Protein 2ARZ (pdb70)

Structure (mmCIF, N/CA/C/O backbone):
data_2ARZ
#
_entry.id   2ARZ
#
_cell.length_a   71.272
_cell.length_b   79.775
_cell.length_c   99.612
_cell.angle_alpha   90.00
_cell.angle_beta   90.00
_cell.angle_gamma   90.00
#
_symmetry.space_group_name_H-M   'P 21 21 21'
#
loop_
_entity.id
_entity.type
_entity.pdbx_description
1 polymer 'hypothetical protein PA4388'
2 non-polymer 'CHLORIDE ION'
3 non-polymer GLYCEROL
4 water water
#
loop_
_atom_site.group_PDB
_atom_site.id
_atom_site.type_symbol
_atom_site.label_atom_id
_atom_site.label_alt_id
_atom_site.label_comp_id
_atom_site.label_asym_id
_atom_site.label_entity_id
_atom_site.label_seq_id
_atom_site.pdbx_PDB_ins_code
_atom_site.Cartn_x
_atom_site.Cartn_y
_atom_site.Cartn_z
_atom_site.occupancy
_atom_site.B_iso_or_equiv
_atom_site.auth_seq_id
_atom_site.auth_comp_id
_atom_site.auth_asym_id
_atom_site.auth_atom_id
_atom_site.pdbx_PDB_model_num
ATOM 1 N N . SER A 1 5 ? 14.754 62.531 34.738 1.00 54.40 2 SER A N 1
ATOM 2 C CA . SER A 1 5 ? 15.607 62.376 33.514 1.00 54.22 2 SER A CA 1
ATOM 3 C C . SER A 1 5 ? 17.076 62.768 33.736 1.00 53.57 2 SER A C 1
ATOM 4 O O . SER A 1 5 ? 17.976 61.951 33.512 1.00 53.62 2 SER A O 1
ATOM 7 N N . VAL A 1 6 ? 17.316 64.023 34.133 1.00 52.09 3 VAL A N 1
ATOM 8 C CA . VAL A 1 6 ? 18.651 64.447 34.585 1.00 50.65 3 VAL A CA 1
ATOM 9 C C . VAL A 1 6 ? 18.956 63.710 35.891 1.00 49.39 3 VAL A C 1
ATOM 10 O O . VAL A 1 6 ? 20.081 63.237 36.112 1.00 49.48 3 VAL A O 1
ATOM 14 N N . GLU A 1 7 ? 17.931 63.625 36.738 1.00 47.43 4 GLU A N 1
ATOM 15 C CA . GLU A 1 7 ? 17.951 62.859 37.967 1.00 46.92 4 GLU A CA 1
ATOM 16 C C . GLU A 1 7 ? 18.241 61.385 37.660 1.00 45.40 4 GLU A C 1
ATOM 17 O O . GLU A 1 7 ? 19.123 60.777 38.292 1.00 44.55 4 GLU A O 1
ATOM 23 N N . ALA A 1 8 ? 17.488 60.851 36.686 1.00 43.28 5 ALA A N 1
ATOM 24 C CA . ALA A 1 8 ? 17.602 59.479 36.196 1.00 41.92 5 ALA A CA 1
ATOM 25 C C . ALA A 1 8 ? 18.996 59.122 35.668 1.00 40.55 5 ALA A C 1
ATOM 26 O O . ALA A 1 8 ? 19.548 58.102 36.075 1.00 40.28 5 ALA A O 1
ATOM 28 N N . ALA A 1 9 ? 19.563 59.955 34.787 1.00 39.04 6 ALA A N 1
ATOM 29 C CA . ALA A 1 9 ? 20.933 59.732 34.278 1.00 37.94 6 ALA A CA 1
ATOM 30 C C . ALA A 1 9 ? 22.026 59.711 35.354 1.00 37.65 6 ALA A C 1
ATOM 31 O O . ALA A 1 9 ? 22.956 58.892 35.290 1.00 37.52 6 ALA A O 1
ATOM 33 N N . LYS A 1 10 ? 21.910 60.601 36.334 1.00 37.72 7 LYS A N 1
ATOM 34 C CA . LYS A 1 10 ? 22.841 60.670 37.462 1.00 38.33 7 LYS A CA 1
ATOM 35 C C . LYS A 1 10 ? 22.724 59.430 38.332 1.00 36.79 7 LYS A C 1
ATOM 36 O O . LYS A 1 10 ? 23.726 58.854 38.739 1.00 36.28 7 LYS A O 1
ATOM 42 N N . ASN A 1 11 ? 21.488 59.034 38.627 1.00 36.26 8 ASN A N 1
ATOM 43 C CA . ASN A 1 11 ? 21.226 57.872 39.447 1.00 35.03 8 ASN A CA 1
ATOM 44 C C . ASN A 1 11 ? 21.676 56.597 38.731 1.00 33.90 8 ASN A C 1
ATOM 45 O O . ASN A 1 11 ? 22.200 55.671 39.374 1.00 32.83 8 ASN A O 1
ATOM 50 N N . ALA A 1 12 ? 21.491 56.576 37.408 1.00 31.40 9 ALA A N 1
ATOM 51 C CA . ALA A 1 12 ? 22.021 55.485 36.565 1.00 30.71 9 ALA A CA 1
ATOM 52 C C . ALA A 1 12 ? 23.548 55.338 36.695 1.00 29.93 9 ALA A C 1
ATOM 53 O O . ALA A 1 12 ? 24.045 54.258 36.991 1.00 28.88 9 ALA A O 1
ATOM 55 N N . ARG A 1 13 ? 24.286 56.429 36.486 1.00 30.05 10 ARG A N 1
ATOM 56 C CA . ARG A 1 13 ? 25.740 56.408 36.638 1.00 30.18 10 ARG A CA 1
ATOM 57 C C . ARG A 1 13 ? 26.200 56.034 38.061 1.00 30.27 10 ARG A C 1
ATOM 58 O O . ARG A 1 13 ? 27.176 55.299 38.231 1.00 30.16 10 ARG A O 1
ATOM 66 N N . GLU A 1 14 ? 25.493 56.533 39.067 1.00 31.04 11 GLU A N 1
ATOM 67 C CA . GLU A 1 14 ? 25.752 56.183 40.451 1.00 32.79 11 GLU A CA 1
ATOM 68 C C . GLU A 1 14 ? 25.719 54.692 40.685 1.00 31.86 11 GLU A C 1
ATOM 69 O O . GLU A 1 14 ? 26.560 54.177 41.401 1.00 31.86 11 GLU A O 1
ATOM 75 N N . LEU A 1 15 ? 24.740 54.009 40.090 1.00 30.53 12 LEU A N 1
ATOM 76 C CA . LEU A 1 15 ? 24.619 52.561 40.245 1.00 30.44 12 LEU A CA 1
ATOM 77 C C . LEU A 1 15 ? 25.774 51.829 39.527 1.00 29.83 12 LEU A C 1
ATOM 78 O O . LEU A 1 15 ? 26.321 50.835 40.014 1.00 30.04 12 LEU A O 1
ATOM 83 N N . LEU A 1 16 ? 26.120 52.330 38.354 1.00 30.17 13 LEU A N 1
ATOM 84 C CA . LEU A 1 16 ? 27.212 51.812 37.564 1.00 29.96 13 LEU A CA 1
ATOM 85 C C . LEU A 1 16 ? 28.516 51.913 38.333 1.00 30.14 13 LEU A C 1
ATOM 86 O O . LEU A 1 16 ? 29.332 50.977 38.311 1.00 30.16 13 LEU A O 1
ATOM 91 N N . LEU A 1 17 ? 28.725 53.054 38.995 1.00 30.70 14 LEU A N 1
ATOM 92 C CA . LEU A 1 17 ? 29.917 53.282 39.826 1.00 31.46 14 LEU A CA 1
ATOM 93 C C . LEU A 1 17 ? 29.912 52.416 41.078 1.00 31.92 14 LEU A C 1
ATOM 94 O O . LEU A 1 17 ? 30.960 51.887 41.488 1.00 32.50 14 LEU A O 1
ATOM 99 N N . LYS A 1 18 ? 28.739 52.267 41.696 1.00 32.87 15 LYS A N 1
ATOM 100 C CA . LYS A 1 18 ? 28.652 51.504 42.964 1.00 33.61 15 LYS A CA 1
ATOM 101 C C . LYS A 1 18 ? 28.844 49.986 42.848 1.00 33.80 15 LYS A C 1
ATOM 102 O O . LYS A 1 18 ? 29.236 49.317 43.820 1.00 32.64 15 LYS A O 1
ATOM 108 N N . GLU A 1 19 ? 28.552 49.443 41.667 1.00 33.16 16 GLU A N 1
ATOM 109 C CA . GLU A 1 19 ? 28.628 48.010 41.434 1.00 32.73 16 GLU A CA 1
ATOM 110 C C . GLU A 1 19 ? 29.964 47.606 40.796 1.00 31.95 16 GLU A C 1
ATOM 111 O O . GLU A 1 19 ? 30.647 48.438 40.215 1.00 31.27 16 GLU A O 1
ATOM 117 N N . TYR A 1 20 ? 30.340 46.336 40.915 1.00 31.41 17 TYR A N 1
ATOM 118 C CA . TYR A 1 20 ? 31.574 45.862 40.285 1.00 31.97 17 TYR A CA 1
ATOM 119 C C . TYR A 1 20 ? 31.388 44.515 39.601 1.00 32.20 17 TYR A C 1
ATOM 120 O O . TYR A 1 20 ? 32.332 43.969 39.036 1.00 31.94 17 TYR A O 1
ATOM 129 N N . ARG A 1 21 ? 30.170 43.983 39.655 1.00 33.17 18 ARG A N 1
ATOM 130 C CA . ARG A 1 21 ? 29.812 42.768 38.928 1.00 34.90 18 ARG A CA 1
ATOM 131 C C . ARG A 1 21 ? 28.467 42.991 38.273 1.00 33.48 18 ARG A C 1
ATOM 132 O O . ARG A 1 21 ? 27.552 43.602 38.859 1.00 32.86 18 ARG A O 1
ATOM 140 N N . ALA A 1 22 ? 28.368 42.501 37.044 1.00 32.21 19 ALA A N 1
ATOM 141 C CA . ALA A 1 22 ? 27.223 42.754 36.207 1.00 30.92 19 ALA A CA 1
ATOM 142 C C . ALA A 1 22 ? 26.856 41.450 35.539 1.00 29.90 19 ALA A C 1
ATOM 143 O O . ALA A 1 22 ? 27.698 40.535 35.452 1.00 28.97 19 ALA A O 1
ATOM 145 N N . VAL A 1 23 ? 25.618 41.352 35.077 1.00 28.82 20 VAL A N 1
ATOM 146 C CA . VAL A 1 23 ? 25.235 40.178 34.286 1.00 28.10 20 VAL A CA 1
ATOM 147 C C . VAL A 1 23 ? 25.255 40.580 32.819 1.00 28.10 20 VAL A C 1
ATOM 148 O O . VAL A 1 23 ? 24.480 41.442 32.383 1.00 27.08 20 VAL A O 1
ATOM 152 N N . LEU A 1 24 ? 26.173 39.949 32.089 1.00 28.03 21 LEU A N 1
ATOM 153 C CA . LEU A 1 24 ? 26.304 40.126 30.634 1.00 29.13 21 LEU A CA 1
ATOM 154 C C . LEU A 1 24 ? 25.409 39.110 29.925 1.00 29.38 21 LEU A C 1
ATOM 155 O O . LEU A 1 24 ? 25.556 37.880 30.149 1.00 30.45 21 LEU A O 1
ATOM 160 N N . SER A 1 25 ? 24.496 39.585 29.065 1.00 28.61 22 SER A N 1
ATOM 161 C CA . SER A 1 25 ? 23.709 38.692 28.226 1.00 28.30 22 SER A CA 1
ATOM 162 C C . SER A 1 25 ? 24.187 38.802 26.764 1.00 28.06 22 SER A C 1
ATOM 163 O O . SER A 1 25 ? 24.280 39.901 26.215 1.00 26.91 22 SER A O 1
ATOM 166 N N . THR A 1 26 ? 24.482 37.670 26.146 1.00 28.07 23 THR A N 1
ATOM 167 C CA . THR A 1 26 ? 25.002 37.645 24.775 1.00 27.77 23 THR A CA 1
ATOM 168 C C . THR A 1 26 ? 24.130 36.725 23.913 1.00 29.52 23 THR A C 1
ATOM 169 O O . THR A 1 26 ? 23.399 35.863 24.439 1.00 30.89 23 THR A O 1
ATOM 173 N N . HIS A 1 27 ? 24.160 36.909 22.595 1.00 29.79 24 HIS A N 1
ATOM 174 C CA . HIS A 1 27 ? 23.582 35.901 21.700 1.00 30.04 24 HIS A CA 1
ATOM 175 C C . HIS A 1 27 ? 24.333 34.578 21.844 1.00 30.55 24 HIS A C 1
ATOM 176 O O . HIS A 1 27 ? 25.552 34.524 21.662 1.00 29.03 24 HIS A O 1
ATOM 183 N N . SER A 1 28 ? 23.607 33.517 22.180 1.00 31.87 25 SER A N 1
ATOM 184 C CA . SER A 1 28 ? 24.215 32.187 22.298 1.00 34.02 25 SER A CA 1
ATOM 185 C C . SER A 1 28 ? 24.539 31.589 20.923 1.00 34.22 25 SER A C 1
ATOM 186 O O . SER A 1 28 ? 23.679 31.490 20.045 1.00 34.21 25 SER A O 1
ATOM 189 N N . LYS A 1 29 ? 25.789 31.176 20.769 1.00 35.42 26 LYS A N 1
ATOM 190 C CA . LYS A 1 29 ? 26.218 30.434 19.583 1.00 36.49 26 LYS A CA 1
ATOM 191 C C . LYS A 1 29 ? 25.816 28.988 19.675 1.00 36.90 26 LYS A C 1
ATOM 192 O O . LYS A 1 29 ? 25.308 28.434 18.698 1.00 37.13 26 LYS A O 1
ATOM 198 N N . LYS A 1 30 ? 26.029 28.383 20.845 1.00 37.57 27 LYS A N 1
ATOM 199 C CA . LYS A 1 30 ? 25.663 26.970 21.098 1.00 38.58 27 LYS A CA 1
ATOM 200 C C . LYS A 1 30 ? 24.178 26.691 20.954 1.00 38.40 27 LYS A C 1
ATOM 201 O O . LYS A 1 30 ? 23.798 25.668 20.382 1.00 38.67 27 LYS A O 1
ATOM 207 N N . TRP A 1 31 ? 23.343 27.592 21.485 1.00 38.14 28 TRP A N 1
ATOM 208 C CA . TRP A 1 31 ? 21.891 27.476 21.411 1.00 37.06 28 TRP A CA 1
ATOM 209 C C . TRP A 1 31 ? 21.296 28.733 20.759 1.00 37.51 28 TRP A C 1
ATOM 210 O O . TRP A 1 31 ? 20.705 29.558 21.443 1.00 37.68 28 TRP A O 1
ATOM 221 N N . PRO A 1 32 ? 21.461 28.889 19.425 1.00 37.48 29 PRO A N 1
ATOM 222 C CA . PRO A 1 32 ? 20.978 30.090 18.740 1.00 37.26 29 PRO A CA 1
ATOM 223 C C . PRO A 1 32 ? 19.520 30.392 19.040 1.00 36.95 29 PRO A C 1
ATOM 224 O O . PRO A 1 32 ? 18.677 29.475 19.134 1.00 36.55 29 PRO A O 1
ATOM 228 N N . GLY A 1 33 ? 19.227 31.663 19.236 1.00 37.06 30 GLY A N 1
ATOM 229 C CA . GLY A 1 33 ? 17.882 32.072 19.656 1.00 37.26 30 GLY A CA 1
ATOM 230 C C . GLY A 1 33 ? 17.671 32.140 21.159 1.00 36.93 30 GLY A C 1
ATOM 231 O O . GLY A 1 33 ? 16.623 32.583 21.612 1.00 37.77 30 GLY A O 1
ATOM 232 N N . PHE A 1 34 ? 18.650 31.697 21.946 1.00 36.61 31 PHE A N 1
ATOM 233 C CA . PHE A 1 34 ? 18.581 31.881 23.412 1.00 36.27 31 PHE A CA 1
ATOM 234 C C . PHE A 1 34 ? 19.710 32.785 23.898 1.00 36.24 31 PHE A C 1
ATOM 235 O O . PHE A 1 34 ? 20.913 32.468 23.700 1.00 37.30 31 PHE A O 1
ATOM 243 N N . PRO A 1 35 ? 19.341 33.942 24.497 1.00 34.69 32 PRO A N 1
ATOM 244 C CA . PRO A 1 35 ? 20.386 34.801 25.053 1.00 33.62 32 PRO A CA 1
ATOM 245 C C . PRO A 1 35 ? 20.923 34.136 26.318 1.00 33.18 32 PRO A C 1
ATOM 246 O O . PRO A 1 35 ? 20.143 33.546 27.070 1.00 31.68 32 PRO A O 1
ATOM 250 N N . PHE A 1 36 ? 22.234 34.211 26.545 1.00 32.86 33 PHE A N 1
ATOM 251 C CA . PHE A 1 36 ? 22.849 33.597 27.735 1.00 33.16 33 PHE A CA 1
ATOM 252 C C . PHE A 1 36 ? 23.412 34.668 28.652 1.00 31.44 33 PHE A C 1
ATOM 253 O O . PHE A 1 36 ? 24.050 35.610 28.184 1.00 29.21 33 PHE A O 1
ATOM 261 N N . GLY A 1 37 ? 23.164 34.527 29.952 1.00 29.31 34 GLY A N 1
ATOM 262 C CA . GLY A 1 37 ? 23.741 35.422 30.915 1.00 28.43 34 GLY A CA 1
ATOM 263 C C . GLY A 1 37 ? 24.966 34.810 31.560 1.00 28.12 34 GLY A C 1
ATOM 264 O O . GLY A 1 37 ? 25.047 33.583 31.772 1.00 28.00 34 GLY A O 1
ATOM 265 N N . SER A 1 38 ? 25.938 35.656 31.847 1.00 28.69 35 SER A N 1
ATOM 266 C CA . SER A 1 38 ? 27.135 35.262 32.602 1.00 28.93 35 SER A CA 1
ATOM 267 C C . SER A 1 38 ? 27.522 36.421 33.501 1.00 29.26 35 SER A C 1
ATOM 268 O O . SER A 1 38 ? 27.245 37.579 33.176 1.00 29.41 35 SER A O 1
ATOM 271 N N . VAL A 1 39 ? 28.154 36.129 34.635 1.00 28.76 36 VAL A N 1
ATOM 272 C CA . VAL A 1 39 ? 28.558 37.185 35.561 1.00 30.31 36 VAL A CA 1
ATOM 273 C C . VAL A 1 39 ? 29.960 37.633 35.183 1.00 30.73 36 VAL A C 1
ATOM 274 O O . VAL A 1 39 ? 30.872 36.788 35.061 1.00 31.58 36 VAL A O 1
ATOM 278 N N . VAL A 1 40 ? 30.132 38.935 34.995 1.00 30.20 37 VAL A N 1
ATOM 279 C CA . VAL A 1 40 ? 31.460 39.507 34.755 1.00 31.46 37 VAL A CA 1
ATOM 280 C C . VAL A 1 40 ? 31.766 40.643 35.729 1.00 31.52 37 VAL A C 1
ATOM 281 O O . VAL A 1 40 ? 30.906 41.506 35.950 1.00 31.69 37 VAL A O 1
ATOM 285 N N . PRO A 1 41 ? 32.999 40.657 36.288 1.00 31.47 38 PRO A N 1
ATOM 286 C CA . PRO A 1 41 ? 33.499 41.855 36.964 1.00 31.58 38 PRO A CA 1
ATOM 287 C C . PRO A 1 41 ? 33.772 42.973 35.964 1.00 31.52 38 PRO A C 1
ATOM 288 O O . PRO A 1 41 ? 34.104 42.726 34.784 1.00 31.30 38 PRO A O 1
ATOM 292 N N . TYR A 1 42 ? 33.663 44.210 36.435 1.00 31.33 39 TYR A N 1
ATOM 293 C CA . TYR A 1 42 ? 33.948 45.326 35.576 1.00 31.11 39 TYR A CA 1
ATOM 294 C C . TYR A 1 42 ? 34.413 46.574 36.375 1.00 31.01 39 TYR A C 1
ATOM 295 O O . TYR A 1 42 ? 34.095 46.723 37.556 1.00 30.47 39 TYR A O 1
ATOM 304 N N . CYS A 1 43 ? 35.183 47.441 35.728 1.00 31.26 40 CYS A N 1
ATOM 305 C CA . CYS A 1 43 ? 35.348 48.804 36.224 1.00 31.91 40 CYS A CA 1
ATOM 306 C C . CYS A 1 43 ? 35.066 49.752 35.046 1.00 31.80 40 CYS A C 1
ATOM 307 O O . CYS A 1 43 ? 34.708 49.304 33.954 1.00 31.33 40 CYS A O 1
ATOM 310 N N . LEU A 1 44 ? 35.228 51.054 35.242 1.00 31.33 41 LEU A N 1
ATOM 311 C CA . LEU A 1 44 ? 34.952 51.991 34.148 1.00 31.17 41 LEU A CA 1
ATOM 312 C C . LEU A 1 44 ? 36.249 52.543 33.545 1.00 31.75 41 LEU A C 1
ATOM 313 O O . LEU A 1 44 ? 37.252 52.682 34.253 1.00 31.69 41 LEU A O 1
ATOM 318 N N . ASP A 1 45 ? 36.240 52.821 32.241 1.00 31.31 42 ASP A N 1
ATOM 319 C CA . ASP A 1 45 ? 37.428 53.411 31.583 1.00 31.68 42 ASP A CA 1
ATOM 320 C C . ASP A 1 45 ? 37.478 54.940 31.676 1.00 31.98 42 ASP A C 1
ATOM 321 O O . ASP A 1 45 ? 36.669 55.539 32.381 1.00 31.79 42 ASP A O 1
ATOM 326 N N . ALA A 1 46 ? 38.431 55.557 30.976 1.00 32.68 43 ALA A N 1
ATOM 327 C CA . ALA A 1 46 ? 38.618 57.023 31.027 1.00 33.72 43 ALA A CA 1
ATOM 328 C C . ALA A 1 46 ? 37.367 57.784 30.529 1.00 34.09 43 ALA A C 1
ATOM 329 O O . ALA A 1 46 ? 37.086 58.911 30.951 1.00 33.65 43 ALA A O 1
ATOM 331 N N . GLU A 1 47 ? 36.623 57.147 29.633 1.00 33.83 44 GLU A N 1
ATOM 332 C CA . GLU A 1 47 ? 35.386 57.719 29.108 1.00 34.14 44 GLU A CA 1
ATOM 333 C C . GLU A 1 47 ? 34.150 57.313 29.937 1.00 33.00 44 GLU A C 1
ATOM 334 O O . GLU A 1 47 ? 33.039 57.720 29.641 1.00 32.23 44 GLU A O 1
ATOM 340 N N . GLY A 1 48 ? 34.338 56.533 31.003 1.00 32.33 45 GLY A N 1
ATOM 341 C CA . GLY A 1 48 ? 33.215 56.195 31.877 1.00 30.74 45 GLY A CA 1
ATOM 342 C C . GLY A 1 48 ? 32.408 55.009 31.365 1.00 30.80 45 GLY A C 1
ATOM 343 O O . GLY A 1 48 ? 31.266 54.807 31.791 1.00 30.74 45 GLY A O 1
ATOM 344 N N . ARG A 1 49 ? 32.999 54.228 30.464 1.00 30.43 46 ARG A N 1
ATOM 345 C CA . ARG A 1 49 ? 32.363 52.985 29.948 1.00 31.39 46 ARG A CA 1
ATOM 346 C C . ARG A 1 49 ? 32.821 51.722 30.665 1.00 31.23 46 ARG A C 1
ATOM 347 O O . ARG A 1 49 ? 33.962 51.673 31.136 1.00 31.70 46 ARG A O 1
ATOM 355 N N . PRO A 1 50 ? 31.960 50.675 30.705 1.00 30.58 47 PRO A N 1
ATOM 356 C CA . PRO A 1 50 ? 32.417 49.406 31.264 1.00 30.61 47 PRO A CA 1
ATOM 357 C C . PRO A 1 50 ? 33.560 48.708 30.502 1.00 31.58 47 PRO A C 1
ATOM 358 O O . PRO A 1 50 ? 33.498 48.525 29.275 1.00 31.66 47 PRO A O 1
ATOM 362 N N . LEU A 1 51 ? 34.582 48.321 31.274 1.00 31.06 48 LEU A N 1
ATOM 363 C CA . LEU A 1 51 ? 35.760 47.610 30.801 1.00 30.81 48 LEU A CA 1
ATOM 364 C C . LEU A 1 51 ? 35.799 46.244 31.478 1.00 30.55 48 LEU A C 1
ATOM 365 O O . LEU A 1 51 ? 35.731 46.139 32.711 1.00 29.54 48 LEU A O 1
ATOM 370 N N . ILE A 1 52 ? 35.905 45.206 30.669 1.00 29.52 49 ILE A N 1
ATOM 371 C CA . ILE A 1 52 ? 35.880 43.832 31.170 1.00 29.94 49 ILE A CA 1
ATOM 372 C C . ILE A 1 52 ? 37.116 43.082 30.640 1.00 30.13 49 ILE A C 1
ATOM 373 O O . ILE A 1 52 ? 37.763 43.506 29.698 1.00 29.61 49 ILE A O 1
ATOM 378 N N . LEU A 1 53 ? 37.443 41.972 31.265 1.00 30.92 50 LEU A N 1
ATOM 379 C CA . LEU A 1 53 ? 38.623 41.213 30.878 1.00 30.17 50 LEU A CA 1
ATOM 380 C C . LEU A 1 53 ? 38.181 39.768 30.792 1.00 30.30 50 LEU A C 1
ATOM 381 O O . LEU A 1 53 ? 37.801 39.147 31.805 1.00 29.98 50 LEU A O 1
ATOM 386 N N . ILE A 1 54 ? 38.159 39.246 29.571 1.00 29.94 51 ILE A N 1
ATOM 387 C CA . ILE A 1 54 ? 37.505 37.962 29.330 1.00 30.36 51 ILE A CA 1
ATOM 388 C C . ILE A 1 54 ? 38.414 36.968 28.561 1.00 31.02 51 ILE A C 1
ATOM 389 O O . ILE A 1 54 ? 39.189 37.346 27.687 1.00 30.55 51 ILE A O 1
ATOM 394 N N . SER A 1 55 ? 38.287 35.700 28.907 1.00 32.42 52 SER A N 1
ATOM 395 C CA . SER A 1 55 ? 39.138 34.635 28.387 1.00 33.12 52 SER A CA 1
ATOM 396 C C . SER A 1 55 ? 38.796 34.320 26.936 1.00 33.90 52 SER A C 1
ATOM 397 O O . SER A 1 55 ? 37.623 34.232 26.579 1.00 33.83 52 SER A O 1
ATOM 400 N N . ARG A 1 56 ? 39.815 34.133 26.107 1.00 34.89 53 ARG A N 1
ATOM 401 C CA . ARG A 1 56 ? 39.636 33.710 24.720 1.00 36.54 53 ARG A CA 1
ATOM 402 C C . ARG A 1 56 ? 38.811 32.431 24.534 1.00 36.25 53 ARG A C 1
ATOM 403 O O . ARG A 1 56 ? 38.171 32.257 23.498 1.00 37.71 53 ARG A O 1
ATOM 411 N N . ILE A 1 57 ? 38.797 31.554 25.535 1.00 36.14 54 ILE A N 1
ATOM 412 C CA . ILE A 1 57 ? 38.025 30.287 25.495 1.00 35.71 54 ILE A CA 1
ATOM 413 C C . ILE A 1 57 ? 36.661 30.315 26.185 1.00 35.13 54 ILE A C 1
ATOM 414 O O . ILE A 1 57 ? 35.916 29.330 26.105 1.00 34.80 54 ILE A O 1
ATOM 419 N N . ALA A 1 58 ? 36.355 31.395 26.901 1.00 34.39 55 ALA A N 1
ATOM 420 C CA . ALA A 1 58 ? 35.047 31.525 27.537 1.00 34.12 55 ALA A CA 1
ATOM 421 C C . ALA A 1 58 ? 33.967 31.622 26.466 1.00 34.03 55 ALA A C 1
ATOM 422 O O . ALA A 1 58 ? 34.172 32.254 25.408 1.00 33.88 55 ALA A O 1
ATOM 424 N N . GLN A 1 59 ? 32.823 31.013 26.738 1.00 33.22 56 GLN A N 1
ATOM 425 C CA . GLN A 1 59 ? 31.691 31.076 25.823 1.00 33.89 56 GLN A CA 1
ATOM 426 C C . GLN A 1 59 ? 31.191 32.495 25.496 1.00 33.33 56 GLN A C 1
ATOM 427 O O . GLN A 1 59 ? 30.849 32.786 24.324 1.00 32.26 56 GLN A O 1
ATOM 433 N N . HIS A 1 60 ? 31.114 33.368 26.510 1.00 32.17 57 HIS A N 1
ATOM 434 C CA . HIS A 1 60 ? 30.627 34.718 26.236 1.00 31.60 57 HIS A CA 1
ATOM 435 C C . HIS A 1 60 ? 31.570 35.462 25.284 1.00 30.90 57 HIS A C 1
ATOM 436 O O . HIS A 1 60 ? 31.120 36.318 24.536 1.00 30.43 57 HIS A O 1
ATOM 443 N N . THR A 1 61 ? 32.855 35.094 25.297 1.00 30.06 58 THR A N 1
ATOM 444 C CA . THR A 1 61 ? 33.838 35.667 24.365 1.00 30.05 58 THR A CA 1
ATOM 445 C C . THR A 1 61 ? 33.584 35.233 22.920 1.00 30.37 58 THR A C 1
ATOM 446 O O . THR A 1 61 ? 33.584 36.069 21.999 1.00 31.29 58 THR A O 1
ATOM 450 N N . HIS A 1 62 ? 33.385 33.935 22.717 1.00 30.65 59 HIS A N 1
ATOM 451 C CA . HIS A 1 62 ? 32.985 33.407 21.389 1.00 31.04 59 HIS A CA 1
ATOM 452 C C . HIS A 1 62 ? 31.656 34.015 20.939 1.00 30.47 59 HIS A C 1
ATOM 453 O O . HIS A 1 62 ? 31.466 34.299 19.751 1.00 30.18 59 HIS A O 1
ATOM 460 N N . ASN A 1 63 ? 30.733 34.196 21.884 1.00 29.08 60 ASN A N 1
ATOM 461 C CA . ASN A 1 63 ? 29.450 34.864 21.568 1.00 28.93 60 ASN A CA 1
ATOM 462 C C . ASN A 1 63 ? 29.601 36.308 21.083 1.00 28.74 60 ASN A C 1
ATOM 463 O O . ASN A 1 63 ? 29.038 36.700 20.046 1.00 29.82 60 ASN A O 1
ATOM 468 N N . LEU A 1 64 ? 30.393 37.092 21.804 1.00 27.48 61 LEU A N 1
ATOM 469 C CA . LEU A 1 64 ? 30.677 38.480 21.398 1.00 26.95 61 LEU A CA 1
ATOM 470 C C . LEU A 1 64 ? 31.476 38.592 20.105 1.00 27.17 61 LEU A C 1
ATOM 471 O O . LEU A 1 64 ? 31.293 39.559 19.341 1.00 25.54 61 LEU A O 1
ATOM 476 N N . GLN A 1 65 ? 32.383 37.630 19.880 1.00 27.55 62 GLN A N 1
ATOM 477 C CA . GLN A 1 65 ? 33.105 37.529 18.591 1.00 28.86 62 GLN A CA 1
ATOM 478 C C . GLN A 1 65 ? 32.154 37.316 17.400 1.00 28.41 62 GLN A C 1
ATOM 479 O O . GLN A 1 65 ? 32.306 37.935 16.348 1.00 29.23 62 GLN A O 1
ATOM 485 N N . ALA A 1 66 ? 31.152 36.469 17.574 1.00 27.87 63 ALA A N 1
ATOM 486 C CA . ALA A 1 66 ? 30.191 36.213 16.509 1.00 27.86 63 ALA A CA 1
ATOM 487 C C . ALA A 1 66 ? 29.139 37.336 16.401 1.00 27.42 63 ALA A C 1
ATOM 488 O O . ALA A 1 66 ? 28.651 37.621 15.304 1.00 26.51 63 ALA A O 1
ATOM 490 N N . ASP A 1 67 ? 28.795 37.967 17.526 1.00 26.58 64 ASP A N 1
ATOM 491 C CA . ASP A 1 67 ? 27.877 39.133 17.512 1.00 27.60 64 ASP A CA 1
ATOM 492 C C . ASP A 1 67 ? 28.156 40.027 18.735 1.00 27.62 64 ASP A C 1
ATOM 493 O O . ASP A 1 67 ? 27.858 39.596 19.867 1.00 28.36 64 ASP A O 1
ATOM 498 N N . PRO A 1 68 ? 28.717 41.257 18.529 1.00 27.83 65 PRO A N 1
ATOM 499 C CA . PRO A 1 68 ? 29.125 42.072 19.687 1.00 27.32 65 PRO A CA 1
ATOM 500 C C . PRO A 1 68 ? 27.973 42.779 20.409 1.00 26.73 65 PRO A C 1
ATOM 501 O O . PRO A 1 68 ? 28.209 43.441 21.411 1.00 25.72 65 PRO A O 1
ATOM 505 N N . ARG A 1 69 ? 26.739 42.614 19.924 1.00 26.13 66 ARG A N 1
ATOM 506 C CA . ARG A 1 69 ? 25.604 43.309 20.533 1.00 25.76 66 ARG A CA 1
ATOM 507 C C . ARG A 1 69 ? 25.173 42.539 21.789 1.00 25.01 66 ARG A C 1
ATOM 508 O O . ARG A 1 69 ? 24.939 41.326 21.732 1.00 25.66 66 ARG A O 1
ATOM 516 N N . CYS A 1 70 ? 25.065 43.244 22.909 1.00 24.62 67 CYS A N 1
ATOM 517 C CA . CYS A 1 70 ? 24.913 42.591 24.190 1.00 23.78 67 CYS A CA 1
ATOM 518 C C . CYS A 1 70 ? 24.194 43.478 25.169 1.00 24.32 67 CYS A C 1
ATOM 519 O O . CYS A 1 70 ? 23.907 44.659 24.897 1.00 23.88 67 CYS A O 1
ATOM 522 N N . SER A 1 71 ? 23.879 42.889 26.316 1.00 24.34 68 SER A N 1
ATOM 523 C CA . SER A 1 71 ? 23.211 43.597 27.402 1.00 25.94 68 SER A CA 1
ATOM 524 C C . SER A 1 71 ? 24.086 43.472 28.617 1.00 26.05 68 SER A C 1
ATOM 525 O O . SER A 1 71 ? 24.688 42.418 28.810 1.00 26.79 68 SER A O 1
ATOM 528 N N . MET A 1 72 ? 24.156 44.517 29.444 1.00 25.50 69 MET A N 1
ATOM 529 C CA . MET A 1 72 ? 24.809 44.408 30.739 1.00 27.45 69 MET A CA 1
ATOM 530 C C . MET A 1 72 ? 23.831 44.891 31.817 1.00 27.56 69 MET A C 1
ATOM 531 O O . MET A 1 72 ? 23.323 46.014 31.751 1.00 27.77 69 MET A O 1
ATOM 536 N N . LEU A 1 73 ? 23.564 44.040 32.797 1.00 28.81 70 LEU A N 1
ATOM 537 C CA . LEU A 1 73 ? 22.603 44.383 33.867 1.00 29.43 70 LEU A CA 1
ATOM 538 C C . LEU A 1 73 ? 23.319 44.597 35.184 1.00 29.46 70 LEU A C 1
ATOM 539 O O . LEU A 1 73 ? 24.090 43.724 35.622 1.00 27.90 70 LEU A O 1
ATOM 544 N N . VAL A 1 74 ? 23.082 45.765 35.786 1.00 30.63 71 VAL A N 1
ATOM 545 C CA . VAL A 1 74 ? 23.611 46.072 37.106 1.00 33.05 71 VAL A CA 1
ATOM 546 C C . VAL A 1 74 ? 22.474 46.448 38.066 1.00 34.11 71 VAL A C 1
ATOM 547 O O . VAL A 1 74 ? 21.478 47.082 37.679 1.00 32.53 71 VAL A O 1
ATOM 551 N N . GLY A 1 75 ? 22.606 46.019 39.312 1.00 36.30 72 GLY A N 1
ATOM 552 C CA . GLY A 1 75 ? 21.579 46.278 40.294 1.00 40.04 72 GLY A CA 1
ATOM 553 C C . GLY A 1 75 ? 22.131 46.197 41.687 1.00 43.69 72 GLY A C 1
ATOM 554 O O . GLY A 1 75 ? 23.069 45.444 41.956 1.00 44.21 72 GLY A O 1
ATOM 555 N N . GLU A 1 76 ? 21.519 46.969 42.571 1.00 46.63 73 GLU A N 1
ATOM 556 C CA . GLU A 1 76 ? 21.956 47.095 43.958 1.00 49.93 73 GLU A CA 1
ATOM 557 C C . GLU A 1 76 ? 22.225 45.730 44.599 1.00 50.95 73 GLU A C 1
ATOM 558 O O . GLU A 1 76 ? 21.411 44.789 44.484 1.00 51.02 73 GLU A O 1
ATOM 564 N N A ARG A 1 77 ? 23.368 45.638 45.278 0.50 51.62 74 ARG A N 1
ATOM 565 N N B ARG A 1 77 ? 23.392 45.621 45.229 0.50 51.75 74 ARG A N 1
ATOM 566 C CA A ARG A 1 77 ? 23.890 44.366 45.798 0.50 52.50 74 ARG A CA 1
ATOM 567 C CA B ARG A 1 77 ? 23.884 44.352 45.786 0.50 52.76 74 ARG A CA 1
ATOM 568 C C A ARG A 1 77 ? 23.133 43.820 47.012 0.50 52.72 74 ARG A C 1
ATOM 569 C C B ARG A 1 77 ? 23.065 43.831 46.970 0.50 52.87 74 ARG A C 1
ATOM 570 O O A ARG A 1 77 ? 22.825 44.569 47.946 0.50 53.59 74 ARG A O 1
ATOM 571 O O B ARG A 1 77 ? 22.635 44.608 47.828 0.50 53.70 74 ARG A O 1
ATOM 586 N N . GLY A 1 78 ? 22.853 42.516 46.991 1.00 52.97 75 GLY A N 1
ATOM 587 C CA . GLY A 1 78 ? 22.182 41.810 48.108 1.00 52.61 75 GLY A CA 1
ATOM 588 C C . GLY A 1 78 ? 20.758 42.243 48.427 1.00 52.17 75 GLY A C 1
ATOM 589 O O . GLY A 1 78 ? 20.286 42.080 49.565 1.00 52.14 75 GLY A O 1
ATOM 590 N N . ALA A 1 79 ? 20.080 42.815 47.435 1.00 51.05 76 ALA A N 1
ATOM 591 C CA . ALA A 1 79 ? 18.736 43.321 47.637 1.00 50.23 76 ALA A CA 1
ATOM 592 C C . ALA A 1 79 ? 17.812 42.135 47.804 1.00 49.79 76 ALA A C 1
ATOM 593 O O . ALA A 1 79 ? 17.801 41.224 46.968 1.00 50.24 76 ALA A O 1
ATOM 595 N N . GLU A 1 80 ? 17.054 42.132 48.894 1.00 48.69 77 GLU A N 1
ATOM 596 C CA . GLU A 1 80 ? 16.069 41.071 49.122 1.00 47.99 77 GLU A CA 1
ATOM 597 C C . GLU A 1 80 ? 14.740 41.293 48.400 1.00 46.98 77 GLU A C 1
ATOM 598 O O . GLU A 1 80 ? 14.102 40.338 47.968 1.00 46.01 77 GLU A O 1
ATOM 604 N N . ASP A 1 81 ? 14.332 42.557 48.285 1.00 45.66 78 ASP A N 1
ATOM 605 C CA . ASP A 1 81 ? 13.260 42.941 47.391 1.00 44.29 78 ASP A CA 1
ATOM 606 C C . ASP A 1 81 ? 13.909 43.614 46.178 1.00 44.22 78 ASP A C 1
ATOM 607 O O . ASP A 1 81 ? 14.227 44.817 46.189 1.00 43.51 78 ASP A O 1
ATOM 612 N N . ILE A 1 82 ? 14.111 42.798 45.145 1.00 43.93 79 ILE A N 1
ATOM 613 C CA . ILE A 1 82 ? 14.936 43.145 43.988 1.00 44.20 79 ILE A CA 1
ATOM 614 C C . ILE A 1 82 ? 14.291 44.186 43.110 1.00 44.25 79 ILE A C 1
ATOM 615 O O . ILE A 1 82 ? 14.973 44.833 42.298 1.00 44.33 79 ILE A O 1
ATOM 620 N N . GLN A 1 83 ? 12.979 44.343 43.275 1.00 44.42 80 GLN A N 1
ATOM 621 C CA . GLN A 1 83 ? 12.234 45.347 42.519 1.00 44.59 80 GLN A CA 1
ATOM 622 C C . GLN A 1 83 ? 11.980 46.613 43.329 1.00 43.89 80 GLN A C 1
ATOM 623 O O . GLN A 1 83 ? 11.220 47.479 42.892 1.00 44.54 80 GLN A O 1
ATOM 629 N N . ALA A 1 84 ? 12.653 46.724 44.477 1.00 42.72 81 ALA A N 1
ATOM 630 C CA . ALA A 1 84 ? 12.580 47.897 45.360 1.00 41.94 81 ALA A CA 1
ATOM 631 C C . ALA A 1 84 ? 13.868 48.711 45.330 1.00 41.29 81 ALA A C 1
ATOM 632 O O . ALA A 1 84 ? 14.067 49.608 46.173 1.00 41.01 81 ALA A O 1
ATOM 634 N N . VAL A 1 85 ? 14.757 48.370 44.385 1.00 39.58 82 VAL A N 1
ATOM 635 C CA . VAL A 1 85 ? 16.046 49.061 44.230 1.00 38.50 82 VAL A CA 1
ATOM 636 C C . VAL A 1 85 ? 16.149 49.517 42.774 1.00 36.97 82 VAL A C 1
ATOM 637 O O . VAL A 1 85 ? 15.373 49.073 41.931 1.00 37.26 82 VAL A O 1
ATOM 641 N N . GLY A 1 86 ? 17.072 50.425 42.471 1.00 35.97 83 GLY A N 1
ATOM 642 C CA . GLY A 1 86 ? 17.295 50.773 41.068 1.00 34.14 83 GLY A CA 1
ATOM 643 C C . GLY A 1 86 ? 17.977 49.611 40.346 1.00 32.24 83 GLY A C 1
ATOM 644 O O . GLY A 1 86 ? 18.727 48.835 40.957 1.00 30.80 83 GLY A O 1
ATOM 645 N N . ARG A 1 87 ? 17.689 49.473 39.056 1.00 31.09 84 ARG A N 1
ATOM 646 C CA . ARG A 1 87 ? 18.437 48.553 38.179 1.00 30.11 84 ARG A CA 1
ATOM 647 C C . ARG A 1 87 ? 18.719 49.303 36.902 1.00 29.78 84 ARG A C 1
ATOM 648 O O . ARG A 1 87 ? 17.899 50.167 36.468 1.00 29.54 84 ARG A O 1
ATOM 656 N N . LEU A 1 88 ? 19.830 48.930 36.268 1.00 27.82 85 LEU A N 1
ATOM 657 C CA . LEU A 1 88 ? 20.245 49.533 35.016 1.00 27.16 85 LEU A CA 1
ATOM 658 C C . LEU A 1 88 ? 20.592 48.424 34.028 1.00 26.76 85 LEU A C 1
ATOM 659 O O . LEU A 1 88 ? 21.413 47.541 34.343 1.00 26.50 85 LEU A O 1
ATOM 664 N N . THR A 1 89 ? 19.938 48.470 32.869 1.00 26.64 86 THR A N 1
ATOM 665 C CA . THR A 1 89 ? 20.305 47.650 31.729 1.00 26.76 86 THR A CA 1
ATOM 666 C C . THR A 1 89 ? 20.957 48.521 30.678 1.00 26.94 86 THR A C 1
ATOM 667 O O . THR A 1 89 ? 20.354 49.483 30.180 1.00 26.59 86 THR A O 1
ATOM 671 N N . LEU A 1 90 ? 22.199 48.168 30.367 1.00 26.82 87 LEU A N 1
ATOM 672 C CA . LEU A 1 90 ? 22.952 48.789 29.281 1.00 26.31 87 LEU A CA 1
ATOM 673 C C . LEU A 1 90 ? 22.863 47.906 28.052 1.00 26.41 87 LEU A C 1
ATOM 674 O O . LEU A 1 90 ? 23.225 46.732 28.126 1.00 24.91 87 LEU A O 1
ATOM 679 N N . LEU A 1 91 ? 22.424 48.484 26.931 1.00 25.20 88 LEU A N 1
ATOM 680 C CA . LEU A 1 91 ? 22.544 47.834 25.602 1.00 26.08 88 LEU A CA 1
ATOM 681 C C . LEU A 1 91 ? 23.809 48.378 24.996 1.00 26.06 88 LEU A C 1
ATOM 682 O O . LEU A 1 91 ? 24.001 49.607 24.987 1.00 24.86 88 LEU A O 1
ATOM 687 N N . ALA A 1 92 ? 24.686 47.488 24.516 1.00 25.62 89 ALA A N 1
ATOM 688 C CA . ALA A 1 92 ? 26.043 47.906 24.126 1.00 25.97 89 ALA A CA 1
ATOM 689 C C . ALA A 1 92 ? 26.567 47.045 22.989 1.00 27.02 89 ALA A C 1
ATOM 690 O O . ALA A 1 92 ? 25.984 45.991 22.678 1.00 25.51 89 ALA A O 1
ATOM 692 N N . GLU A 1 93 ? 27.643 47.527 22.349 1.00 28.62 90 GLU A N 1
ATOM 693 C CA . GLU A 1 93 ? 28.427 46.740 21.390 1.00 30.28 90 GLU A CA 1
ATOM 694 C C . GLU A 1 93 ? 29.795 46.469 21.999 1.00 29.20 90 GLU A C 1
ATOM 695 O O . GLU A 1 93 ? 30.532 47.397 22.233 1.00 28.77 90 GLU A O 1
ATOM 701 N N . ALA A 1 94 ? 30.158 45.216 22.233 1.00 29.62 91 ALA A N 1
ATOM 702 C CA . ALA A 1 94 ? 31.447 44.958 22.845 1.00 30.12 91 ALA A CA 1
ATOM 703 C C . ALA A 1 94 ? 32.557 45.071 21.791 1.00 30.19 91 ALA A C 1
ATOM 704 O O . ALA A 1 94 ? 32.369 44.673 20.650 1.00 30.71 91 ALA A O 1
ATOM 706 N N . ARG A 1 95 ? 33.677 45.691 22.155 1.00 30.40 92 ARG A N 1
ATOM 707 C CA . ARG A 1 95 ? 34.803 45.845 21.226 1.00 30.11 92 ARG A CA 1
ATOM 708 C C . ARG A 1 95 ? 36.065 45.454 21.964 1.00 29.81 92 ARG A C 1
ATOM 709 O O . ARG A 1 95 ? 36.337 46.002 23.034 1.00 28.74 92 ARG A O 1
ATOM 717 N N . GLN A 1 96 ? 36.836 44.519 21.396 1.00 30.05 93 GLN A N 1
ATOM 718 C CA . GLN A 1 96 ? 38.134 44.165 21.952 1.00 31.17 93 GLN A CA 1
ATOM 719 C C . GLN A 1 96 ? 39.097 45.324 21.690 1.00 31.24 93 GLN A C 1
ATOM 720 O O . GLN A 1 96 ? 39.142 45.852 20.566 1.00 30.21 93 GLN A O 1
ATOM 726 N N . LEU A 1 97 ? 39.817 45.735 22.734 1.00 31.18 94 LEU A N 1
ATOM 727 C CA . LEU A 1 97 ? 40.725 46.887 22.675 1.00 32.41 94 LEU A CA 1
ATOM 728 C C . LEU A 1 97 ? 41.897 46.566 21.770 1.00 32.78 94 LEU A C 1
ATOM 729 O O . LEU A 1 97 ? 42.394 45.428 21.770 1.00 32.41 94 LEU A O 1
ATOM 734 N N . ALA A 1 98 ? 42.337 47.566 21.006 1.00 33.13 95 ALA A N 1
ATOM 735 C CA . ALA A 1 98 ? 43.538 47.444 20.188 1.00 33.53 95 ALA A CA 1
ATOM 736 C C . ALA A 1 98 ? 44.778 47.375 21.086 1.00 33.99 95 ALA A C 1
ATOM 737 O O . ALA A 1 98 ? 44.740 47.822 22.226 1.00 33.35 95 ALA A O 1
ATOM 739 N N . GLU A 1 99 ? 45.881 46.858 20.552 1.00 35.09 96 GLU A N 1
ATOM 740 C CA . GLU A 1 99 ? 47.151 46.799 21.282 1.00 36.40 96 GLU A CA 1
ATOM 741 C C . GLU A 1 99 ? 47.569 48.135 21.933 1.00 35.71 96 GLU A C 1
ATOM 742 O O . GLU A 1 99 ? 48.111 48.146 23.035 1.00 35.24 96 GLU A O 1
ATOM 748 N N . GLU A 1 100 ? 47.298 49.250 21.248 1.00 35.46 97 GLU A N 1
ATOM 749 C CA . GLU A 1 100 ? 47.644 50.577 21.749 1.00 35.34 97 GLU A CA 1
ATOM 750 C C . GLU A 1 100 ? 46.839 50.980 22.966 1.00 35.29 97 GLU A C 1
ATOM 751 O O . GLU A 1 100 ? 47.303 51.804 23.753 1.00 35.08 97 GLU A O 1
ATOM 757 N N . GLU A 1 101 ? 45.649 50.391 23.139 1.00 35.02 98 GLU A N 1
ATOM 758 C CA . GLU A 1 101 ? 44.778 50.718 24.280 1.00 35.01 98 GLU A CA 1
ATOM 759 C C . GLU A 1 101 ? 44.994 49.836 25.539 1.00 35.02 98 GLU A C 1
ATOM 760 O O . GLU A 1 101 ? 44.540 50.189 26.643 1.00 34.16 98 GLU A O 1
ATOM 766 N N . VAL A 1 102 ? 45.695 48.714 25.363 1.00 34.91 99 VAL A N 1
ATOM 767 C CA . VAL A 1 102 ? 45.781 47.668 26.393 1.00 35.42 99 VAL A CA 1
ATOM 768 C C . VAL A 1 102 ? 46.485 48.101 27.677 1.00 35.21 99 VAL A C 1
ATOM 769 O O . VAL A 1 102 ? 46.024 47.759 28.790 1.00 34.58 99 VAL A O 1
ATOM 773 N N . ALA A 1 103 ? 47.580 48.856 27.529 1.00 34.23 100 ALA A N 1
ATOM 774 C CA . ALA A 1 103 ? 48.388 49.258 28.688 1.00 34.21 100 ALA A CA 1
ATOM 775 C C . ALA A 1 103 ? 47.611 50.121 29.687 1.00 34.04 100 ALA A C 1
ATOM 776 O O . ALA A 1 103 ? 47.621 49.834 30.882 1.00 33.85 100 ALA A O 1
ATOM 778 N N . ALA A 1 104 ? 46.916 51.151 29.194 1.00 33.80 101 ALA A N 1
ATOM 779 C CA . ALA A 1 104 ? 46.072 51.983 30.061 1.00 33.77 101 ALA A CA 1
ATOM 780 C C . ALA A 1 104 ? 44.899 51.195 30.670 1.00 33.77 101 ALA A C 1
ATOM 781 O O . ALA A 1 104 ? 44.502 51.458 31.806 1.00 34.25 101 ALA A O 1
ATOM 783 N N . ALA A 1 105 ? 44.361 50.225 29.926 1.00 33.20 102 ALA A N 1
ATOM 784 C CA . ALA A 1 105 ? 43.245 49.393 30.415 1.00 33.24 102 ALA A CA 1
ATOM 785 C C . ALA A 1 105 ? 43.714 48.518 31.575 1.00 33.66 102 ALA A C 1
ATOM 786 O O . ALA A 1 105 ? 43.095 48.528 32.647 1.00 33.75 102 ALA A O 1
ATOM 788 N N . ALA A 1 106 ? 44.811 47.784 31.348 1.00 33.57 103 ALA A N 1
ATOM 789 C CA . ALA A 1 106 ? 45.444 46.935 32.363 1.00 33.59 103 ALA A CA 1
ATOM 790 C C . ALA A 1 106 ? 45.796 47.713 33.626 1.00 33.80 103 ALA A C 1
ATOM 791 O O . ALA A 1 106 ? 45.465 47.298 34.728 1.00 34.04 103 ALA A O 1
ATOM 793 N N . GLU A 1 107 ? 46.464 48.850 33.467 1.00 34.87 104 GLU A N 1
ATOM 794 C CA . GLU A 1 107 ? 46.852 49.647 34.624 1.00 35.45 104 GLU A CA 1
ATOM 795 C C . GLU A 1 107 ? 45.662 50.024 35.542 1.00 34.79 104 GLU A C 1
ATOM 796 O O . GLU A 1 107 ? 45.790 49.976 36.766 1.00 34.35 104 GLU A O 1
ATOM 802 N N . ARG A 1 108 ? 44.526 50.411 34.965 1.00 34.81 105 ARG A N 1
ATOM 803 C CA . ARG A 1 108 ? 43.337 50.772 35.773 1.00 35.01 105 ARG A CA 1
ATOM 804 C C . ARG A 1 108 ? 42.588 49.555 36.296 1.00 35.66 105 ARG A C 1
ATOM 805 O O . ARG A 1 108 ? 42.289 49.476 37.503 1.00 35.81 105 ARG A O 1
ATOM 813 N N . TYR A 1 109 ? 42.289 48.610 35.393 1.00 35.70 106 TYR A N 1
ATOM 814 C CA . TYR A 1 109 ? 41.593 47.380 35.757 1.00 35.31 106 TYR A CA 1
ATOM 815 C C . TYR A 1 109 ? 42.347 46.580 36.827 1.00 35.50 106 TYR A C 1
ATOM 816 O O . TYR A 1 109 ? 41.740 46.109 37.788 1.00 35.09 106 TYR A O 1
ATOM 825 N N . TYR A 1 110 ? 43.663 46.417 36.664 1.00 35.79 107 TYR A N 1
ATOM 826 C CA . TYR A 1 110 ? 44.447 45.721 37.696 1.00 35.89 107 TYR A CA 1
ATOM 827 C C . TYR A 1 110 ? 44.503 46.402 39.067 1.00 36.21 107 TYR A C 1
ATOM 828 O O . TYR A 1 110 ? 44.709 45.731 40.074 1.00 35.67 107 TYR A O 1
ATOM 837 N N . ARG A 1 111 ? 44.269 47.717 39.111 1.00 36.03 108 ARG A N 1
ATOM 838 C CA . ARG A 1 111 ? 44.099 48.400 40.390 1.00 37.12 108 ARG A CA 1
ATOM 839 C C . ARG A 1 111 ? 42.809 47.969 41.059 1.00 36.63 108 ARG A C 1
ATOM 840 O O . ARG A 1 111 ? 42.783 47.712 42.253 1.00 36.70 108 ARG A O 1
ATOM 848 N N . TYR A 1 112 ? 41.745 47.847 40.262 1.00 36.01 109 TYR A N 1
ATOM 849 C CA . TYR A 1 112 ? 40.452 47.360 40.734 1.00 35.15 109 TYR A CA 1
ATOM 850 C C . TYR A 1 112 ? 40.446 45.869 41.099 1.00 35.48 109 TYR A C 1
ATOM 851 O O . TYR A 1 112 ? 39.803 45.481 42.072 1.00 34.95 109 TYR A O 1
ATOM 860 N N . PHE A 1 113 ? 41.134 45.048 40.306 1.00 35.55 110 PHE A N 1
ATOM 861 C CA . PHE A 1 113 ? 41.140 43.598 40.497 1.00 37.82 110 PHE A CA 1
ATOM 862 C C . PHE A 1 113 ? 42.584 43.059 40.547 1.00 40.29 110 PHE A C 1
ATOM 863 O O . PHE A 1 113 ? 43.036 42.411 39.612 1.00 39.32 110 PHE A O 1
ATOM 871 N N . PRO A 1 114 ? 43.276 43.290 41.650 1.00 43.46 111 PRO A N 1
ATOM 872 C CA . PRO A 1 114 ? 44.681 42.908 41.764 1.00 46.02 111 PRO A CA 1
ATOM 873 C C . PRO A 1 114 ? 44.939 41.436 41.473 1.00 49.05 111 PRO A C 1
ATOM 874 O O . PRO A 1 114 ? 45.980 41.109 40.931 1.00 49.41 111 PRO A O 1
ATOM 878 N N . GLU A 1 115 ? 44.006 40.564 41.825 1.00 52.86 112 GLU A N 1
ATOM 879 C CA . GLU A 1 115 ? 44.244 39.128 41.763 1.00 56.97 112 GLU A CA 1
ATOM 880 C C . GLU A 1 115 ? 44.326 38.618 40.322 1.00 58.75 112 GLU A C 1
ATOM 881 O O . GLU A 1 115 ? 44.523 37.439 40.079 1.00 60.00 112 GLU A O 1
ATOM 887 N N . SER A 1 116 ? 44.178 39.529 39.373 1.00 60.66 113 SER A N 1
ATOM 888 C CA . SER A 1 116 ? 43.997 39.173 37.981 1.00 62.41 113 SER A CA 1
ATOM 889 C C . SER A 1 116 ? 45.293 39.475 37.276 1.00 63.65 113 SER A C 1
ATOM 890 O O . SER A 1 116 ? 45.477 39.134 36.116 1.00 63.99 113 SER A O 1
ATOM 893 N N . ALA A 1 117 ? 46.191 40.145 37.977 1.00 64.59 114 ALA A N 1
ATOM 894 C CA . ALA A 1 117 ? 47.282 40.815 37.305 1.00 65.87 114 ALA A CA 1
ATOM 895 C C . ALA A 1 117 ? 47.788 39.962 36.146 1.00 66.59 114 ALA A C 1
ATOM 896 O O . ALA A 1 117 ? 47.784 38.742 36.217 1.00 66.84 114 ALA A O 1
ATOM 898 N N . ASP A 1 118 ? 48.201 40.622 35.074 1.00 67.36 115 ASP A N 1
ATOM 899 C CA . ASP A 1 118 ? 48.737 39.958 33.890 1.00 68.29 115 ASP A CA 1
ATOM 900 C C . ASP A 1 118 ? 48.099 38.639 33.488 1.00 68.43 115 ASP A C 1
ATOM 901 O O . ASP A 1 118 ? 48.763 37.762 32.946 1.00 68.55 115 ASP A O 1
ATOM 906 N N . TYR A 1 119 ? 46.805 38.510 33.727 1.00 68.71 116 TYR A N 1
ATOM 907 C CA . TYR A 1 119 ? 46.041 37.444 33.079 1.00 69.00 116 TYR A CA 1
ATOM 908 C C . TYR A 1 119 ? 45.955 37.580 31.556 1.00 68.86 116 TYR A C 1
ATOM 909 O O . TYR A 1 119 ? 45.802 36.585 30.862 1.00 68.91 116 TYR A O 1
ATOM 918 N N . HIS A 1 120 ? 46.056 38.807 31.040 1.00 68.97 117 HIS A N 1
ATOM 919 C CA . HIS A 1 120 ? 46.242 39.030 29.598 1.00 68.65 117 HIS A CA 1
ATOM 920 C C . HIS A 1 120 ? 47.668 38.624 29.140 1.00 68.56 117 HIS A C 1
ATOM 921 O O . HIS A 1 120 ? 48.658 39.324 29.391 1.00 68.44 117 HIS A O 1
ATOM 928 N N . ARG A 1 121 ? 47.736 37.450 28.512 1.00 68.38 118 ARG A N 1
ATOM 929 C CA . ARG A 1 121 ? 48.962 36.838 27.938 1.00 68.03 118 ARG A CA 1
ATOM 930 C C . ARG A 1 121 ? 50.024 36.233 28.878 1.00 67.00 118 ARG A C 1
ATOM 931 O O . ARG A 1 121 ? 51.184 36.045 28.480 1.00 67.09 118 ARG A O 1
ATOM 939 N N . VAL A 1 122 ? 49.620 35.938 30.113 1.00 65.46 119 VAL A N 1
ATOM 940 C CA . VAL A 1 122 ? 50.140 34.756 30.814 1.00 63.86 119 VAL A CA 1
ATOM 941 C C . VAL A 1 122 ? 49.004 33.736 30.700 1.00 62.36 119 VAL A C 1
ATOM 942 O O . VAL A 1 122 ? 49.231 32.540 30.480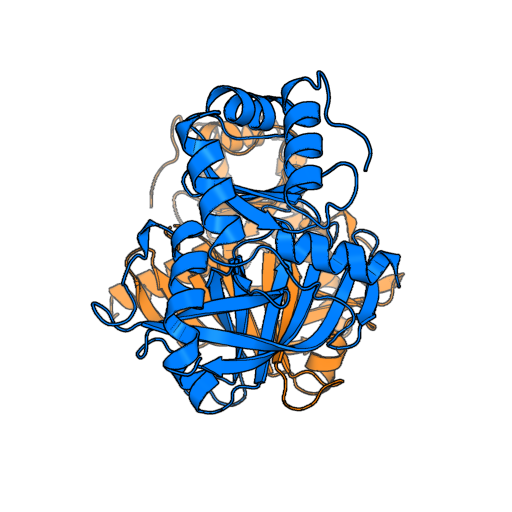 1.00 62.51 119 VAL A O 1
ATOM 946 N N . HIS A 1 123 ? 47.779 34.242 30.823 1.00 60.00 120 HIS A N 1
ATOM 947 C CA . HIS A 1 123 ? 46.593 33.458 30.577 1.00 57.75 120 HIS A CA 1
ATOM 948 C C . HIS A 1 123 ? 45.837 33.961 29.347 1.00 55.47 120 HIS A C 1
ATOM 949 O O . HIS A 1 123 ? 46.258 34.892 28.656 1.00 55.03 120 HIS A O 1
ATOM 956 N N . ASP A 1 124 ? 44.704 33.322 29.123 1.00 52.36 121 ASP A N 1
ATOM 957 C CA . ASP A 1 124 ? 43.830 33.500 27.984 1.00 50.06 121 ASP A CA 1
ATOM 958 C C . ASP A 1 124 ? 43.161 34.882 27.731 1.00 46.96 121 ASP A C 1
ATOM 959 O O . ASP A 1 124 ? 42.322 34.972 26.843 1.00 46.91 121 ASP A O 1
ATOM 964 N N . PHE A 1 125 ? 43.489 35.941 28.476 1.00 42.99 122 PHE A N 1
ATOM 965 C CA . PHE A 1 125 ? 42.518 37.055 28.613 1.00 39.64 122 PHE A CA 1
ATOM 966 C C . PHE A 1 125 ? 42.788 38.303 27.769 1.00 38.28 122 PHE A C 1
ATOM 967 O O . PHE A 1 125 ? 43.941 38.675 27.561 1.00 37.46 122 PHE A O 1
ATOM 975 N N . ASP A 1 126 ? 41.707 38.949 27.308 1.00 35.93 123 ASP A N 1
ATOM 976 C CA . ASP A 1 126 ? 41.782 40.221 26.598 1.00 34.06 123 ASP A CA 1
ATOM 977 C C . ASP A 1 126 ? 40.745 41.211 27.129 1.00 33.04 123 ASP A C 1
ATOM 978 O O . ASP A 1 126 ? 39.625 40.844 27.531 1.00 31.57 123 ASP A O 1
ATOM 983 N N . PHE A 1 127 ? 41.129 42.478 27.093 1.00 31.55 124 PHE A N 1
ATOM 984 C CA . PHE A 1 127 ? 40.266 43.561 27.512 1.00 30.95 124 PHE A CA 1
ATOM 985 C C . PHE A 1 127 ? 39.277 43.930 26.429 1.00 30.55 124 PHE A C 1
ATOM 986 O O . PHE A 1 127 ? 39.642 44.067 25.253 1.00 29.81 124 PHE A O 1
ATOM 994 N N . TRP A 1 128 ? 38.018 44.079 26.837 1.00 30.32 125 TRP A N 1
ATOM 995 C CA . TRP A 1 128 ? 36.955 44.564 25.961 1.00 29.40 125 TRP A CA 1
ATOM 996 C C . TRP A 1 128 ? 36.235 45.734 26.619 1.00 29.51 125 TRP A C 1
ATOM 997 O O . TRP A 1 128 ? 36.034 45.752 27.848 1.00 30.01 125 TRP A O 1
ATOM 1008 N N . VAL A 1 129 ? 35.801 46.689 25.798 1.00 28.71 126 VAL A N 1
ATOM 1009 C CA . VAL A 1 129 ? 35.010 47.838 26.283 1.00 28.50 126 VAL A CA 1
ATOM 1010 C C . VAL A 1 129 ? 33.580 47.652 25.762 1.00 28.30 126 VAL A C 1
ATOM 1011 O O . VAL A 1 129 ? 33.393 47.183 24.639 1.00 27.14 126 VAL A O 1
ATOM 1015 N N . LEU A 1 130 ? 32.593 47.965 26.602 1.00 27.76 127 LEU A N 1
ATOM 1016 C CA . LEU A 1 130 ? 31.190 47.985 26.184 1.00 28.45 127 LEU A CA 1
ATOM 1017 C C . LEU A 1 130 ? 30.810 49.406 25.719 1.00 27.82 127 LEU A C 1
ATOM 1018 O O . LEU A 1 130 ? 30.650 50.333 26.535 1.00 28.12 127 LEU A O 1
ATOM 1023 N N . GLN A 1 131 ? 30.679 49.564 24.405 1.00 27.35 128 GLN A N 1
ATOM 1024 C CA . GLN A 1 131 ? 30.312 50.839 23.794 1.00 27.74 128 GLN A CA 1
ATOM 1025 C C . GLN A 1 131 ? 28.805 51.007 23.901 1.00 27.27 128 GLN A C 1
ATOM 1026 O O . GLN A 1 131 ? 28.068 50.238 23.307 1.00 27.24 128 GLN A O 1
ATOM 1032 N N . PRO A 1 132 ? 28.343 51.962 24.726 1.00 27.97 129 PRO A N 1
ATOM 1033 C CA . PRO A 1 132 ? 26.906 52.169 24.945 1.00 27.72 129 PRO A CA 1
ATOM 1034 C C . PRO A 1 132 ? 26.099 52.529 23.690 1.00 27.94 129 PRO A C 1
ATOM 1035 O O . PRO A 1 132 ? 26.527 53.339 22.860 1.00 26.38 129 PRO A O 1
ATOM 1039 N N . VAL A 1 133 ? 24.959 51.856 23.556 1.00 26.59 130 VAL A N 1
ATOM 1040 C CA . VAL A 1 133 ? 23.963 52.129 22.512 1.00 26.40 130 VAL A CA 1
ATOM 1041 C C . VAL A 1 133 ? 22.718 52.772 23.164 1.00 26.99 130 VAL A C 1
ATOM 1042 O O . VAL A 1 133 ? 22.101 53.698 22.624 1.00 26.94 130 VAL A O 1
ATOM 1046 N N . GLN A 1 134 ? 22.319 52.253 24.319 1.00 27.03 131 GLN A N 1
ATOM 1047 C CA . GLN A 1 134 ? 21.088 52.720 24.975 1.00 27.77 131 GLN A CA 1
ATOM 1048 C C . GLN A 1 134 ? 21.102 52.265 26.428 1.00 28.11 131 GLN A C 1
ATOM 1049 O O . GLN A 1 134 ? 21.684 51.231 26.720 1.00 28.84 131 GLN A O 1
ATOM 1055 N N . TRP A 1 135 ? 20.465 53.021 27.333 1.00 27.86 132 TRP A N 1
ATOM 1056 C CA . TRP A 1 135 ? 20.306 52.588 28.724 1.00 27.52 132 TRP A CA 1
ATOM 1057 C C . TRP A 1 135 ? 18.842 52.511 29.147 1.00 27.85 132 TRP A C 1
ATOM 1058 O O . TRP A 1 135 ? 18.065 53.380 28.806 1.00 26.46 132 TRP A O 1
ATOM 1069 N N . ARG A 1 136 ? 18.468 51.473 29.900 1.00 28.01 133 ARG A N 1
ATOM 1070 C CA . ARG A 1 136 ? 17.111 51.445 30.504 1.00 27.45 133 ARG A CA 1
ATOM 1071 C C . ARG A 1 136 ? 17.269 51.472 32.023 1.00 27.97 133 ARG A C 1
ATOM 1072 O O . ARG A 1 136 ? 17.748 50.495 32.617 1.00 25.78 133 ARG A O 1
ATOM 1080 N N . PHE A 1 137 ? 16.894 52.584 32.657 1.00 28.40 134 PHE A N 1
ATOM 1081 C CA . PHE A 1 137 ? 17.079 52.668 34.108 1.00 29.77 134 PHE A CA 1
ATOM 1082 C C . PHE A 1 137 ? 15.706 52.527 34.765 1.00 30.76 134 PHE A C 1
ATOM 1083 O O . PHE A 1 137 ? 14.730 53.158 34.321 1.00 31.86 134 PHE A O 1
ATOM 1091 N N . ILE A 1 138 ? 15.611 51.689 35.789 1.00 30.88 135 ILE A N 1
ATOM 1092 C CA . ILE A 1 138 ? 14.392 51.630 36.592 1.00 32.14 135 ILE A CA 1
ATOM 1093 C C . ILE A 1 138 ? 14.723 52.016 38.039 1.00 33.10 135 ILE A C 1
ATOM 1094 O O . ILE A 1 138 ? 15.650 51.463 38.660 1.00 32.76 135 ILE A O 1
ATOM 1099 N N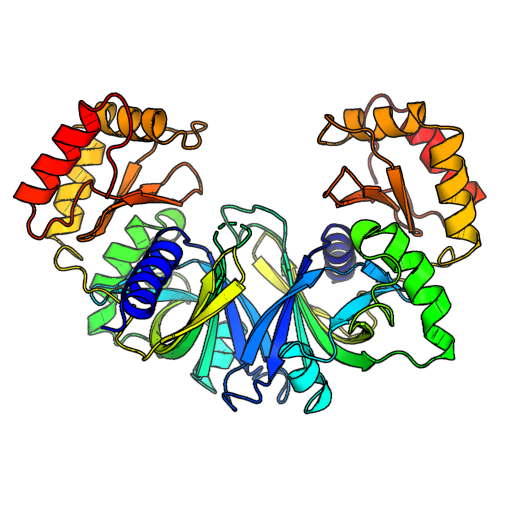 . GLY A 1 139 ? 14.022 53.033 38.543 1.00 34.06 136 GLY A N 1
ATOM 1100 C CA . GLY A 1 139 ? 14.285 53.543 39.891 1.00 34.79 136 GLY A CA 1
ATOM 1101 C C . GLY A 1 139 ? 13.590 52.684 40.933 1.00 35.48 136 GLY A C 1
ATOM 1102 O O . GLY A 1 139 ? 12.728 51.863 40.593 1.00 35.25 136 GLY A O 1
ATOM 1103 N N . GLY A 1 140 ? 13.962 52.884 42.200 1.00 36.92 137 GLY A N 1
ATOM 1104 C CA . GLY A 1 140 ? 13.416 52.122 43.343 1.00 38.24 137 GLY A CA 1
ATOM 1105 C C . GLY A 1 140 ? 11.899 52.128 43.467 1.00 38.67 137 GLY A C 1
ATOM 1106 O O . GLY A 1 140 ? 11.301 51.149 43.938 1.00 39.41 137 GLY A O 1
ATOM 1107 N N . PHE A 1 141 ? 11.281 53.226 43.031 1.00 38.51 138 PHE A N 1
ATOM 1108 C CA . PHE A 1 141 ? 9.820 53.387 43.034 1.00 37.96 138 PHE A CA 1
ATOM 1109 C C . PHE A 1 141 ? 9.194 52.855 41.767 1.00 37.82 138 PHE A C 1
ATOM 1110 O O . PHE A 1 141 ? 7.963 52.799 41.635 1.00 38.23 138 PHE A O 1
ATOM 1118 N N . GLY A 1 142 ? 10.032 52.451 40.815 1.00 36.42 139 GLY A N 1
ATOM 1119 C CA . GLY A 1 142 ? 9.523 51.752 39.661 1.00 34.80 139 GLY A CA 1
ATOM 1120 C C . GLY A 1 142 ? 9.331 52.611 38.431 1.00 34.31 139 GLY A C 1
ATOM 1121 O O . GLY A 1 142 ? 8.771 52.129 37.435 1.00 34.29 139 GLY A O 1
ATOM 1122 N N . ALA A 1 143 ? 9.795 53.864 38.468 1.00 32.80 140 ALA A N 1
ATOM 1123 C CA . ALA A 1 143 ? 9.769 54.696 37.247 1.00 32.62 140 ALA A CA 1
ATOM 1124 C C . ALA A 1 143 ? 10.817 54.231 36.208 1.00 31.99 140 ALA A C 1
ATOM 1125 O O . ALA A 1 143 ? 11.976 54.016 36.548 1.00 30.79 140 ALA A O 1
ATOM 1127 N N . ILE A 1 144 ? 10.387 54.084 34.959 1.00 32.27 141 ILE A N 1
ATOM 1128 C CA . ILE A 1 144 ? 11.255 53.638 33.863 1.00 33.17 141 ILE A CA 1
ATOM 1129 C C . ILE A 1 144 ? 11.756 54.819 33.016 1.00 33.76 141 ILE A C 1
ATOM 1130 O O . ILE A 1 144 ? 10.945 55.623 32.545 1.00 34.07 141 ILE A O 1
ATOM 1135 N N . HIS A 1 145 ? 13.075 54.924 32.853 1.00 33.16 142 HIS A N 1
ATOM 1136 C CA . HIS A 1 145 ? 13.699 55.935 31.988 1.00 33.69 142 HIS A CA 1
ATOM 1137 C C . HIS A 1 145 ? 14.602 55.297 30.942 1.00 32.42 142 HIS A C 1
ATOM 1138 O O . HIS A 1 145 ? 15.573 54.606 31.273 1.00 32.58 142 HIS A O 1
ATOM 1145 N N . TRP A 1 146 ? 14.276 55.524 29.683 1.00 31.23 143 TRP A N 1
ATOM 1146 C CA . TRP A 1 146 ? 15.169 55.170 28.585 1.00 30.65 143 TRP A CA 1
ATOM 1147 C C . TRP A 1 146 ? 16.118 56.333 28.333 1.00 30.49 143 TRP A C 1
ATOM 1148 O O . TRP A 1 146 ? 15.685 57.487 28.230 1.00 29.99 143 TRP A O 1
ATOM 1159 N N . LEU A 1 147 ? 17.415 56.053 28.255 1.00 29.77 144 LEU A N 1
ATOM 1160 C CA . LEU A 1 147 ? 18.395 57.141 28.127 1.00 29.82 144 LEU A CA 1
ATOM 1161 C C . LEU A 1 147 ? 19.330 56.907 26.940 1.00 30.17 144 LEU A C 1
ATOM 1162 O O . LEU A 1 147 ? 19.748 55.768 26.666 1.00 28.52 144 LEU A O 1
ATOM 1167 N N . ALA A 1 148 ? 19.664 57.986 26.237 1.00 30.90 145 ALA A N 1
ATOM 1168 C CA . ALA A 1 148 ? 20.610 57.913 25.106 1.00 31.09 145 ALA A CA 1
ATOM 1169 C C . ALA A 1 148 ? 21.953 57.346 25.532 1.00 31.08 145 ALA A C 1
ATOM 1170 O O . ALA A 1 148 ? 22.338 57.429 26.700 1.00 31.54 145 ALA A O 1
ATOM 1172 N N . ALA A 1 149 ? 22.664 56.778 24.573 1.00 31.19 146 ALA A N 1
ATOM 1173 C CA . ALA A 1 149 ? 23.985 56.196 24.785 1.00 32.43 146 ALA A CA 1
ATOM 1174 C C . ALA A 1 149 ? 24.913 57.086 25.616 1.00 33.18 146 ALA A C 1
ATOM 1175 O O . ALA A 1 149 ? 25.560 56.602 26.566 1.00 32.74 146 ALA A O 1
ATOM 1177 N N . GLU A 1 150 ? 24.953 58.382 25.276 1.00 34.15 147 GLU A N 1
ATOM 1178 C CA . GLU A 1 150 ? 25.882 59.334 25.905 1.00 36.10 147 GLU A CA 1
ATOM 1179 C C . GLU A 1 150 ? 25.351 60.044 27.152 1.00 35.26 147 GLU A C 1
ATOM 1180 O O . GLU A 1 150 ? 26.079 60.770 27.814 1.00 34.25 147 GLU A O 1
ATOM 1186 N N . ARG A 1 151 ? 24.091 59.801 27.496 1.00 35.26 148 ARG A N 1
ATOM 1187 C CA . ARG A 1 151 ? 23.477 60.443 28.652 1.00 35.00 148 ARG A CA 1
ATOM 1188 C C . ARG A 1 151 ? 24.072 59.988 30.012 1.00 34.30 148 ARG A C 1
ATOM 1189 O O . ARG A 1 151 ? 24.167 60.777 30.959 1.00 33.32 148 ARG A O 1
ATOM 1197 N N . VAL A 1 152 ? 24.490 58.723 30.093 1.00 33.42 149 VAL A N 1
ATOM 1198 C CA . VAL A 1 152 ? 24.916 58.119 31.370 1.00 32.18 149 VAL A CA 1
ATOM 1199 C C . VAL A 1 152 ? 26.429 58.227 31.674 1.00 32.87 149 VAL A C 1
ATOM 1200 O O . VAL A 1 152 ? 26.786 58.690 32.750 1.00 33.49 149 VAL A O 1
ATOM 1204 N N . PRO A 1 153 ? 27.323 57.843 30.737 1.00 33.48 150 PRO A N 1
ATOM 1205 C CA . PRO A 1 153 ? 28.744 57.885 31.146 1.00 33.57 150 PRO A CA 1
ATOM 1206 C C . PRO A 1 153 ? 29.276 59.319 31.353 1.00 33.99 150 PRO A C 1
ATOM 1207 O O . PRO A 1 153 ? 28.916 60.203 30.601 1.00 34.91 150 PRO A O 1
ATOM 1211 N N . LEU A 1 154 ? 30.121 59.512 32.364 1.00 33.27 151 LEU A N 1
ATOM 1212 C CA . LEU A 1 154 ? 30.919 60.729 32.543 1.00 33.56 151 LEU A CA 1
ATOM 1213 C C . LEU A 1 154 ? 32.417 60.374 32.483 1.00 33.15 151 LEU A C 1
ATOM 1214 O O . LEU A 1 154 ? 32.905 59.489 33.197 1.00 33.40 151 LEU A O 1
ATOM 1219 N N . ALA A 1 155 ? 33.128 61.052 31.598 1.00 33.73 152 ALA A N 1
ATOM 1220 C CA . ALA A 1 155 ? 34.573 60.881 31.441 1.00 33.83 152 ALA A CA 1
ATOM 1221 C C . ALA A 1 155 ? 35.316 61.118 32.760 1.00 34.64 152 ALA A C 1
ATOM 1222 O O . ALA A 1 155 ? 34.855 61.855 33.623 1.00 35.18 152 ALA A O 1
ATOM 1224 N N . ASN A 1 156 ? 36.470 60.483 32.915 1.00 35.58 153 ASN A N 1
ATOM 1225 C CA . ASN A 1 156 ? 37.278 60.632 34.114 1.00 36.32 153 ASN A CA 1
ATOM 1226 C C . ASN A 1 156 ? 38.614 61.226 33.697 1.00 37.08 153 ASN A C 1
ATOM 1227 O O . ASN A 1 156 ? 39.452 60.512 33.111 1.00 36.92 153 ASN A O 1
ATOM 1232 N N . PRO A 1 157 ? 38.817 62.538 33.972 1.00 37.79 154 PRO A N 1
ATOM 1233 C CA . PRO A 1 157 ? 40.073 63.212 33.559 1.00 38.85 154 PRO A CA 1
ATOM 1234 C C . PRO A 1 157 ? 41.309 62.740 34.325 1.00 39.70 154 PRO A C 1
ATOM 1235 O O . PRO A 1 157 ? 42.421 63.094 33.954 1.00 39.70 154 PRO A O 1
ATOM 1239 N N . PHE A 1 158 ? 41.112 61.934 35.373 1.00 40.22 155 PHE A N 1
ATOM 1240 C CA . PHE A 1 158 ? 42.214 61.446 36.184 1.00 41.30 155 PHE A CA 1
ATOM 1241 C C . PHE A 1 158 ? 42.752 60.116 35.687 1.00 42.44 155 PHE A C 1
ATOM 1242 O O . PHE A 1 158 ? 43.857 59.724 36.058 1.00 43.11 155 PHE A O 1
ATOM 1250 N N . ALA A 1 159 ? 42.000 59.440 34.821 1.00 43.37 156 ALA A N 1
ATOM 1251 C CA . ALA A 1 159 ? 42.279 58.027 34.541 1.00 44.80 156 ALA A CA 1
ATOM 1252 C C . ALA A 1 159 ? 43.693 57.805 33.998 1.00 45.49 156 ALA A C 1
ATOM 1253 O O . ALA A 1 159 ? 44.135 58.495 33.083 1.00 46.15 156 ALA A O 1
ATOM 1255 N N . GLY A 1 160 ? 44.410 56.861 34.599 1.00 46.40 157 GLY A N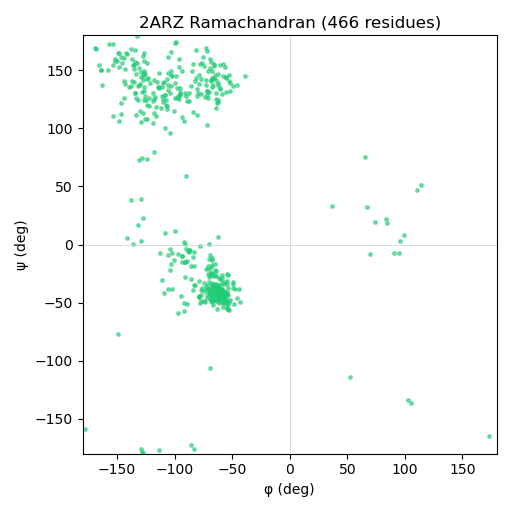 1
ATOM 1256 C CA . GLY A 1 160 ? 45.810 56.631 34.249 1.00 47.31 157 GLY A CA 1
ATOM 1257 C C . GLY A 1 160 ? 46.767 57.225 35.273 1.00 47.80 157 GLY A C 1
ATOM 1258 O O . GLY A 1 160 ? 46.563 57.078 36.473 1.00 48.15 157 GLY A O 1
ATOM 1259 N N . GLU A 1 161 ? 47.786 57.928 34.782 1.00 48.30 158 GLU A N 1
ATOM 1260 C CA . GLU A 1 161 ? 48.933 58.356 35.589 1.00 48.52 158 GLU A CA 1
ATOM 1261 C C . GLU A 1 161 ? 48.631 59.415 36.669 1.00 47.30 158 GLU A C 1
ATOM 1262 O O . GLU A 1 161 ? 49.237 59.383 37.747 1.00 47.66 158 GLU A O 1
ATOM 1268 N N . ALA A 1 162 ? 47.706 60.340 36.409 1.00 46.21 159 ALA A N 1
ATOM 1269 C CA . ALA A 1 162 ? 47.303 61.285 37.459 1.00 44.80 159 ALA A CA 1
ATOM 1270 C C . ALA A 1 162 ? 46.662 60.497 38.605 1.00 44.30 159 ALA A C 1
ATOM 1271 O O . ALA A 1 162 ? 47.100 60.564 39.757 1.00 43.25 159 ALA A O 1
ATOM 1273 N N . GLU A 1 163 ? 45.642 59.718 38.257 1.00 43.04 160 GLU A N 1
ATOM 1274 C CA . GLU A 1 163 ? 44.961 58.850 39.188 1.00 41.88 160 GLU A CA 1
ATOM 1275 C C . GLU A 1 163 ? 45.891 57.879 39.909 1.00 41.85 160 GLU A C 1
ATOM 1276 O O . GLU A 1 163 ? 45.792 57.708 41.125 1.00 41.80 160 GLU A O 1
ATOM 1282 N N . ARG A 1 164 ? 46.764 57.208 39.155 1.00 41.87 161 ARG A N 1
ATOM 1283 C CA . ARG A 1 164 ? 47.667 56.199 39.723 1.00 41.80 161 ARG A CA 1
ATOM 1284 C C . ARG A 1 164 ? 48.507 56.825 40.825 1.00 40.64 161 ARG A C 1
ATOM 1285 O O . ARG A 1 164 ? 48.690 56.232 41.885 1.00 40.27 161 ARG A O 1
ATOM 1293 N N . GLY A 1 165 ? 48.990 58.040 40.578 1.00 40.06 162 GLY A N 1
ATOM 1294 C CA . GLY A 1 165 ? 49.756 58.787 41.574 1.00 39.35 162 GLY A CA 1
ATOM 1295 C C . GLY A 1 165 ? 48.978 59.212 42.807 1.00 39.22 162 GLY A C 1
ATOM 1296 O O . GLY A 1 165 ? 49.457 59.028 43.936 1.00 38.74 162 GLY A O 1
ATOM 1297 N N . MET A 1 166 ? 47.793 59.796 42.602 1.00 39.07 163 MET A N 1
ATOM 1298 C CA . MET A 1 166 ? 46.929 60.166 43.726 1.00 39.37 163 MET A CA 1
ATOM 1299 C C . MET A 1 166 ? 46.595 58.951 44.594 1.00 39.54 163 MET A C 1
ATOM 1300 O O . MET A 1 166 ? 46.619 59.027 45.827 1.00 40.40 163 MET A O 1
ATOM 1305 N N . VAL A 1 167 ? 46.288 57.829 43.943 1.00 39.91 164 VAL A N 1
ATOM 1306 C CA . VAL A 1 167 ? 45.906 56.595 44.642 1.00 40.31 164 VAL A CA 1
ATOM 1307 C C . VAL A 1 167 ? 47.091 55.981 45.401 1.00 41.02 164 VAL A C 1
ATOM 1308 O O . VAL A 1 167 ? 46.952 55.569 46.574 1.00 40.59 164 VAL A O 1
ATOM 1312 N N . GLU A 1 168 ? 48.244 55.894 44.729 1.00 41.89 165 GLU A N 1
ATOM 1313 C CA . GLU A 1 168 ? 49.440 55.332 45.345 1.00 43.35 165 GLU A CA 1
ATOM 1314 C C . GLU A 1 168 ? 49.842 56.132 46.577 1.00 43.14 165 GLU A C 1
ATOM 1315 O O . GLU A 1 168 ? 50.164 55.544 47.619 1.00 43.29 165 GLU A O 1
ATOM 1321 N N . HIS A 1 169 ? 49.764 57.461 46.472 1.00 44.15 166 HIS A N 1
ATOM 1322 C CA . HIS A 1 169 ? 50.104 58.362 47.591 1.00 44.93 166 HIS A CA 1
ATOM 1323 C C . HIS A 1 169 ? 49.107 58.348 48.744 1.00 44.54 166 HIS A C 1
ATOM 1324 O O . HIS A 1 169 ? 49.517 58.459 49.895 1.00 44.84 166 HIS A O 1
ATOM 1331 N N . MET A 1 170 ? 47.809 58.232 48.451 1.00 43.68 167 MET A N 1
ATOM 1332 C CA . MET A 1 170 ? 46.810 58.074 49.520 1.00 42.34 167 MET A CA 1
ATOM 1333 C C . MET A 1 170 ? 47.031 56.780 50.292 1.00 42.16 167 MET A C 1
ATOM 1334 O O . MET A 1 170 ? 46.907 56.745 51.511 1.00 42.01 167 MET A O 1
ATOM 1339 N N . ASN A 1 171 ? 47.355 55.714 49.573 1.00 42.05 168 ASN A N 1
ATOM 1340 C CA . ASN A 1 171 ? 47.551 54.396 50.176 1.00 41.94 168 ASN A CA 1
ATOM 1341 C C . ASN A 1 171 ? 48.823 54.273 51.039 1.00 42.39 168 ASN A C 1
ATOM 1342 O O . ASN A 1 171 ? 48.808 53.623 52.085 1.00 41.74 168 ASN A O 1
ATOM 1347 N N . SER A 1 172 ? 49.901 54.908 50.594 1.00 42.73 169 SER A N 1
ATOM 1348 C CA . SER A 1 172 ? 51.174 54.927 51.342 1.00 43.83 169 SER A CA 1
ATOM 1349 C C . SER A 1 172 ? 51.204 55.906 52.507 1.00 43.58 169 SER A C 1
ATOM 1350 O O . SER A 1 172 ? 51.689 55.583 53.602 1.00 44.17 169 SER A O 1
ATOM 1353 N N . ASP A 1 173 ? 50.714 57.116 52.256 1.00 43.85 170 ASP A N 1
ATOM 1354 C CA . ASP A 1 173 ? 50.810 58.210 53.221 1.00 43.77 170 ASP A CA 1
ATOM 1355 C C . ASP A 1 173 ? 49.604 58.314 54.171 1.00 43.40 170 ASP A C 1
ATOM 1356 O O . ASP A 1 173 ? 49.741 58.799 55.281 1.00 42.60 170 ASP A O 1
ATOM 1361 N N . HIS A 1 174 ? 48.419 57.876 53.743 1.00 42.99 171 HIS A N 1
ATOM 1362 C CA . HIS A 1 174 ? 47.193 58.245 54.472 1.00 42.85 171 HIS A CA 1
ATOM 1363 C C . HIS A 1 174 ? 46.258 57.093 54.847 1.00 42.74 171 HIS A C 1
ATOM 1364 O O . HIS A 1 174 ? 45.013 57.218 54.821 1.00 42.64 171 HIS A O 1
ATOM 1371 N N . ALA A 1 175 ? 46.870 55.982 55.241 1.00 42.39 172 ALA A N 1
ATOM 1372 C CA . ALA A 1 175 ? 46.146 54.843 55.772 1.00 41.73 172 ALA A CA 1
ATOM 1373 C C . ALA A 1 175 ? 45.144 55.258 56.871 1.00 41.59 172 ALA A C 1
ATOM 1374 O O . ALA A 1 175 ? 44.078 54.661 57.006 1.00 41.41 172 ALA A O 1
ATOM 1376 N N . ALA A 1 176 ? 45.491 56.272 57.661 1.00 40.84 173 ALA A N 1
ATOM 1377 C CA . ALA A 1 176 ? 44.629 56.715 58.748 1.00 40.48 173 ALA A CA 1
ATOM 1378 C C . ALA A 1 176 ? 43.335 57.354 58.208 1.00 40.51 173 ALA A C 1
ATOM 1379 O O . ALA A 1 176 ? 42.253 57.086 58.722 1.00 40.34 173 ALA A O 1
ATOM 1381 N N . ALA A 1 177 ? 43.452 58.203 57.178 1.00 40.42 174 ALA A N 1
ATOM 1382 C CA . ALA A 1 177 ? 42.276 58.833 56.554 1.00 40.38 174 ALA A CA 1
ATOM 1383 C C . ALA A 1 177 ? 41.336 57.787 55.939 1.00 40.29 174 ALA A C 1
ATOM 1384 O O . ALA A 1 177 ? 40.124 57.944 55.980 1.00 40.31 174 ALA A O 1
ATOM 1386 N N . ILE A 1 178 ? 41.929 56.720 55.400 1.00 40.76 175 ILE A N 1
ATOM 1387 C CA . ILE A 1 178 ? 41.221 55.624 54.732 1.00 40.23 175 ILE A CA 1
ATOM 1388 C C . ILE A 1 178 ? 40.407 54.823 55.729 1.00 40.25 175 ILE A C 1
ATOM 1389 O O . ILE A 1 178 ? 39.244 54.529 55.464 1.00 40.07 175 ILE A O 1
ATOM 1394 N N . ALA A 1 179 ? 41.012 54.479 56.871 1.00 39.27 176 ALA A N 1
ATOM 1395 C CA . ALA A 1 179 ? 40.317 53.752 57.929 1.00 38.88 176 ALA A CA 1
ATOM 1396 C C . ALA A 1 179 ? 39.122 54.567 58.416 1.00 38.41 176 ALA A C 1
ATOM 1397 O O . ALA A 1 179 ? 38.055 54.036 58.731 1.00 38.66 176 ALA A O 1
ATOM 1399 N N . HIS A 1 180 ? 39.294 55.874 58.427 1.00 38.44 177 HIS A N 1
ATOM 1400 C CA . HIS A 1 180 ? 38.236 56.763 58.844 1.00 38.25 177 HIS A CA 1
ATOM 1401 C C . HIS A 1 180 ? 37.085 56.792 57.836 1.00 38.57 177 HIS A C 1
ATOM 1402 O O . HIS A 1 180 ? 35.933 56.741 58.245 1.00 39.00 177 HIS A O 1
ATOM 1409 N N . TYR A 1 181 ? 37.388 56.856 56.532 1.00 38.77 178 TYR A N 1
ATOM 1410 C CA . TYR A 1 181 ? 36.340 56.754 55.479 1.00 38.16 178 TYR A CA 1
ATOM 1411 C C . TYR A 1 181 ? 35.477 55.506 55.708 1.00 38.56 178 TYR A C 1
ATOM 1412 O O . TYR A 1 181 ? 34.245 55.567 55.681 1.00 38.25 178 TYR A O 1
ATOM 1421 N N . VAL A 1 182 ? 36.149 54.379 55.939 1.00 39.17 179 VAL A N 1
ATOM 1422 C CA . VAL A 1 182 ? 35.507 53.094 56.255 1.00 39.90 179 VAL A CA 1
ATOM 1423 C C . VAL A 1 182 ? 34.545 53.212 57.452 1.00 40.88 179 VAL A C 1
ATOM 1424 O O . VAL A 1 182 ? 33.361 52.866 57.341 1.00 40.77 179 VAL A O 1
ATOM 1428 N N . GLU A 1 183 ? 35.053 53.703 58.587 1.00 42.24 180 GLU A N 1
ATOM 1429 C CA . GLU A 1 183 ? 34.225 53.946 59.783 1.00 44.03 180 GLU A CA 1
ATOM 1430 C C . GLU A 1 183 ? 33.016 54.840 59.450 1.00 44.39 180 GLU A C 1
ATOM 1431 O O . GLU A 1 183 ? 31.860 54.495 59.729 1.00 44.38 180 GLU A O 1
ATOM 1437 N N . LEU A 1 184 ? 33.296 55.969 58.808 1.00 45.05 181 LEU A N 1
ATOM 1438 C CA . LEU A 1 184 ? 32.296 56.975 58.501 1.00 46.71 181 LEU A CA 1
ATOM 1439 C C . LEU A 1 184 ? 31.155 56.426 57.631 1.00 48.11 181 LEU A C 1
ATOM 1440 O O . LEU A 1 184 ? 30.014 56.888 57.729 1.00 48.57 181 LEU A O 1
ATOM 1445 N N . ALA A 1 185 ? 31.466 55.414 56.817 1.00 49.97 182 ALA A N 1
ATOM 1446 C CA . ALA A 1 185 ? 30.609 54.981 55.706 1.00 51.38 182 ALA A CA 1
ATOM 1447 C C . ALA A 1 185 ? 29.675 53.806 55.947 1.00 52.87 182 ALA A C 1
ATOM 1448 O O . ALA A 1 185 ? 28.466 53.917 55.762 1.00 53.76 182 ALA A O 1
ATOM 1450 N N . GLY A 1 186 ? 30.228 52.659 56.310 1.00 54.50 183 GLY A N 1
ATOM 1451 C CA . GLY A 1 186 ? 29.541 51.421 55.970 1.00 56.04 183 GLY A CA 1
ATOM 1452 C C . GLY A 1 186 ? 29.794 50.350 56.981 1.00 56.40 183 GLY A C 1
ATOM 1453 O O . GLY A 1 186 ? 28.877 50.007 57.705 1.00 57.38 183 GLY A O 1
ATOM 1454 N N . LEU A 1 187 ? 30.963 49.712 56.965 1.00 56.68 184 LEU A N 1
ATOM 1455 C CA . LEU A 1 187 ? 31.731 49.288 55.776 1.00 56.39 184 LEU A CA 1
ATOM 1456 C C . LEU A 1 187 ? 32.687 48.272 56.399 1.00 56.96 184 LEU A C 1
ATOM 1457 O O . LEU A 1 187 ? 33.194 48.518 57.493 1.00 56.19 184 LEU A O 1
ATOM 1462 N N . PRO A 1 188 ? 32.908 47.118 55.728 1.00 57.69 185 PRO A N 1
ATOM 1463 C CA . PRO A 1 188 ? 33.672 46.012 56.354 1.00 58.31 185 PRO A CA 1
ATOM 1464 C C . PRO A 1 188 ? 35.023 46.483 56.895 1.00 58.74 185 PRO A C 1
ATOM 1465 O O . PRO A 1 188 ? 35.649 47.364 56.296 1.00 58.44 185 PRO A O 1
ATOM 1469 N N . ALA A 1 189 ? 35.468 45.898 58.008 1.00 59.29 186 ALA A N 1
ATOM 1470 C CA . ALA A 1 189 ? 36.651 46.413 58.709 1.00 59.84 186 ALA A CA 1
ATOM 1471 C C . ALA A 1 189 ? 37.730 45.385 59.110 1.00 60.25 186 ALA A C 1
ATOM 1472 O O . ALA A 1 189 ? 38.593 45.696 59.936 1.00 60.72 186 ALA A O 1
ATOM 1474 N N . HIS A 1 190 ? 37.701 44.193 58.513 1.00 60.51 187 HIS A N 1
ATOM 1475 C CA . HIS A 1 190 ? 38.676 43.133 58.828 1.00 60.94 187 HIS A CA 1
ATOM 1476 C C . HIS A 1 190 ? 40.073 43.407 58.249 1.00 60.42 187 HIS A C 1
ATOM 1477 O O . HIS A 1 190 ? 41.083 43.262 58.952 1.00 60.77 187 HIS A O 1
ATOM 1484 N N . ALA A 1 191 ? 40.112 43.746 56.959 1.00 59.13 188 ALA A N 1
ATOM 1485 C CA . ALA A 1 191 ? 41.199 44.517 56.339 1.00 57.92 188 ALA A CA 1
ATOM 1486 C C . ALA A 1 191 ? 40.657 45.959 56.428 1.00 56.38 188 ALA A C 1
ATOM 1487 O O . ALA A 1 191 ? 39.437 46.120 56.303 1.00 56.46 188 ALA A O 1
ATOM 1489 N N . ALA A 1 192 ? 41.458 47.029 56.553 1.00 54.34 189 ALA A N 1
ATOM 1490 C CA . ALA A 1 192 ? 42.666 47.392 55.782 1.00 52.13 189 ALA A CA 1
ATOM 1491 C C . ALA A 1 192 ? 42.238 47.668 54.314 1.00 50.62 189 ALA A C 1
ATOM 1492 O O . ALA A 1 192 ? 42.439 46.851 53.418 1.00 49.71 189 ALA A O 1
ATOM 1494 N N . ALA A 1 193 ? 41.622 48.835 54.107 1.00 48.35 190 ALA A N 1
ATOM 1495 C CA . ALA A 1 193 ? 41.122 49.254 52.795 1.00 46.15 190 ALA A CA 1
ATOM 1496 C C . ALA A 1 193 ? 42.236 49.901 51.981 1.00 45.16 190 ALA A C 1
ATOM 1497 O O . ALA A 1 193 ? 43.151 50.491 52.545 1.00 44.60 190 ALA A O 1
ATOM 1499 N N . GLN A 1 194 ? 42.170 49.765 50.659 1.00 43.48 191 GLN A N 1
ATOM 1500 C CA . GLN A 1 194 ? 43.103 50.452 49.762 1.00 42.60 191 GLN A CA 1
ATOM 1501 C C . GLN A 1 194 ? 42.269 51.242 48.766 1.00 41.23 191 GLN A C 1
ATOM 1502 O O . GLN A 1 194 ? 41.161 50.791 48.406 1.00 40.49 191 GLN A O 1
ATOM 1508 N N . LEU A 1 195 ? 42.768 52.412 48.334 1.00 39.44 192 LEU A N 1
ATOM 1509 C CA . LEU A 1 195 ? 42.131 53.120 47.218 1.00 38.26 192 LEU A CA 1
ATOM 1510 C C . LEU A 1 195 ? 42.370 52.338 45.947 1.00 37.76 192 LEU A C 1
ATOM 1511 O O . LEU A 1 195 ? 43.493 51.895 45.677 1.00 37.31 192 LEU A O 1
ATOM 1516 N N . ALA A 1 196 ? 41.290 52.125 45.195 1.00 37.06 193 ALA A N 1
ATOM 1517 C CA . ALA A 1 196 ? 41.376 51.453 43.901 1.00 36.14 193 ALA A CA 1
ATOM 1518 C C . ALA A 1 196 ? 41.486 52.469 42.764 1.00 35.86 193 ALA A C 1
ATOM 1519 O O . ALA A 1 196 ? 42.311 52.311 41.872 1.00 36.44 193 ALA A O 1
ATOM 1521 N N . GLY A 1 197 ? 40.670 53.523 42.826 1.00 34.04 194 GLY A N 1
ATOM 1522 C CA . GLY A 1 197 ? 40.636 54.546 41.801 1.00 33.44 194 GLY A CA 1
ATOM 1523 C C . GLY A 1 197 ? 39.845 55.761 42.243 1.00 32.46 194 GLY A C 1
ATOM 1524 O O . GLY A 1 197 ? 39.147 55.740 43.264 1.00 31.92 194 GLY A O 1
ATOM 1525 N N . ILE A 1 198 ? 39.959 56.829 41.471 1.00 33.19 195 ILE A N 1
ATOM 1526 C CA . ILE A 1 198 ? 39.285 58.086 41.779 1.00 33.54 195 ILE A CA 1
ATOM 1527 C C . ILE A 1 198 ? 38.700 58.630 40.507 1.00 34.22 195 ILE A C 1
ATOM 1528 O O . ILE A 1 198 ? 39.338 58.557 39.461 1.00 34.54 195 ILE A O 1
ATOM 1533 N N . ASP A 1 199 ? 37.493 59.189 40.601 1.00 34.08 196 ASP A N 1
ATOM 1534 C CA . ASP A 1 199 ? 36.854 59.856 39.476 1.00 34.77 196 ASP A CA 1
ATOM 1535 C C . ASP A 1 199 ? 36.412 61.246 39.938 1.00 35.03 196 ASP A C 1
ATOM 1536 O O . ASP A 1 199 ? 36.658 61.619 41.082 1.00 36.28 196 ASP A O 1
ATOM 1541 N N . THR A 1 200 ? 35.775 62.021 39.067 1.00 35.99 197 THR A N 1
ATOM 1542 C CA . THR A 1 200 ? 35.369 63.394 39.433 1.00 36.27 197 THR A CA 1
ATOM 1543 C C . THR A 1 200 ? 34.283 63.425 40.498 1.00 36.00 197 THR A C 1
ATOM 1544 O O . THR A 1 200 ? 34.170 64.416 41.214 1.00 35.90 197 THR A O 1
ATOM 1548 N N . GLU A 1 201 ? 33.490 62.350 40.608 1.00 35.22 198 GLU A N 1
ATOM 1549 C CA . GLU A 1 201 ? 32.344 62.343 41.535 1.00 34.35 198 GLU A CA 1
ATOM 1550 C C . GLU A 1 201 ? 32.601 61.615 42.854 1.00 33.82 198 GLU A C 1
ATOM 1551 O O . GLU A 1 201 ? 31.848 61.760 43.816 1.00 33.16 198 GLU A O 1
ATOM 1557 N N . GLY A 1 202 ? 33.680 60.855 42.913 1.00 32.75 199 GLY A N 1
ATOM 1558 C CA . GLY A 1 202 ? 33.918 60.011 44.076 1.00 33.35 199 GLY A CA 1
ATOM 1559 C C . GLY A 1 202 ? 35.108 59.125 43.850 1.00 32.89 199 GLY A C 1
ATOM 1560 O O . GLY A 1 202 ? 35.893 59.351 42.929 1.00 33.29 199 GLY A O 1
ATOM 1561 N N . PHE A 1 203 ? 35.233 58.105 44.684 1.00 33.08 200 PHE A N 1
ATOM 1562 C CA . PHE A 1 203 ? 36.380 57.224 44.642 1.00 33.25 200 PHE A CA 1
ATOM 1563 C C . PHE A 1 203 ? 35.994 55.797 45.112 1.00 33.03 200 PHE A C 1
ATOM 1564 O O . PHE A 1 203 ? 34.989 55.598 45.822 1.00 32.89 200 PHE A O 1
ATOM 1572 N N . HIS A 1 204 ? 36.799 54.822 44.703 1.00 33.06 201 HIS A N 1
ATOM 1573 C CA . HIS A 1 204 ? 36.573 53.430 45.051 1.00 34.08 201 HIS A CA 1
ATOM 1574 C C . HIS A 1 204 ? 37.560 52.952 46.106 1.00 35.15 201 HIS A C 1
ATOM 1575 O O . HIS A 1 204 ? 38.761 53.249 46.016 1.00 35.88 201 HIS A O 1
ATOM 1582 N N . LEU A 1 205 ? 37.042 52.203 47.086 1.00 35.73 202 LEU A N 1
ATOM 1583 C CA . LEU A 1 205 ? 37.864 51.479 48.031 1.00 37.02 202 LEU A CA 1
ATOM 1584 C C . LEU A 1 205 ? 37.713 50.012 47.772 1.00 37.83 202 LEU A C 1
ATOM 1585 O O . LEU A 1 205 ? 36.589 49.533 47.571 1.00 37.61 202 LEU A O 1
ATOM 1590 N N . ARG A 1 206 ? 38.834 49.297 47.774 1.00 38.56 203 ARG A N 1
ATOM 1591 C CA . ARG A 1 206 ? 38.802 47.829 47.797 1.00 39.88 203 ARG A CA 1
ATOM 1592 C C . ARG A 1 206 ? 38.945 47.330 49.228 1.00 40.68 203 ARG A C 1
ATOM 1593 O O . ARG A 1 206 ? 39.846 47.782 49.958 1.00 40.42 203 ARG A O 1
ATOM 1601 N N . ILE A 1 207 ? 38.052 46.418 49.617 1.00 41.63 204 ILE A N 1
ATOM 1602 C CA . ILE A 1 207 ? 38.089 45.717 50.920 1.00 43.06 204 ILE A CA 1
ATOM 1603 C C . ILE A 1 207 ? 37.570 44.270 50.857 1.00 44.74 204 ILE A C 1
ATOM 1604 O O . ILE A 1 207 ? 36.426 44.073 50.508 1.00 44.65 204 ILE A O 1
ATOM 1609 N N . GLY A 1 208 ? 38.374 43.231 51.040 1.00 47.07 205 GLY A N 1
ATOM 1610 C CA . GLY A 1 208 ? 39.550 42.978 50.265 1.00 48.79 205 GLY A CA 1
ATOM 1611 C C . GLY A 1 208 ? 39.045 42.269 48.993 1.00 49.61 205 GLY A C 1
ATOM 1612 O O . GLY A 1 208 ? 39.826 42.063 48.077 1.00 50.68 205 GLY A O 1
ATOM 1613 N N . GLN A 1 209 ? 37.748 41.924 48.912 1.00 50.39 206 GLN A N 1
ATOM 1614 C CA . GLN A 1 209 ? 37.174 41.295 47.675 1.00 50.92 206 GLN A CA 1
ATOM 1615 C C . GLN A 1 209 ? 35.879 41.750 46.873 1.00 49.25 206 GLN A C 1
ATOM 1616 O O . GLN A 1 209 ? 35.554 41.073 45.893 1.00 49.62 206 GLN A O 1
ATOM 1622 N N . GLY A 1 210 ? 35.124 42.814 47.152 1.00 47.61 207 GLY A N 1
ATOM 1623 C CA . GLY A 1 210 ? 35.340 43.877 48.062 1.00 44.02 207 GLY A CA 1
ATOM 1624 C C . GLY A 1 210 ? 35.523 45.228 47.377 1.00 41.84 207 GLY A C 1
ATOM 1625 O O . GLY A 1 210 ? 36.476 45.879 47.700 1.00 41.14 207 GLY A O 1
ATOM 1626 N N . LEU A 1 211 ? 34.645 45.687 46.464 1.00 39.51 208 LEU A N 1
ATOM 1627 C CA . LEU A 1 211 ? 34.754 47.103 45.983 1.00 37.50 208 LEU A CA 1
ATOM 1628 C C . LEU A 1 211 ? 33.583 48.043 46.332 1.00 36.77 208 LEU A C 1
ATOM 1629 O O . LEU A 1 211 ? 32.445 47.662 46.232 1.00 35.68 208 LEU A O 1
ATOM 1634 N N . HIS A 1 212 ? 33.889 49.289 46.690 1.00 35.99 209 HIS A N 1
ATOM 1635 C CA . HIS A 1 212 ? 32.906 50.178 47.283 1.00 35.11 209 HIS A CA 1
ATOM 1636 C C . HIS A 1 212 ? 33.131 51.598 46.798 1.00 35.10 209 HIS A C 1
ATOM 1637 O O . HIS A 1 212 ? 34.242 52.139 46.920 1.00 35.96 209 HIS A O 1
ATOM 1644 N N . TRP A 1 213 ? 32.082 52.211 46.260 1.00 34.11 210 TRP A N 1
ATOM 1645 C CA . TRP A 1 213 ? 32.177 53.588 45.802 1.00 33.56 210 TRP A CA 1
ATOM 1646 C C . TRP A 1 213 ? 31.635 54.590 46.826 1.00 33.63 210 TRP A C 1
ATOM 1647 O O . TRP A 1 213 ? 30.541 54.406 47.368 1.00 32.99 210 TRP A O 1
ATOM 1658 N N . LEU A 1 214 ? 32.388 55.664 47.045 1.00 34.07 211 LEU A N 1
ATOM 1659 C CA . LEU A 1 214 ? 31.974 56.733 47.953 1.00 34.55 211 LEU A CA 1
ATOM 1660 C C . LEU A 1 214 ? 32.033 58.081 47.252 1.00 35.11 211 LEU A C 1
ATOM 1661 O O . LEU A 1 214 ? 33.030 58.390 46.613 1.00 35.30 211 LEU A O 1
ATOM 1666 N N . PRO A 1 215 ? 30.960 58.882 47.371 1.00 35.39 212 PRO A N 1
ATOM 1667 C CA . PRO A 1 215 ? 30.847 60.195 46.732 1.00 36.20 212 PRO A CA 1
ATOM 1668 C C . PRO A 1 215 ? 31.601 61.313 47.458 1.00 36.77 212 PRO A C 1
ATOM 1669 O O . PRO A 1 215 ? 31.720 61.307 48.697 1.00 36.09 212 PRO A O 1
ATOM 1673 N N . PHE A 1 216 ? 32.122 62.247 46.669 1.00 38.01 213 PHE A N 1
ATOM 1674 C CA . PHE A 1 216 ? 32.624 63.539 47.165 1.00 38.96 213 PHE A CA 1
ATOM 1675 C C . PHE A 1 216 ? 31.426 64.452 47.425 1.00 40.33 213 PHE A C 1
ATOM 1676 O O . PHE A 1 216 ? 30.367 64.239 46.829 1.00 40.87 213 PHE A O 1
ATOM 1684 N N . PRO A 1 217 ? 31.566 65.462 48.325 1.00 42.03 214 PRO A N 1
ATOM 1685 C CA . PRO A 1 217 ? 30.449 66.403 48.551 1.00 42.76 214 PRO A CA 1
ATOM 1686 C C . PRO A 1 217 ? 30.000 67.101 47.266 1.00 43.58 214 PRO A C 1
ATOM 1687 O O . PRO A 1 217 ? 28.811 67.379 47.081 1.00 44.43 214 PRO A O 1
ATOM 1691 N N . ALA A 1 218 ? 30.949 67.369 46.378 1.00 44.03 215 ALA A N 1
ATOM 1692 C CA . ALA A 1 218 ? 30.625 67.917 45.076 1.00 44.34 215 ALA A CA 1
ATOM 1693 C C . ALA A 1 218 ? 31.702 67.452 44.122 1.00 44.03 215 ALA A C 1
ATOM 1694 O O . ALA A 1 218 ? 32.783 67.068 44.558 1.00 44.33 215 ALA A O 1
ATOM 1696 N N . ALA A 1 219 ? 31.395 67.433 42.830 1.00 44.09 216 ALA A N 1
ATOM 1697 C CA . ALA A 1 219 ? 32.342 66.945 41.833 1.00 43.95 216 ALA A CA 1
ATOM 1698 C C . ALA A 1 219 ? 33.660 67.688 41.938 1.00 43.99 216 ALA A C 1
ATOM 1699 O O . ALA A 1 219 ? 33.687 68.882 42.250 1.00 43.90 216 ALA A O 1
ATOM 1701 N N . CYS A 1 220 ? 34.753 66.970 41.714 1.00 43.73 217 CYS A N 1
ATOM 1702 C CA . CYS A 1 220 ? 36.084 67.549 41.774 1.00 43.38 217 CYS A CA 1
ATOM 1703 C C . CYS A 1 220 ? 36.721 67.414 40.412 1.00 43.35 217 CYS A C 1
ATOM 1704 O O . CYS A 1 220 ? 37.006 66.309 39.971 1.00 43.43 217 CYS A O 1
ATOM 1707 N N . GLY A 1 221 ? 36.940 68.542 39.746 1.00 43.84 218 GLY A N 1
ATOM 1708 C CA . GLY A 1 221 ? 37.460 68.546 38.382 1.00 44.06 218 GLY A CA 1
ATOM 1709 C C . GLY A 1 221 ? 38.969 68.428 38.238 1.00 44.29 218 GLY A C 1
ATOM 1710 O O . GLY A 1 221 ? 39.462 68.090 37.162 1.00 44.44 218 GLY A O 1
ATOM 1711 N N . ASN A 1 222 ? 39.702 68.702 39.315 1.00 44.21 219 ASN A N 1
ATOM 1712 C CA . ASN A 1 222 ? 41.164 68.664 39.308 1.00 44.15 219 ASN A CA 1
ATOM 1713 C C . ASN A 1 222 ? 41.718 68.002 40.600 1.00 43.59 219 ASN A C 1
ATOM 1714 O O . ASN A 1 222 ? 40.949 67.788 41.546 1.00 43.29 219 ASN A O 1
ATOM 1719 N N . PRO A 1 223 ? 43.033 67.664 40.638 1.00 42.95 220 PRO A N 1
ATOM 1720 C CA . PRO A 1 223 ? 43.618 66.986 41.804 1.00 43.17 220 PRO A CA 1
ATOM 1721 C C . PRO A 1 223 ? 43.628 67.809 43.083 1.00 42.85 220 PRO A C 1
ATOM 1722 O O . PRO A 1 223 ? 43.743 67.243 44.165 1.00 43.17 220 PRO A O 1
ATOM 1726 N N . GLY A 1 224 ? 43.545 69.131 42.942 1.00 42.55 221 GLY A N 1
ATOM 1727 C CA . GLY A 1 224 ? 43.531 70.053 44.073 1.00 42.02 221 GLY A CA 1
ATOM 1728 C C . GLY A 1 224 ? 42.177 69.975 44.724 1.00 41.50 221 GLY A C 1
ATOM 1729 O O . GLY A 1 224 ? 42.064 69.976 45.952 1.00 41.36 221 GLY A O 1
ATOM 1730 N N . ALA A 1 225 ? 41.146 69.878 43.889 1.00 40.75 222 ALA A N 1
ATOM 1731 C CA . ALA A 1 225 ? 39.787 69.697 44.373 1.00 40.09 222 ALA A CA 1
ATOM 1732 C C . ALA A 1 225 ? 39.609 68.324 45.024 1.00 39.92 222 ALA A C 1
ATOM 1733 O O . ALA A 1 225 ? 38.960 68.226 46.073 1.00 39.56 222 ALA A O 1
ATOM 1735 N N . VAL A 1 226 ? 40.185 67.263 44.445 1.00 39.47 223 VAL A N 1
ATOM 1736 C CA . VAL A 1 226 ? 40.076 65.975 45.134 1.00 39.70 223 VAL A CA 1
ATOM 1737 C C . VAL A 1 226 ? 40.807 65.947 46.494 1.00 39.27 223 VAL A C 1
ATOM 1738 O O . VAL A 1 226 ? 40.224 65.486 47.451 1.00 38.72 223 VAL A O 1
ATOM 1742 N N . ARG A 1 227 ? 42.029 66.503 46.584 1.00 40.26 224 ARG A N 1
ATOM 1743 C CA . ARG A 1 227 ? 42.732 66.619 47.898 1.00 39.78 224 ARG A CA 1
ATOM 1744 C C . ARG A 1 227 ? 41.821 67.299 48.912 1.00 39.34 224 ARG A C 1
ATOM 1745 O O . ARG A 1 227 ? 41.623 66.776 50.000 1.00 38.75 224 ARG A O 1
ATOM 1753 N N . GLN A 1 228 ? 41.230 68.432 48.530 1.00 38.46 225 GLN A N 1
ATOM 1754 C CA . GLN A 1 228 ? 40.308 69.135 49.421 1.00 38.94 225 GLN A CA 1
ATOM 1755 C C . GLN A 1 228 ? 39.163 68.259 49.950 1.00 38.07 225 GLN A C 1
ATOM 1756 O O . GLN A 1 228 ? 38.979 68.136 51.168 1.00 37.77 225 GLN A O 1
ATOM 1762 N N . ALA A 1 229 ? 38.406 67.640 49.033 1.00 36.34 226 ALA A N 1
ATOM 1763 C CA . ALA A 1 229 ? 37.316 66.747 49.405 1.00 34.72 226 ALA A CA 1
ATOM 1764 C C . ALA A 1 229 ? 37.805 65.628 50.329 1.00 33.76 226 ALA A C 1
ATOM 1765 O O . ALA A 1 229 ? 37.166 65.342 51.317 1.00 34.01 226 ALA A O 1
ATOM 1767 N N . LEU A 1 230 ? 38.957 65.040 50.023 1.00 33.54 227 LEU A N 1
ATOM 1768 C CA . LEU A 1 230 ? 39.534 63.961 50.839 1.00 33.50 227 LEU A CA 1
ATOM 1769 C C . LEU A 1 230 ? 40.046 64.427 52.211 1.00 34.30 227 LEU A C 1
ATOM 1770 O O . LEU A 1 230 ? 40.062 63.644 53.169 1.00 34.04 227 LEU A O 1
ATOM 1775 N N . VAL A 1 231 ? 40.452 65.691 52.313 1.00 34.88 228 VAL A N 1
ATOM 1776 C CA . VAL A 1 231 ? 40.862 66.254 53.618 1.00 36.02 228 VAL A CA 1
ATOM 1777 C C . VAL A 1 231 ? 39.619 66.452 54.484 1.00 36.95 228 VAL A C 1
ATOM 1778 O O . VAL A 1 231 ? 39.604 66.073 55.652 1.00 36.02 228 VAL A O 1
ATOM 1782 N N . GLN A 1 232 ? 38.578 67.031 53.881 1.00 38.39 229 GLN A N 1
ATOM 1783 C CA . GLN A 1 232 ? 37.286 67.233 54.535 1.00 40.19 229 GLN A CA 1
ATOM 1784 C C . GLN A 1 232 ? 36.657 65.924 55.038 1.00 40.68 229 GLN A C 1
ATOM 1785 O O . GLN A 1 232 ? 36.203 65.849 56.175 1.00 40.90 229 GLN A O 1
ATOM 1791 N N . LEU A 1 233 ? 36.650 64.886 54.211 1.00 41.23 230 LEU A N 1
ATOM 1792 C CA . LEU A 1 233 ? 36.188 63.569 54.676 1.00 41.92 230 LEU A CA 1
ATOM 1793 C C . LEU A 1 233 ? 37.042 62.988 55.814 1.00 41.96 230 LEU A C 1
ATOM 1794 O O . LEU A 1 233 ? 36.518 62.320 56.700 1.00 41.87 230 LEU A O 1
ATOM 1799 N N . ALA A 1 234 ? 38.351 63.243 55.777 1.00 43.11 231 ALA A N 1
ATOM 1800 C CA . ALA A 1 234 ? 39.285 62.824 56.847 1.00 43.82 231 ALA A CA 1
ATOM 1801 C C . ALA A 1 234 ? 39.009 63.479 58.199 1.00 44.51 231 ALA A C 1
ATOM 1802 O O . ALA A 1 234 ? 39.154 62.839 59.242 1.00 44.59 231 ALA A O 1
ATOM 1804 N N . ARG A 1 235 ? 38.616 64.750 58.169 1.00 45.95 232 ARG A N 1
ATOM 1805 C CA . ARG A 1 235 ? 38.308 65.519 59.385 1.00 47.24 232 ARG A CA 1
ATOM 1806 C C . ARG A 1 235 ? 36.823 65.467 59.736 1.00 48.47 232 ARG A C 1
ATOM 1807 O O . ARG A 1 235 ? 36.420 65.910 60.815 1.00 48.16 232 ARG A O 1
ATOM 1815 N N . ALA A 1 236 ? 36.018 64.926 58.818 1.00 49.71 233 ALA A N 1
ATOM 1816 C CA . ALA A 1 236 ? 34.573 64.864 58.998 1.00 51.33 233 ALA A CA 1
ATOM 1817 C C . ALA A 1 236 ? 34.189 63.913 60.129 1.00 52.50 233 ALA A C 1
ATOM 1818 O O . ALA A 1 236 ? 34.732 62.812 60.252 1.00 52.45 233 ALA A O 1
ATOM 1820 N N . GLU A 1 237 ? 33.259 64.361 60.961 1.00 54.28 234 GLU A N 1
ATOM 1821 C CA . GLU A 1 237 ? 32.714 63.531 62.029 1.00 56.11 234 GLU A CA 1
ATOM 1822 C C . GLU A 1 237 ? 31.552 62.663 61.509 1.00 56.63 234 GLU A C 1
ATOM 1823 O O . GLU A 1 237 ? 31.314 61.566 62.024 1.00 56.59 234 GLU A O 1
ATOM 1829 N N . ARG A 1 238 ? 30.846 63.167 60.496 1.00 57.60 235 ARG A N 1
ATOM 1830 C CA . ARG A 1 238 ? 29.753 62.449 59.825 1.00 59.07 235 ARG A CA 1
ATOM 1831 C C . ARG A 1 238 ? 29.904 62.630 58.317 1.00 59.11 235 ARG A C 1
ATOM 1832 O O . ARG A 1 238 ? 30.488 63.627 57.878 1.00 59.07 235 ARG A O 1
ATOM 1840 N N . TRP A 1 239 ? 29.376 61.697 57.521 1.00 59.22 236 TRP A N 1
ATOM 1841 C CA . TRP A 1 239 ? 29.423 61.866 56.059 1.00 59.74 236 TRP A CA 1
ATOM 1842 C C . TRP A 1 239 ? 28.591 63.090 55.608 1.00 61.16 236 TRP A C 1
ATOM 1843 O O . TRP A 1 239 ? 27.410 63.204 55.967 1.00 61.56 236 TRP A O 1
ATOM 1854 N N . PRO A 1 240 ? 29.216 64.023 54.851 1.00 62.26 237 PRO A N 1
ATOM 1855 C CA . PRO A 1 240 ? 28.514 65.243 54.419 1.00 63.44 237 PRO A CA 1
ATOM 1856 C C . PRO A 1 240 ? 27.480 65.044 53.297 1.00 64.57 237 PRO A C 1
ATOM 1857 O O . PRO A 1 240 ? 27.589 64.110 52.494 1.00 65.07 237 PRO A O 1
ATOM 1861 N N . THR A 1 241 ? 26.490 65.936 53.261 1.00 65.98 238 THR A N 1
ATOM 1862 C CA . THR A 1 241 ? 25.503 66.021 52.168 1.00 66.93 238 THR A CA 1
ATOM 1863 C C . THR A 1 241 ? 26.155 66.352 50.806 1.00 67.23 238 THR A C 1
ATOM 1864 O O . THR A 1 241 ? 27.066 67.181 50.727 1.00 67.00 238 THR A O 1
ATOM 1868 N N . VAL A 1 242 ? 25.681 65.695 49.745 1.00 67.82 239 VAL A N 1
ATOM 1869 C CA . VAL A 1 242 ? 26.269 65.858 48.405 1.00 68.26 239 VAL A CA 1
ATOM 1870 C C . VAL A 1 242 ? 25.621 67.021 47.632 1.00 68.45 239 VAL A C 1
ATOM 1871 O O . VAL A 1 242 ? 24.400 67.077 47.468 1.00 68.91 239 VAL A O 1
ATOM 1875 N N . ALA B 1 1 ? 24.040 6.426 36.359 1.00 48.60 -2 ALA B N 1
ATOM 1876 C CA . ALA B 1 1 ? 22.878 6.675 35.455 1.00 48.07 -2 ALA B CA 1
ATOM 1877 C C . ALA B 1 1 ? 22.996 7.797 34.424 1.00 47.56 -2 ALA B C 1
ATOM 1878 O O . ALA B 1 1 ? 21.968 8.181 33.885 1.00 47.76 -2 ALA B O 1
ATOM 1880 N N . ASN B 1 2 ? 24.169 8.377 34.131 1.00 47.38 -1 ASN B N 1
ATOM 1881 C CA . ASN B 1 2 ? 25.442 8.375 34.876 1.00 46.13 -1 ASN B CA 1
ATOM 1882 C C . ASN B 1 2 ? 25.311 9.165 36.196 1.00 45.47 -1 ASN B C 1
ATOM 1883 O O . ASN B 1 2 ? 24.577 10.163 36.275 1.00 45.04 -1 ASN B O 1
ATOM 1888 N N . SER B 1 3 ? 25.987 8.665 37.227 1.00 44.15 0 SER B N 1
ATOM 1889 C CA . SER B 1 3 ? 25.708 9.047 38.602 1.00 43.93 0 SER B CA 1
ATOM 1890 C C . SER B 1 3 ? 26.014 10.524 38.859 1.00 42.43 0 SER B C 1
ATOM 1891 O O . SER B 1 3 ? 25.292 11.188 39.586 1.00 42.20 0 SER B O 1
ATOM 1894 N N . MET B 1 4 ? 27.070 11.018 38.230 1.00 41.05 1 MET B N 1
ATOM 1895 C CA . MET B 1 4 ? 27.431 12.423 38.290 1.00 40.78 1 MET B CA 1
ATOM 1896 C C . MET B 1 4 ? 26.297 13.266 37.747 1.00 38.96 1 MET B C 1
ATOM 1897 O O . MET B 1 4 ? 25.934 14.279 38.335 1.00 38.51 1 MET B O 1
ATOM 1902 N N . SER B 1 5 ? 25.742 12.860 36.613 1.00 36.84 2 SER B N 1
ATOM 1903 C CA . SER B 1 5 ? 24.725 13.694 36.014 1.00 36.19 2 SER B CA 1
ATOM 1904 C C . SER B 1 5 ? 23.391 13.603 36.777 1.00 34.69 2 SER B C 1
ATOM 1905 O O . SER B 1 5 ? 22.698 14.619 36.864 1.00 32.73 2 SER B O 1
ATOM 1908 N N . VAL B 1 6 ? 23.052 12.439 37.363 1.00 33.58 3 VAL B N 1
ATOM 1909 C CA . VAL B 1 6 ? 21.888 12.444 38.266 1.00 34.19 3 VAL B CA 1
ATOM 1910 C C . VAL B 1 6 ? 22.098 13.319 39.495 1.00 33.72 3 VAL B C 1
ATOM 1911 O O . VAL B 1 6 ? 21.186 14.060 39.864 1.00 33.46 3 VAL B O 1
ATOM 1915 N N . GLU B 1 7 ? 23.297 13.272 40.086 1.00 33.27 4 GLU B N 1
ATOM 1916 C CA . GLU B 1 7 ? 23.650 14.172 41.183 1.00 33.70 4 GLU B CA 1
ATOM 1917 C C . GLU B 1 7 ? 23.511 15.639 40.741 1.00 32.18 4 GLU B C 1
ATOM 1918 O O . GLU B 1 7 ? 22.941 16.467 41.481 1.00 32.07 4 GLU B O 1
ATOM 1924 N N . ALA B 1 8 ? 24.011 15.948 39.543 1.00 30.54 5 ALA B N 1
ATOM 1925 C CA . ALA B 1 8 ? 23.975 17.311 38.976 1.00 29.55 5 ALA B CA 1
ATOM 1926 C C . ALA B 1 8 ? 22.560 17.903 38.821 1.00 30.00 5 ALA B C 1
ATOM 1927 O O . ALA B 1 8 ? 22.327 19.119 39.048 1.00 29.45 5 ALA B O 1
ATOM 1929 N N . ALA B 1 9 ? 21.629 17.037 38.410 1.00 29.88 6 ALA B N 1
ATOM 1930 C CA . ALA B 1 9 ? 20.236 17.416 38.185 1.00 29.61 6 ALA B CA 1
ATOM 1931 C C . ALA B 1 9 ? 19.535 17.794 39.496 1.00 29.60 6 ALA B C 1
ATOM 1932 O O . ALA B 1 9 ? 18.726 18.733 39.524 1.00 29.50 6 ALA B O 1
ATOM 1934 N N . LYS B 1 10 ? 19.852 17.043 40.554 1.00 30.24 7 LYS B N 1
ATOM 1935 C CA . LYS B 1 10 ? 19.354 17.263 41.917 1.00 30.86 7 LYS B CA 1
ATOM 1936 C C . LYS B 1 10 ? 19.997 18.522 42.473 1.00 30.90 7 LYS B C 1
ATOM 1937 O O . LYS B 1 10 ? 19.327 19.336 43.113 1.00 30.97 7 LYS B O 1
ATOM 1943 N N . ASN B 1 11 ? 21.291 18.698 42.216 1.00 29.85 8 ASN B N 1
ATOM 1944 C CA . ASN B 1 11 ? 21.986 19.884 42.664 1.00 29.33 8 ASN B CA 1
ATOM 1945 C C . ASN B 1 11 ? 21.413 21.131 41.993 1.00 28.96 8 ASN B C 1
ATOM 1946 O O . ASN B 1 11 ? 21.342 22.192 42.621 1.00 27.93 8 ASN B O 1
ATOM 1951 N N . ALA B 1 12 ? 21.014 20.985 40.722 1.00 28.08 9 ALA B N 1
ATOM 1952 C CA . ALA B 1 12 ? 20.461 22.076 39.926 1.00 27.24 9 ALA B CA 1
ATOM 1953 C C . ALA B 1 12 ? 19.126 22.513 40.488 1.00 27.17 9 ALA B C 1
ATOM 1954 O O . ALA B 1 12 ? 18.869 23.703 40.673 1.00 26.90 9 ALA B O 1
ATOM 1956 N N . ARG B 1 13 ? 18.278 21.530 40.748 1.00 26.70 10 ARG B N 1
ATOM 1957 C CA . ARG B 1 13 ? 16.988 21.763 41.335 1.00 27.10 10 ARG B CA 1
ATOM 1958 C C . ARG B 1 13 ? 17.109 22.369 42.727 1.00 27.91 10 ARG B C 1
ATOM 1959 O O . ARG B 1 13 ? 16.344 23.270 43.047 1.00 28.10 10 ARG B O 1
ATOM 1967 N N . GLU B 1 14 ? 18.038 21.881 43.548 1.00 28.60 11 GLU B N 1
ATOM 1968 C CA . GLU B 1 14 ? 18.270 22.471 44.867 1.00 30.91 11 GLU B CA 1
ATOM 1969 C C . GLU B 1 14 ? 18.633 23.960 44.785 1.00 29.24 11 GLU B C 1
ATOM 1970 O O . GLU B 1 14 ? 18.149 24.740 45.580 1.00 28.95 11 GLU B O 1
ATOM 1976 N N . LEU B 1 15 ? 19.487 24.327 43.832 1.00 28.46 12 LEU B N 1
ATOM 1977 C CA . LEU B 1 15 ? 19.829 25.722 43.593 1.00 28.76 12 LEU B CA 1
ATOM 1978 C C . LEU B 1 15 ? 18.564 26.521 43.177 1.00 27.00 12 LEU B C 1
ATOM 1979 O O . LEU B 1 15 ? 18.337 27.631 43.648 1.00 26.88 12 LEU B O 1
ATOM 1984 N N . LEU B 1 16 ? 17.778 25.962 42.274 1.00 26.27 13 LEU B N 1
ATOM 1985 C CA . LEU B 1 16 ? 16.511 26.571 41.857 1.00 26.78 13 LEU B CA 1
ATOM 1986 C C . LEU B 1 16 ? 15.541 26.811 43.036 1.00 25.73 13 LEU B C 1
ATOM 1987 O O . LEU B 1 16 ? 14.853 27.836 43.122 1.00 26.26 13 LEU B O 1
ATOM 1992 N N . LEU B 1 17 ? 15.495 25.850 43.943 1.0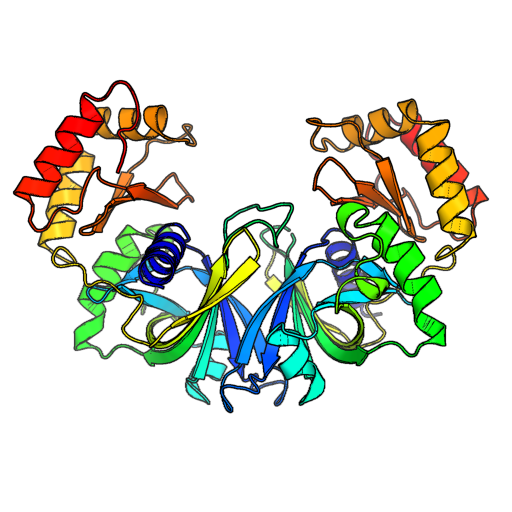0 25.05 14 LEU B N 1
ATOM 1993 C CA . LEU B 1 17 ? 14.672 25.945 45.152 1.00 24.71 14 LEU B CA 1
ATOM 1994 C C . LEU B 1 17 ? 15.228 26.951 46.149 1.00 25.24 14 LEU B C 1
ATOM 1995 O O . LEU B 1 17 ? 14.491 27.700 46.800 1.00 24.30 14 LEU B O 1
ATOM 2000 N N . LYS B 1 18 ? 16.549 26.970 46.269 1.00 26.07 15 LYS B N 1
ATOM 2001 C CA . LYS B 1 18 ? 17.214 27.834 47.249 1.00 27.18 15 LYS B CA 1
ATOM 2002 C C . LYS B 1 18 ? 17.182 29.309 46.875 1.00 27.49 15 LYS B C 1
ATOM 2003 O O . LYS B 1 18 ? 17.300 30.136 47.758 1.00 28.99 15 LYS B O 1
ATOM 2009 N N . GLU B 1 19 ? 16.981 29.638 45.600 1.00 26.74 16 GLU B N 1
ATOM 2010 C CA . GLU B 1 19 ? 16.828 31.055 45.210 1.00 28.84 16 GLU B CA 1
ATOM 2011 C C . GLU B 1 19 ? 15.362 31.423 44.942 1.00 28.01 16 GLU B C 1
ATOM 2012 O O . GLU B 1 19 ? 14.498 30.544 44.783 1.00 28.94 16 GLU B O 1
ATOM 2018 N N . TYR B 1 20 ? 15.105 32.717 44.883 1.00 27.26 17 TYR B N 1
ATOM 2019 C CA . TYR B 1 20 ? 13.783 33.256 44.595 1.00 27.95 17 TYR B CA 1
ATOM 2020 C C . TYR B 1 20 ? 13.920 34.502 43.702 1.00 27.16 17 TYR B C 1
ATOM 2021 O O . TYR B 1 20 ? 12.928 35.151 43.418 1.00 27.32 17 TYR B O 1
ATOM 2030 N N . ARG B 1 21 ? 15.152 34.786 43.267 1.00 27.45 18 ARG B N 1
ATOM 2031 C CA . ARG B 1 21 ? 15.515 35.914 42.405 1.00 27.75 18 ARG B CA 1
ATOM 2032 C C . ARG B 1 21 ? 16.371 35.416 41.263 1.00 27.09 18 ARG B C 1
ATOM 2033 O O . ARG B 1 21 ? 17.285 34.634 41.485 1.00 27.26 18 ARG B O 1
ATOM 2041 N N . ALA B 1 22 ? 16.117 35.893 40.053 1.00 27.34 19 ALA B N 1
ATOM 2042 C CA . ALA B 1 22 ? 16.891 35.440 38.877 1.00 28.02 19 ALA B CA 1
ATOM 2043 C C . ALA B 1 22 ? 17.147 36.596 37.933 1.00 28.45 19 ALA B C 1
ATOM 2044 O O . ALA B 1 22 ? 16.469 37.634 38.027 1.00 28.27 19 ALA B O 1
ATOM 2046 N N . VAL B 1 23 ? 18.081 36.417 36.996 1.00 28.21 20 VAL B N 1
ATOM 2047 C CA . VAL B 1 23 ? 18.228 37.406 35.939 1.00 28.29 20 VAL B CA 1
ATOM 2048 C C . VAL B 1 23 ? 17.664 36.788 34.682 1.00 29.04 20 VAL B C 1
ATOM 2049 O O . VAL B 1 23 ? 18.106 35.729 34.246 1.00 29.45 20 VAL B O 1
ATOM 2053 N N . LEU B 1 24 ? 16.638 37.427 34.143 1.00 29.00 21 LEU B N 1
ATOM 2054 C CA . LEU B 1 24 ? 15.993 36.974 32.935 1.00 29.77 21 LEU B CA 1
ATOM 2055 C C . LEU B 1 24 ? 16.695 37.653 31.732 1.00 29.70 21 LEU B C 1
ATOM 2056 O O . LEU B 1 24 ? 16.862 38.866 31.726 1.00 29.11 21 LEU B O 1
ATOM 2061 N N . SER B 1 25 ? 17.087 36.866 30.715 1.00 29.53 22 SER B N 1
ATOM 2062 C CA . SER B 1 25 ? 17.581 37.427 29.450 1.00 28.84 22 SER B CA 1
ATOM 2063 C C . SER B 1 25 ? 16.572 37.149 28.308 1.00 29.13 22 SER B C 1
ATOM 2064 O O . SER B 1 25 ? 16.158 36.020 28.108 1.00 29.31 22 SER B O 1
ATOM 2067 N N . THR B 1 26 ? 16.178 38.194 27.577 1.00 29.01 23 THR B N 1
ATOM 2068 C CA . THR B 1 26 ? 15.083 38.131 26.603 1.00 28.75 23 THR B CA 1
ATOM 2069 C C . THR B 1 26 ? 15.587 38.842 25.333 1.00 29.18 23 THR B C 1
ATOM 2070 O O . THR B 1 26 ? 16.633 39.501 25.372 1.00 28.94 23 THR B O 1
ATOM 2074 N N . HIS B 1 27 ? 14.868 38.697 24.223 1.00 29.51 24 HIS B N 1
ATOM 2075 C CA . HIS B 1 27 ? 15.242 39.407 22.992 1.00 29.03 24 HIS B CA 1
ATOM 2076 C C . HIS B 1 27 ? 14.579 40.753 23.060 1.00 28.92 24 HIS B C 1
ATOM 2077 O O . HIS B 1 27 ? 13.371 40.815 23.212 1.00 28.49 24 HIS B O 1
ATOM 2084 N N . SER B 1 28 ? 15.342 41.835 22.959 1.00 28.66 25 SER B N 1
ATOM 2085 C CA . SER B 1 28 ? 14.713 43.158 22.920 1.00 28.23 25 SER B CA 1
ATOM 2086 C C . SER B 1 28 ? 13.836 43.315 21.688 1.00 29.08 25 SER B C 1
ATOM 2087 O O . SER B 1 28 ? 14.298 43.169 20.544 1.00 27.47 25 SER B O 1
ATOM 2090 N N . LYS B 1 29 ? 12.558 43.596 21.957 1.00 30.09 26 LYS B N 1
ATOM 2091 C CA . LYS B 1 29 ? 11.607 43.998 20.932 1.00 31.01 26 LYS B CA 1
ATOM 2092 C C . LYS B 1 29 ? 11.792 45.457 20.523 1.00 30.52 26 LYS B C 1
ATOM 2093 O O . LYS B 1 29 ? 11.748 45.806 19.322 1.00 30.88 26 LYS B O 1
ATOM 2099 N N . LYS B 1 30 ? 11.986 46.327 21.507 1.00 29.95 27 LYS B N 1
ATOM 2100 C CA . LYS B 1 30 ? 12.168 47.742 21.212 1.00 29.13 27 LYS B CA 1
ATOM 2101 C C . LYS B 1 30 ? 13.483 47.984 20.471 1.00 28.35 27 LYS B C 1
ATOM 2102 O O . LYS B 1 30 ? 13.566 48.862 19.627 1.00 29.06 27 LYS B O 1
ATOM 2108 N N . TRP B 1 31 ? 14.521 47.225 20.821 1.00 27.26 28 TRP B N 1
ATOM 2109 C CA . TRP B 1 31 ? 15.805 47.299 20.142 1.00 25.53 28 TRP B CA 1
ATOM 2110 C C . TRP B 1 31 ? 16.155 45.963 19.490 1.00 25.92 28 TRP B C 1
ATOM 2111 O O . TRP B 1 31 ? 16.978 45.197 20.029 1.00 26.54 28 TRP B O 1
ATOM 2122 N N . PRO B 1 32 ? 15.576 45.666 18.312 1.00 26.36 29 PRO B N 1
ATOM 2123 C CA . PRO B 1 32 ? 15.937 44.429 17.611 1.00 26.69 29 PRO B CA 1
ATOM 2124 C C . PRO B 1 32 ? 17.442 44.189 17.472 1.00 26.92 29 PRO B C 1
ATOM 2125 O O . PRO B 1 32 ? 18.204 45.122 17.156 1.00 27.32 29 PRO B O 1
ATOM 2129 N N . GLY B 1 33 ? 17.867 42.947 17.725 1.00 27.14 30 GLY B N 1
ATOM 2130 C CA . GLY B 1 33 ? 19.288 42.591 17.628 1.00 26.88 30 GLY B CA 1
ATOM 2131 C C . GLY B 1 33 ? 20.031 42.657 18.953 1.00 27.39 30 GLY B C 1
ATOM 2132 O O . GLY B 1 33 ? 21.166 42.176 19.059 1.00 26.95 30 GLY B O 1
ATOM 2133 N N . PHE B 1 34 ? 19.365 43.172 19.990 1.00 26.44 31 PHE B N 1
ATOM 2134 C CA . PHE B 1 34 ? 19.973 43.218 21.312 1.00 25.83 31 PHE B CA 1
ATOM 2135 C C . PHE B 1 34 ? 19.248 42.303 22.293 1.00 25.83 31 PHE B C 1
ATOM 2136 O O . PHE B 1 34 ? 18.012 42.275 22.328 1.00 25.52 31 PHE B O 1
ATOM 2144 N N . PRO B 1 35 ? 20.016 41.523 23.078 1.00 26.38 32 PRO B N 1
ATOM 2145 C CA . PRO B 1 35 ? 19.437 40.797 24.228 1.00 25.96 32 PRO B CA 1
ATOM 2146 C C . PRO B 1 35 ? 19.155 41.847 25.301 1.00 26.33 32 PRO B C 1
ATOM 2147 O O . PRO B 1 35 ? 19.616 42.992 25.187 1.00 24.54 32 PRO B O 1
ATOM 2151 N N . PHE B 1 36 ? 18.415 41.451 26.345 1.00 25.69 33 PHE B N 1
ATOM 2152 C CA . PHE B 1 36 ? 18.008 42.395 27.354 1.00 26.44 33 PHE B CA 1
ATOM 2153 C C . PHE B 1 36 ? 17.958 41.663 28.678 1.00 26.10 33 PHE B C 1
ATOM 2154 O O . PHE B 1 36 ? 17.252 40.652 28.788 1.00 26.99 33 PHE B O 1
ATOM 2162 N N . GLY B 1 37 ? 18.736 42.147 29.651 1.00 26.16 34 GLY B N 1
ATOM 2163 C CA . GLY B 1 37 ? 18.726 41.594 31.002 1.00 26.07 34 GLY B CA 1
ATOM 2164 C C . GLY B 1 37 ? 17.796 42.368 31.934 1.00 27.22 34 GLY B C 1
ATOM 2165 O O . GLY B 1 37 ? 17.802 43.622 31.950 1.00 25.95 34 GLY B O 1
ATOM 2166 N N . SER B 1 38 ? 17.011 41.611 32.702 1.00 26.96 35 SER B N 1
ATOM 2167 C CA . SER B 1 38 ? 16.131 42.123 33.755 1.00 28.99 35 SER B CA 1
ATOM 2168 C C . SER B 1 38 ? 16.139 41.187 34.957 1.00 29.24 35 SER B C 1
ATOM 2169 O O . SER B 1 38 ? 16.592 40.033 34.863 1.00 29.41 35 SER B O 1
ATOM 2172 N N . VAL B 1 39 ? 15.647 41.697 36.088 1.00 29.30 36 VAL B N 1
ATOM 2173 C CA . VAL B 1 39 ? 15.576 40.922 37.319 1.00 28.83 36 VAL B CA 1
ATOM 2174 C C . VAL B 1 39 ? 14.128 40.477 37.531 1.00 28.38 36 VAL B C 1
ATOM 2175 O O . VAL B 1 39 ? 13.204 41.245 37.305 1.00 27.78 36 VAL B O 1
ATOM 2179 N N . VAL B 1 40 ? 13.917 39.226 37.921 1.00 27.66 37 VAL B N 1
ATOM 2180 C CA . VAL B 1 40 ? 12.565 38.789 38.279 1.00 28.05 37 VAL B CA 1
ATOM 2181 C C . VAL B 1 40 ? 12.606 37.914 39.521 1.00 27.53 37 VAL B C 1
ATOM 2182 O O . VAL B 1 40 ? 13.471 37.013 39.633 1.00 26.78 37 VAL B O 1
ATOM 2186 N N . PRO B 1 41 ? 11.661 38.149 40.455 1.00 26.87 38 PRO B N 1
ATOM 2187 C CA . PRO B 1 41 ? 11.446 37.153 41.493 1.00 26.68 38 PRO B CA 1
ATOM 2188 C C . PRO B 1 41 ? 10.644 35.951 40.933 1.00 26.95 38 PRO B C 1
ATOM 2189 O O . PRO B 1 41 ? 9.937 36.091 39.926 1.00 25.68 38 PRO B O 1
ATOM 2193 N N . TYR B 1 42 ? 10.785 34.785 41.563 1.00 26.33 39 TYR B N 1
ATOM 2194 C CA . TYR B 1 42 ? 10.029 33.607 41.139 1.00 26.18 39 TYR B CA 1
ATOM 2195 C C . TYR B 1 42 ? 9.761 32.618 42.279 1.00 25.87 39 TYR B C 1
ATOM 2196 O O . TYR B 1 42 ? 10.409 32.633 43.313 1.00 25.79 39 TYR B O 1
ATOM 2205 N N . CYS B 1 43 ? 8.755 31.774 42.075 1.00 27.12 40 CYS B N 1
ATOM 2206 C CA . CYS B 1 43 ? 8.628 30.534 42.810 1.00 27.66 40 CYS B CA 1
ATOM 2207 C C . CYS B 1 43 ? 8.323 29.429 41.786 1.00 27.67 40 CYS B C 1
ATOM 2208 O O . CYS B 1 43 ? 8.239 29.683 40.583 1.00 27.02 40 CYS B O 1
ATOM 2211 N N . LEU B 1 44 ? 8.175 28.199 42.249 1.00 27.76 41 LEU B N 1
ATOM 2212 C CA . LEU B 1 44 ? 7.933 27.125 41.315 1.00 28.16 41 LEU B CA 1
ATOM 2213 C C . LEU B 1 44 ? 6.454 26.770 41.390 1.00 28.92 41 LEU B C 1
ATOM 2214 O O . LEU B 1 44 ? 5.812 26.922 42.441 1.00 28.14 41 LEU B O 1
ATOM 2219 N N . ASP B 1 45 ? 5.895 26.391 40.246 1.00 29.16 42 ASP B N 1
ATOM 2220 C CA . ASP B 1 45 ? 4.502 25.919 40.188 1.00 29.18 42 ASP B CA 1
ATOM 2221 C C . ASP B 1 45 ? 4.403 24.427 40.559 1.00 29.47 42 ASP B C 1
ATOM 2222 O O . ASP B 1 45 ? 5.415 23.822 40.958 1.00 29.05 42 ASP B O 1
ATOM 2227 N N . ALA B 1 46 ? 3.189 23.853 40.471 1.00 29.82 43 ALA B N 1
ATOM 2228 C CA . ALA B 1 46 ? 2.941 22.401 40.703 1.00 30.76 43 ALA B CA 1
ATOM 2229 C C . ALA B 1 46 ? 3.848 21.396 39.964 1.00 31.06 43 ALA B C 1
ATOM 2230 O O . ALA B 1 46 ? 4.093 20.287 40.470 1.00 31.80 43 ALA B O 1
ATOM 2232 N N . GLU B 1 47 ? 4.302 21.746 38.762 1.00 31.26 44 GLU B N 1
ATOM 2233 C CA . GLU B 1 47 ? 5.228 20.872 38.003 1.00 31.72 44 GLU B CA 1
ATOM 2234 C C . GLU B 1 47 ? 6.701 21.195 38.267 1.00 30.69 44 GLU B C 1
ATOM 2235 O O . GLU B 1 47 ? 7.586 20.581 37.683 1.00 29.93 44 GLU B O 1
ATOM 2241 N N . GLY B 1 48 ? 6.967 22.157 39.153 1.00 29.95 45 GLY B N 1
ATOM 2242 C CA . GLY B 1 48 ? 8.347 22.476 39.521 1.00 28.84 45 GLY B CA 1
ATOM 2243 C C . GLY B 1 48 ? 9.009 23.429 38.548 1.00 28.79 45 GLY B C 1
ATOM 2244 O O . GLY B 1 48 ? 10.227 23.512 38.520 1.00 27.90 45 GLY B O 1
ATOM 2245 N N . ARG B 1 49 ? 8.202 24.184 37.792 1.00 28.19 46 ARG B N 1
ATOM 2246 C CA . ARG B 1 49 ? 8.714 25.139 36.813 1.00 28.13 46 ARG B CA 1
ATOM 2247 C C . ARG B 1 49 ? 8.593 26.552 37.385 1.00 27.53 46 ARG B C 1
ATOM 2248 O O . ARG B 1 49 ? 7.666 26.804 38.183 1.00 28.43 46 ARG B O 1
ATOM 2256 N N . PRO B 1 50 ? 9.527 27.469 36.991 1.00 26.03 47 PRO B N 1
ATOM 2257 C CA . PRO B 1 50 ? 9.462 28.865 37.424 1.00 25.89 47 PRO B CA 1
ATOM 2258 C C . PRO B 1 50 ? 8.197 29.580 36.985 1.00 26.02 47 PRO B C 1
ATOM 2259 O O . PRO B 1 50 ? 7.767 29.485 35.813 1.00 27.49 47 PRO B O 1
ATOM 2263 N N . LEU B 1 51 ? 7.617 30.288 37.935 1.00 26.00 48 LEU B N 1
ATOM 2264 C CA . LEU B 1 51 ? 6.389 31.037 37.769 1.00 26.90 48 LEU B CA 1
ATOM 2265 C C . LEU B 1 51 ? 6.675 32.501 38.123 1.00 27.36 48 LEU B C 1
ATOM 2266 O O . LEU B 1 51 ? 7.176 32.789 39.209 1.00 26.19 48 LEU B O 1
ATOM 2271 N N . ILE B 1 52 ? 6.350 33.411 37.207 1.00 27.58 49 ILE B N 1
ATOM 2272 C CA . ILE B 1 52 ? 6.642 34.834 37.395 1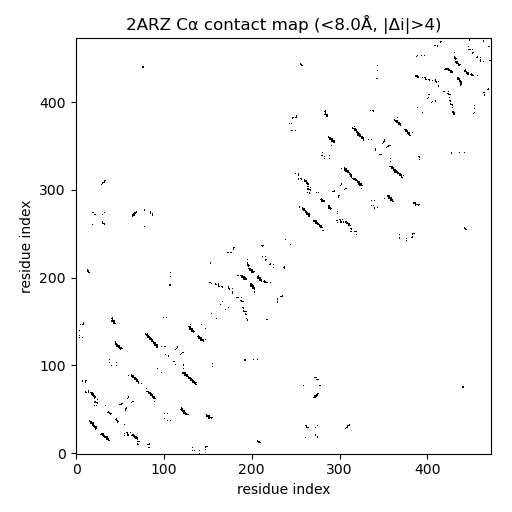.00 28.20 49 ILE B CA 1
ATOM 2273 C C . ILE B 1 52 ? 5.360 35.668 37.264 1.00 28.93 49 ILE B C 1
ATOM 2274 O O . ILE B 1 52 ? 4.357 35.217 36.653 1.00 29.27 49 ILE B O 1
ATOM 2279 N N . LEU B 1 53 ? 5.372 36.850 37.870 1.00 28.31 50 LEU B N 1
ATOM 2280 C CA . LEU B 1 53 ? 4.240 37.770 37.751 1.00 29.26 50 LEU B CA 1
ATOM 2281 C C . LEU B 1 53 ? 4.799 39.069 37.211 1.00 29.72 50 LEU B C 1
ATOM 2282 O O . LEU B 1 53 ? 5.548 39.764 37.919 1.00 29.85 50 LEU B O 1
ATOM 2287 N N . ILE B 1 54 ? 4.497 39.377 35.951 1.00 29.76 51 ILE B N 1
ATOM 2288 C CA . ILE B 1 54 ? 5.182 40.485 35.276 1.00 30.29 51 ILE B CA 1
ATOM 2289 C C . ILE B 1 54 ? 4.194 41.487 34.682 1.00 32.17 51 ILE B C 1
ATOM 2290 O O . ILE B 1 54 ? 3.088 41.127 34.239 1.00 32.19 51 ILE B O 1
ATOM 2295 N N . SER B 1 55 ? 4.634 42.744 34.673 1.00 32.93 52 SER B N 1
ATOM 2296 C CA . SER B 1 55 ? 3.803 43.898 34.364 1.00 34.83 52 SER B CA 1
ATOM 2297 C C . SER B 1 55 ? 3.659 44.092 32.850 1.00 34.86 52 SER B C 1
ATOM 2298 O O . SER B 1 55 ? 4.611 43.864 32.111 1.00 34.93 52 SER B O 1
ATOM 2301 N N . ARG B 1 56 ? 2.479 44.523 32.390 1.00 35.09 53 ARG B N 1
ATOM 2302 C CA . ARG B 1 56 ? 2.216 44.647 30.951 1.00 36.74 53 ARG B CA 1
ATOM 2303 C C . ARG B 1 56 ? 3.088 45.712 30.264 1.00 36.34 53 ARG B C 1
ATOM 2304 O O . ARG B 1 56 ? 3.238 45.737 29.033 1.00 37.31 53 ARG B O 1
ATOM 2312 N N . ILE B 1 57 ? 3.680 46.580 31.059 1.00 35.41 54 ILE B N 1
ATOM 2313 C CA . ILE B 1 57 ? 4.475 47.658 30.492 1.00 35.56 54 ILE B CA 1
ATOM 2314 C C . ILE B 1 57 ? 5.974 47.401 30.625 1.00 34.51 54 ILE B C 1
ATOM 2315 O O . ILE B 1 57 ? 6.782 48.166 30.142 1.00 34.87 54 ILE B O 1
ATOM 2320 N N . ALA B 1 58 ? 6.334 46.310 31.292 1.00 33.65 55 ALA B N 1
ATOM 2321 C CA . ALA B 1 58 ? 7.730 45.914 31.468 1.00 32.39 55 ALA B CA 1
ATOM 2322 C C . ALA B 1 58 ? 8.357 45.516 30.137 1.00 32.06 55 ALA B C 1
ATOM 2323 O O . ALA B 1 58 ? 7.725 44.817 29.324 1.00 31.74 55 ALA B O 1
ATOM 2325 N N . GLN B 1 59 ? 9.595 45.953 29.902 1.00 31.46 56 GLN B N 1
ATOM 2326 C CA . GLN B 1 59 ? 10.341 45.490 28.722 1.00 31.44 56 GLN B CA 1
ATOM 2327 C C . GLN B 1 59 ? 10.299 43.957 28.576 1.00 30.55 56 GLN B C 1
ATOM 2328 O O . GLN B 1 59 ? 9.965 43.449 27.503 1.00 31.15 56 GLN B O 1
ATOM 2334 N N . HIS B 1 60 ? 10.629 43.221 29.637 1.00 29.99 57 HIS B N 1
ATOM 2335 C CA . HIS B 1 60 ? 10.676 41.756 29.505 1.00 30.22 57 HIS B CA 1
ATOM 2336 C C . HIS B 1 60 ? 9.351 41.141 29.078 1.00 30.01 57 HIS B C 1
ATOM 2337 O O . HIS B 1 60 ? 9.343 40.107 28.419 1.00 29.47 57 HIS B O 1
ATOM 2344 N N . THR B 1 61 ? 8.244 41.813 29.393 1.00 30.05 58 THR B N 1
ATOM 2345 C CA . THR B 1 61 ? 6.898 41.323 29.035 1.00 30.66 58 THR B CA 1
ATOM 2346 C C . THR B 1 61 ? 6.658 41.534 27.541 1.00 30.81 58 THR B C 1
ATOM 2347 O O . THR B 1 61 ? 6.236 40.604 26.849 1.00 31.38 58 THR B O 1
ATOM 2351 N N . HIS B 1 62 ? 6.947 42.744 27.051 1.00 30.61 59 HIS B N 1
ATOM 2352 C CA . HIS B 1 62 ? 6.914 43.017 25.617 1.00 31.53 59 HIS B CA 1
ATOM 2353 C C . HIS B 1 62 ? 7.803 42.043 24.848 1.00 30.58 59 HIS B C 1
ATOM 2354 O O . HIS B 1 62 ? 7.425 41.571 23.775 1.00 30.80 59 HIS B O 1
ATOM 2361 N N . ASN B 1 63 ? 8.982 41.741 25.404 1.00 29.32 60 ASN B N 1
ATOM 2362 C CA . ASN B 1 63 ? 9.938 40.860 24.744 1.00 28.92 60 ASN B CA 1
ATOM 2363 C C . ASN B 1 63 ? 9.422 39.432 24.661 1.00 29.23 60 ASN B C 1
ATOM 2364 O O . ASN B 1 63 ? 9.555 38.774 23.616 1.00 30.07 60 ASN B O 1
ATOM 2369 N N . LEU B 1 64 ? 8.819 38.949 25.744 1.00 29.41 61 LEU B N 1
ATOM 2370 C CA . LEU B 1 64 ? 8.329 37.562 25.767 1.00 30.05 61 LEU B CA 1
ATOM 2371 C C . LEU B 1 64 ? 7.084 37.406 24.882 1.00 30.87 61 LEU B C 1
ATOM 2372 O O . LEU B 1 64 ? 6.890 36.350 24.264 1.00 30.49 61 LEU B O 1
ATOM 2377 N N . GLN B 1 65 ? 6.254 38.455 24.847 1.00 31.85 62 GLN B N 1
ATOM 2378 C CA . GLN B 1 65 ? 5.112 38.538 23.917 1.00 34.30 62 GLN B CA 1
ATOM 2379 C C . GLN B 1 65 ? 5.526 38.376 22.445 1.00 33.71 62 GLN B C 1
ATOM 2380 O O . GLN B 1 65 ? 4.839 37.694 21.689 1.00 33.60 62 GLN B O 1
ATOM 2386 N N . ALA B 1 66 ? 6.648 38.986 22.048 1.00 33.59 63 ALA B N 1
ATOM 2387 C CA . ALA B 1 66 ? 7.146 38.894 20.661 1.00 33.53 63 ALA B CA 1
ATOM 2388 C C . ALA B 1 66 ? 7.968 37.632 20.379 1.00 33.54 63 ALA B C 1
ATOM 2389 O O . ALA B 1 66 ? 7.921 37.081 19.265 1.00 33.50 63 ALA B O 1
ATOM 2391 N N . ASP B 1 67 ? 8.732 37.184 21.374 1.00 32.53 64 ASP B N 1
ATOM 2392 C CA . ASP B 1 67 ? 9.562 36.001 21.226 1.00 32.30 64 ASP B CA 1
ATOM 2393 C C . ASP B 1 67 ? 9.670 35.308 22.589 1.00 32.10 64 ASP B C 1
ATOM 2394 O O . ASP B 1 67 ? 10.331 35.806 23.499 1.00 32.41 64 ASP B O 1
ATOM 2399 N N . PRO B 1 68 ? 8.981 34.169 22.746 1.00 31.26 65 PRO B N 1
ATOM 2400 C CA . PRO B 1 68 ? 8.951 33.493 24.039 1.00 30.67 65 PRO B CA 1
ATOM 2401 C C . PRO B 1 68 ? 10.281 32.883 24.498 1.00 29.51 65 PRO B C 1
ATOM 2402 O O . PRO B 1 68 ? 10.384 32.528 25.670 1.00 29.42 65 PRO B O 1
ATOM 2406 N N . ARG B 1 69 ? 11.281 32.791 23.611 1.00 29.00 66 ARG B N 1
ATOM 2407 C CA . ARG B 1 69 ? 12.588 32.191 23.956 1.00 29.48 66 ARG B CA 1
ATOM 2408 C C . ARG B 1 69 ? 13.403 33.090 24.884 1.00 28.55 66 ARG B C 1
ATOM 2409 O O . ARG B 1 69 ? 13.585 34.300 24.635 1.00 29.12 66 ARG B O 1
ATOM 2417 N N . CYS B 1 70 ? 13.875 32.511 25.975 1.00 28.44 67 CYS B N 1
ATOM 2418 C CA . CYS B 1 70 ? 14.574 33.311 26.988 1.00 28.37 67 CYS B CA 1
ATOM 2419 C C . CYS B 1 70 ? 15.485 32.417 27.802 1.00 28.15 67 CYS B C 1
ATOM 2420 O O . CYS B 1 70 ? 15.493 31.198 27.637 1.00 28.48 67 CYS B O 1
ATOM 2423 N N . SER B 1 71 ? 16.304 33.021 28.656 1.00 29.03 68 SER B N 1
ATOM 2424 C CA . SER B 1 71 ? 16.991 32.234 29.667 1.00 29.08 68 SER B CA 1
ATOM 2425 C C . SER B 1 71 ? 16.855 32.906 31.021 1.00 29.35 68 SER B C 1
ATOM 2426 O O . SER B 1 71 ? 16.641 34.119 31.094 1.00 30.24 68 SER B O 1
ATOM 2429 N N . MET B 1 72 ? 16.977 32.097 32.068 1.00 29.84 69 MET B N 1
ATOM 2430 C CA . MET B 1 72 ? 17.034 32.558 33.461 1.00 29.84 69 MET B CA 1
ATOM 2431 C C . MET B 1 72 ? 18.381 32.140 34.050 1.00 30.86 69 MET B C 1
ATOM 2432 O O . MET B 1 72 ? 18.794 30.976 33.928 1.00 31.80 69 MET B O 1
ATOM 2437 N N . LEU B 1 73 ? 19.085 33.086 34.674 1.00 30.38 70 LEU B N 1
ATOM 2438 C CA . LEU B 1 73 ? 20.326 32.804 35.362 1.00 31.03 70 LEU B CA 1
ATOM 2439 C C . LEU B 1 73 ? 20.071 32.894 36.877 1.00 30.76 70 LEU B C 1
ATOM 2440 O O . LEU B 1 73 ? 19.586 33.912 37.376 1.00 30.47 70 LEU B O 1
ATOM 2445 N N . VAL B 1 74 ? 20.397 31.820 37.585 1.00 31.64 71 VAL B N 1
ATOM 2446 C CA . VAL B 1 74 ? 20.195 31.749 39.035 1.00 32.75 71 VAL B CA 1
ATOM 2447 C C . VAL B 1 74 ? 21.445 31.236 39.766 1.00 34.19 71 VAL B C 1
ATOM 2448 O O . VAL B 1 74 ? 22.111 30.301 39.295 1.00 32.05 71 VAL B O 1
ATOM 2452 N N . GLY B 1 75 ? 21.769 31.890 40.882 1.00 36.41 72 GLY B N 1
ATOM 2453 C CA . GLY B 1 75 ? 23.027 31.674 41.600 1.00 40.58 72 GLY B CA 1
ATOM 2454 C C . GLY B 1 75 ? 22.926 30.880 42.899 1.00 43.97 72 GLY B C 1
ATOM 2455 O O . GLY B 1 75 ? 21.826 30.755 43.492 1.00 44.68 72 GLY B O 1
ATOM 2456 N N . GLU B 1 76 ? 24.073 30.342 43.351 1.00 46.43 73 GLU B N 1
ATOM 2457 C CA . GLU B 1 76 ? 24.217 29.704 44.682 1.00 48.97 73 GLU B CA 1
ATOM 2458 C C . GLU B 1 76 ? 24.124 30.714 45.837 1.00 48.70 73 GLU B C 1
ATOM 2459 O O . GLU B 1 76 ? 24.526 31.868 45.686 1.00 49.06 73 GLU B O 1
ATOM 2465 N N . ALA B 1 84 ? 32.860 28.647 45.522 1.00 20.00 81 ALA B N 1
ATOM 2466 C CA . ALA B 1 84 ? 31.760 29.422 44.960 1.00 20.00 81 ALA B CA 1
ATOM 2467 C C . ALA B 1 84 ? 32.118 29.969 43.582 1.00 20.00 81 ALA B C 1
ATOM 2468 O O . ALA B 1 84 ? 33.285 30.233 43.293 1.00 55.47 81 ALA B O 1
ATOM 2470 N N . VAL B 1 85 ? 31.107 30.137 42.736 1.00 53.59 82 VAL B N 1
ATOM 2471 C CA . VAL B 1 85 ? 29.723 29.938 43.148 1.00 51.70 82 VAL B CA 1
ATOM 2472 C C . VAL B 1 85 ? 28.956 29.110 42.123 1.00 49.64 82 VAL B C 1
ATOM 2473 O O . VAL B 1 85 ? 28.993 29.396 40.926 1.00 49.54 82 VAL B O 1
ATOM 2477 N N . GLY B 1 86 ? 28.260 28.083 42.600 1.00 47.45 83 GLY B N 1
ATOM 2478 C CA . GLY B 1 86 ? 27.360 27.280 41.734 1.00 44.20 83 GLY B CA 1
ATOM 2479 C C . GLY B 1 86 ? 26.356 28.158 40.976 1.00 42.26 83 GLY B C 1
ATOM 2480 O O . GLY B 1 86 ? 25.836 29.150 41.520 1.00 41.77 83 GLY B O 1
ATOM 2481 N N . ARG B 1 87 ? 26.103 27.815 39.715 1.00 39.36 84 ARG B N 1
ATOM 2482 C CA . ARG B 1 87 ? 25.249 28.636 38.865 1.00 37.47 84 ARG B CA 1
ATOM 2483 C C . ARG B 1 87 ? 24.417 27.775 37.935 1.00 35.25 84 ARG B C 1
ATOM 2484 O O . ARG B 1 87 ? 24.892 26.762 37.418 1.00 34.46 84 ARG B O 1
ATOM 2492 N N . LEU B 1 88 ? 23.161 28.175 37.749 1.00 33.03 85 LEU B N 1
ATOM 2493 C CA . LEU B 1 88 ? 22.219 27.429 36.922 1.00 31.08 85 LEU B CA 1
ATOM 2494 C C . LEU B 1 88 ? 21.627 28.322 35.857 1.00 30.61 85 LEU B C 1
ATOM 2495 O O . LEU B 1 88 ? 21.104 29.389 36.171 1.00 30.42 85 LEU B O 1
ATOM 2500 N N . THR B 1 89 ? 21.701 27.870 34.610 1.00 30.80 86 THR B N 1
ATOM 2501 C CA . THR B 1 89 ? 21.048 28.505 33.481 1.00 31.04 86 THR B CA 1
ATOM 2502 C C . THR B 1 89 ? 19.881 27.661 33.007 1.00 31.36 86 THR B C 1
ATOM 2503 O O . THR B 1 89 ? 20.039 26.463 32.800 1.00 31.62 86 THR B O 1
ATOM 2507 N N . LEU B 1 90 ? 18.703 28.292 32.878 1.00 30.85 87 LEU B N 1
ATOM 2508 C CA . LEU B 1 90 ? 17.521 27.673 32.287 1.00 29.95 87 LEU B CA 1
ATOM 2509 C C . LEU B 1 90 ? 17.211 28.307 30.958 1.00 29.54 87 LEU B C 1
ATOM 2510 O O . LEU B 1 90 ? 16.938 29.522 30.880 1.00 29.40 87 LEU B O 1
ATOM 2515 N N . LEU B 1 91 ? 17.175 27.467 29.930 1.00 29.24 88 LEU B N 1
ATOM 2516 C CA . LEU B 1 91 ? 16.658 27.882 28.630 1.00 29.22 88 LEU B CA 1
ATOM 2517 C C . LEU B 1 91 ? 15.216 27.465 28.588 1.00 29.21 88 LEU B C 1
ATOM 2518 O O . LEU B 1 91 ? 14.882 26.294 28.878 1.00 29.22 88 LEU B O 1
ATOM 2523 N N . ALA B 1 92 ? 14.353 28.415 28.239 1.00 28.93 89 ALA B N 1
ATOM 2524 C CA . ALA B 1 92 ? 12.918 28.220 28.390 1.00 28.65 89 ALA B CA 1
ATOM 2525 C C . ALA B 1 92 ? 12.110 28.919 27.285 1.00 29.56 89 ALA B C 1
ATOM 2526 O O . ALA B 1 92 ? 12.573 29.898 26.674 1.00 29.38 89 ALA B O 1
ATOM 2528 N N . GLU B 1 93 ? 10.899 28.411 27.045 1.00 29.46 90 GLU B N 1
ATOM 2529 C CA . GLU B 1 93 ? 9.889 29.178 26.351 1.00 31.13 90 GLU B CA 1
ATOM 2530 C C . GLU B 1 93 ? 8.809 29.642 27.304 1.00 30.78 90 GLU B C 1
ATOM 2531 O O . GLU B 1 93 ? 8.098 28.828 27.910 1.00 31.34 90 GLU B O 1
ATOM 2537 N N . ALA B 1 94 ? 8.695 30.958 27.462 1.00 31.09 91 ALA B N 1
ATOM 2538 C CA . ALA B 1 94 ? 7.723 31.525 28.398 1.00 31.41 91 ALA B CA 1
ATOM 2539 C C . ALA B 1 94 ? 6.330 31.468 27.784 1.00 32.61 91 ALA B C 1
ATOM 2540 O O . ALA B 1 94 ? 6.179 31.667 26.580 1.00 32.24 91 ALA B O 1
ATOM 2542 N N . ARG B 1 95 ? 5.336 31.182 28.631 1.00 32.78 92 ARG B N 1
ATOM 2543 C CA . ARG B 1 95 ? 3.930 31.102 28.230 1.00 33.88 92 ARG B CA 1
ATOM 2544 C C . ARG B 1 95 ? 3.109 31.862 29.249 1.00 33.27 92 ARG B C 1
ATOM 2545 O O . ARG B 1 95 ? 3.257 31.646 30.462 1.00 31.50 92 ARG B O 1
ATOM 2553 N N . GLN B 1 96 ? 2.235 32.750 28.776 1.00 33.46 93 GLN B N 1
ATOM 2554 C CA . GLN B 1 96 ? 1.312 33.402 29.692 1.00 34.21 93 GLN B CA 1
ATOM 2555 C C . GLN B 1 96 ? 0.172 32.437 30.055 1.00 35.00 93 GLN B C 1
ATOM 2556 O O . GLN B 1 96 ? -0.474 31.868 29.160 1.00 34.79 93 GLN B O 1
ATOM 2562 N N . LEU B 1 97 ? -0.094 32.287 31.351 1.00 34.92 94 LEU B N 1
ATOM 2563 C CA . LEU B 1 97 ? -1.100 31.322 31.819 1.00 36.17 94 LEU B CA 1
ATOM 2564 C C . LEU B 1 97 ? -2.510 31.636 31.318 1.00 36.46 94 LEU B C 1
ATOM 2565 O O . LEU B 1 97 ? -2.942 32.789 31.326 1.00 36.30 94 LEU B O 1
ATOM 2570 N N . ALA B 1 98 ? -3.218 30.595 30.896 1.00 37.06 95 ALA B N 1
ATOM 2571 C CA . ALA B 1 98 ? -4.635 30.734 30.546 1.00 37.51 95 ALA B CA 1
ATOM 2572 C C . ALA B 1 98 ? -5.443 31.081 31.805 1.00 38.00 95 ALA B C 1
ATOM 2573 O O . ALA B 1 98 ? -5.054 30.736 32.942 1.00 36.92 95 ALA B O 1
ATOM 2575 N N . GLU B 1 99 ? -6.573 31.751 31.594 1.00 38.74 96 GLU B N 1
ATOM 2576 C CA . GLU B 1 99 ? -7.484 32.142 32.665 1.00 40.01 96 GLU B CA 1
ATOM 2577 C C . GLU B 1 99 ? -7.759 31.048 33.717 1.00 39.44 96 GLU B C 1
ATOM 2578 O O . GLU B 1 99 ? -7.873 31.336 34.903 1.00 39.26 96 GLU B O 1
ATOM 2584 N N . GLU B 1 100 ? -7.879 29.801 33.272 1.00 39.67 97 GLU B N 1
ATOM 2585 C CA . GLU B 1 100 ? -8.174 28.663 34.161 1.00 40.48 97 GLU B CA 1
ATOM 2586 C C . GLU B 1 100 ? -7.015 28.291 35.082 1.00 39.69 97 GLU B C 1
ATOM 2587 O O . GLU B 1 100 ? -7.215 27.652 36.118 1.00 38.52 97 GLU B O 1
ATOM 2593 N N . GLU B 1 101 ? -5.808 28.707 34.691 1.00 38.83 98 GLU B N 1
ATOM 2594 C CA . GLU B 1 101 ? -4.581 28.384 35.410 1.00 38.34 98 GLU B CA 1
ATOM 2595 C C . GLU B 1 101 ? -4.226 29.398 36.495 1.00 37.27 98 GLU B C 1
ATOM 2596 O O . GLU B 1 101 ? -3.388 29.112 37.376 1.00 36.84 98 GLU B O 1
ATOM 2602 N N . VAL B 1 102 ? -4.894 30.547 36.442 1.00 35.87 99 VAL B N 1
ATOM 2603 C CA . VAL B 1 102 ? -4.520 31.737 37.212 1.00 35.41 99 VAL B CA 1
ATOM 2604 C C . VAL B 1 102 ? -4.799 31.599 38.705 1.00 35.29 99 VAL B C 1
ATOM 2605 O O . VAL B 1 102 ? -3.953 31.949 39.541 1.00 34.86 99 VAL B O 1
ATOM 2609 N N . ALA B 1 103 ? -5.963 31.058 39.053 1.00 34.42 100 ALA B N 1
ATOM 2610 C CA . ALA B 1 103 ? -6.304 30.902 40.454 1.00 33.34 100 ALA B CA 1
ATOM 2611 C C . ALA B 1 103 ? -5.215 30.152 41.228 1.00 32.82 100 ALA B C 1
ATOM 2612 O O . ALA B 1 103 ? -4.858 30.538 42.337 1.00 33.08 100 ALA B O 1
ATOM 2614 N N . ALA B 1 104 ? -4.692 29.085 40.641 1.00 32.46 101 ALA B N 1
ATOM 2615 C CA . ALA B 1 104 ? -3.751 28.209 41.357 1.00 32.77 101 ALA B CA 1
ATOM 2616 C C . ALA B 1 104 ? -2.361 28.834 41.437 1.00 32.64 101 ALA B C 1
ATOM 2617 O O . ALA B 1 104 ? -1.686 28.723 42.486 1.00 31.75 101 ALA B O 1
ATOM 2619 N N . ALA B 1 105 ? -1.958 29.479 40.335 1.00 32.70 102 ALA B N 1
ATOM 2620 C CA . ALA B 1 105 ? -0.746 30.325 40.286 1.00 33.13 102 ALA B CA 1
ATOM 2621 C C . ALA B 1 105 ? -0.753 31.367 41.386 1.00 33.14 102 ALA B C 1
ATOM 2622 O O . ALA B 1 105 ? 0.180 31.437 42.206 1.00 34.56 102 ALA B O 1
ATOM 2624 N N . ALA B 1 106 ? -1.818 32.171 41.394 1.00 33.00 103 ALA B N 1
ATOM 2625 C CA . ALA B 1 106 ? -1.992 33.279 42.308 1.00 32.19 103 ALA B CA 1
ATOM 2626 C C . ALA B 1 106 ? -1.898 32.819 43.763 1.00 31.88 103 ALA B C 1
ATOM 2627 O O . ALA B 1 106 ? -1.220 33.466 44.597 1.00 30.99 103 ALA B O 1
ATOM 2629 N N . GLU B 1 107 ? -2.558 31.695 44.062 1.00 30.98 104 GLU B N 1
ATOM 2630 C CA . GLU B 1 107 ? -2.621 31.206 45.422 1.00 30.57 104 GLU B CA 1
ATOM 2631 C C . GLU B 1 107 ? -1.233 30.855 45.937 1.00 29.80 104 GLU B C 1
ATOM 2632 O O . GLU B 1 107 ? -0.895 31.182 47.072 1.00 29.14 104 GLU B O 1
ATOM 2638 N N . ARG B 1 108 ? -0.428 30.190 45.101 1.00 29.49 105 ARG B N 1
ATOM 2639 C CA . ARG B 1 108 ? 0.893 29.771 45.527 1.00 28.81 105 ARG B CA 1
ATOM 2640 C C . ARG B 1 108 ? 1.821 30.996 45.512 1.00 28.66 105 ARG B C 1
ATOM 2641 O O . ARG B 1 108 ? 2.485 31.286 46.497 1.00 28.02 105 ARG B O 1
ATOM 2649 N N . TYR B 1 109 ? 1.811 31.745 44.413 1.00 29.20 106 TYR B N 1
ATOM 2650 C CA . TYR B 1 109 ? 2.711 32.910 44.273 1.00 30.55 106 TYR B CA 1
ATOM 2651 C C . TYR B 1 109 ? 2.496 33.950 45.391 1.00 31.06 106 TYR B C 1
ATOM 2652 O O . TYR B 1 109 ? 3.456 34.462 45.950 1.00 31.41 106 TYR B O 1
ATOM 2661 N N . TYR B 1 110 ? 1.243 34.236 45.739 1.00 32.03 107 TYR B N 1
ATOM 2662 C CA . TYR B 1 110 ? 0.967 35.202 46.817 1.00 32.94 107 TYR B CA 1
ATOM 2663 C C . TYR B 1 110 ? 1.363 34.729 48.226 1.00 33.48 107 TYR B C 1
ATOM 2664 O O . TYR B 1 110 ? 1.530 35.549 49.148 1.00 34.81 107 TYR B O 1
ATOM 2673 N N . ARG B 1 111 ? 1.519 33.416 48.387 1.00 32.66 108 ARG B N 1
ATOM 2674 C CA . ARG B 1 111 ? 2.093 32.850 49.610 1.00 32.30 108 ARG B CA 1
ATOM 2675 C C . ARG B 1 111 ? 3.576 33.094 49.686 1.00 31.45 108 ARG B C 1
ATOM 2676 O O . ARG B 1 111 ? 4.104 33.334 50.764 1.00 32.03 108 ARG B O 1
ATOM 2684 N N . TYR B 1 112 ? 4.247 33.044 48.541 1.00 30.82 109 TYR B N 1
ATOM 2685 C CA . TYR B 1 112 ? 5.676 33.375 48.475 1.00 29.67 109 TYR B CA 1
ATOM 2686 C C . TYR B 1 112 ? 5.913 34.865 48.538 1.00 29.86 109 TYR B C 1
ATOM 2687 O O . TYR B 1 112 ? 6.897 35.286 49.135 1.00 29.43 109 TYR B O 1
ATOM 2696 N N . PHE B 1 113 ? 5.023 35.636 47.904 1.00 29.60 110 PHE B N 1
ATOM 2697 C CA . PHE B 1 113 ? 5.168 37.096 47.778 1.00 30.79 110 PHE B CA 1
ATOM 2698 C C . PHE B 1 113 ? 3.862 37.805 48.180 1.00 31.71 110 PHE B C 1
ATOM 2699 O O . PHE B 1 113 ? 3.142 38.303 47.310 1.00 31.75 110 PHE B O 1
ATOM 2707 N N . PRO B 1 114 ? 3.557 37.825 49.490 1.00 33.14 111 PRO B N 1
ATOM 2708 C CA . PRO B 1 114 ? 2.314 38.409 50.029 1.00 34.82 111 PRO B CA 1
ATOM 2709 C C . PRO B 1 114 ? 2.119 39.887 49.711 1.00 36.78 111 PRO B C 1
ATOM 2710 O O . PRO B 1 114 ? 0.972 40.296 49.555 1.00 37.71 111 PRO B O 1
ATOM 2714 N N . GLU B 1 115 ? 3.203 40.667 49.610 1.00 38.28 112 GLU B N 1
ATOM 2715 C CA . GLU B 1 115 ? 3.127 42.093 49.223 1.00 42.44 112 GLU B CA 1
ATOM 2716 C C . GLU B 1 115 ? 2.690 42.305 47.763 1.00 43.06 112 GLU B C 1
ATOM 2717 O O . GLU B 1 115 ? 2.336 43.417 47.375 1.00 44.00 112 GLU B O 1
ATOM 2723 N N . SER B 1 116 ? 2.694 41.242 46.966 1.00 44.24 113 SER B N 1
ATOM 2724 C CA . SER B 1 116 ? 2.188 41.286 45.591 1.00 45.21 113 SER B CA 1
ATOM 2725 C C . SER B 1 116 ? 0.699 40.999 45.457 1.00 46.18 113 SER B C 1
ATOM 2726 O O . SER B 1 116 ? 0.166 41.071 44.349 1.00 46.09 113 SER B O 1
ATOM 2729 N N . ALA B 1 117 ? 0.041 40.629 46.556 1.00 48.25 114 ALA B N 1
ATOM 2730 C CA . ALA B 1 117 ? -1.351 40.162 46.508 1.00 50.07 114 ALA B CA 1
ATOM 2731 C C . ALA B 1 117 ? -2.237 41.064 45.630 1.00 51.49 114 ALA B C 1
ATOM 2732 O O . ALA B 1 117 ? -2.106 42.298 45.663 1.00 51.30 114 ALA B O 1
ATOM 2734 N N . ASP B 1 118 ? -3.084 40.419 44.818 1.00 53.15 115 ASP B N 1
ATOM 2735 C CA . ASP B 1 118 ? -4.061 41.064 43.913 1.00 55.05 115 ASP B CA 1
ATOM 2736 C C . ASP B 1 118 ? -3.533 41.827 42.682 1.00 55.68 115 ASP B C 1
ATOM 2737 O O . ASP B 1 118 ? -4.324 42.240 41.831 1.00 55.55 115 ASP B O 1
ATOM 2742 N N . TYR B 1 119 ? -2.210 42.001 42.587 1.00 56.61 116 TYR B N 1
ATOM 2743 C CA . TYR B 1 119 ? -1.542 42.665 41.443 1.00 57.06 116 TYR B CA 1
ATOM 2744 C C . TYR B 1 119 ? -2.001 42.190 40.070 1.00 56.77 116 TYR B C 1
ATOM 2745 O O . TYR B 1 119 ? -2.084 42.995 39.149 1.00 56.35 116 TYR B O 1
ATOM 2754 N N . HIS B 1 120 ? -2.263 40.887 39.928 1.00 56.51 117 HIS B N 1
ATOM 2755 C CA . HIS B 1 120 ? -2.743 40.334 38.657 1.00 56.66 117 HIS B CA 1
ATOM 2756 C C . HIS B 1 120 ? -4.172 40.815 38.292 1.00 56.91 117 HIS B C 1
ATOM 2757 O O . HIS B 1 120 ? -4.542 40.859 37.112 1.00 56.89 117 HIS B O 1
ATOM 2764 N N . ARG B 1 121 ? -4.948 41.173 39.317 1.00 57.33 118 ARG B N 1
ATOM 2765 C CA . ARG B 1 121 ? -6.330 41.635 39.175 1.00 57.74 118 ARG B CA 1
ATOM 2766 C C . ARG B 1 121 ? -6.402 43.162 39.053 1.00 57.31 118 ARG B C 1
ATOM 2767 O O . ARG B 1 121 ? -6.947 43.688 38.073 1.00 57.50 118 ARG B O 1
ATOM 2775 N N . VAL B 1 122 ? -5.853 43.856 40.059 1.00 56.66 119 VAL B N 1
ATOM 2776 C CA . VAL B 1 122 ? -5.972 45.323 40.213 1.00 55.94 119 VAL B CA 1
ATOM 2777 C C . VAL B 1 122 ? -4.924 46.111 39.399 1.00 55.32 119 VAL B C 1
ATOM 2778 O O . VAL B 1 122 ? -5.230 47.161 38.822 1.00 55.42 119 VAL B O 1
ATOM 2782 N N . HIS B 1 123 ? -3.696 45.604 39.345 1.00 53.89 120 HIS B N 1
ATOM 2783 C CA . HIS B 1 123 ? -2.683 46.195 38.479 1.00 52.95 120 HIS B CA 1
ATOM 2784 C C . HIS B 1 123 ? -2.563 45.377 37.177 1.00 51.28 120 HIS B C 1
ATOM 2785 O O . HIS B 1 123 ? -3.206 44.325 37.029 1.00 51.93 120 HIS B O 1
ATOM 2792 N N . ASP B 1 124 ? -1.777 45.866 36.229 1.00 48.72 121 ASP B N 1
ATOM 2793 C CA . ASP B 1 124 ? -1.684 45.223 34.920 1.00 46.99 121 ASP B CA 1
ATOM 2794 C C . ASP B 1 124 ? -0.567 44.172 34.887 1.00 44.51 121 ASP B C 1
ATOM 2795 O O . ASP B 1 124 ? 0.354 44.274 34.075 1.00 44.05 121 ASP B O 1
ATOM 2800 N N . PHE B 1 125 ? -0.665 43.172 35.767 1.00 41.63 122 PHE B N 1
ATOM 2801 C CA . PHE B 1 125 ? 0.302 42.084 35.851 1.00 39.50 122 PHE B CA 1
ATOM 2802 C C . PHE B 1 125 ? -0.359 40.776 35.444 1.00 38.57 122 PHE B C 1
ATOM 2803 O O . PHE B 1 125 ? -1.555 40.563 35.696 1.00 38.55 122 PHE B O 1
ATOM 2811 N N . ASP B 1 126 ? 0.428 39.891 34.839 1.00 36.89 123 ASP B N 1
ATOM 2812 C CA . ASP B 1 126 ? -0.020 38.541 34.508 1.00 35.64 123 ASP B CA 1
ATOM 2813 C C . ASP B 1 126 ? 1.036 37.498 34.880 1.00 34.64 123 ASP B C 1
ATOM 2814 O O . ASP B 1 126 ? 2.241 37.808 34.909 1.00 33.96 123 ASP B O 1
ATOM 2819 N N . PHE B 1 127 ? 0.571 36.269 35.116 1.00 33.11 124 PHE B N 1
ATOM 2820 C CA . PHE B 1 127 ? 1.433 35.115 35.406 1.00 32.24 124 PHE B CA 1
ATOM 2821 C C . PHE B 1 127 ? 1.915 34.436 34.127 1.00 31.70 124 PHE B C 1
ATOM 2822 O O . PHE B 1 127 ? 1.148 34.227 33.174 1.00 31.88 124 PHE B O 1
ATOM 2830 N N . TRP B 1 128 ? 3.194 34.096 34.115 1.00 30.33 125 TRP B N 1
ATOM 2831 C CA . TRP B 1 128 ? 3.791 33.374 33.026 1.00 29.43 125 TRP B CA 1
ATOM 2832 C C . TRP B 1 128 ? 4.569 32.220 33.613 1.00 29.97 125 TRP B C 1
ATOM 2833 O O . TRP B 1 128 ? 5.118 32.297 34.721 1.00 30.51 125 TRP B O 1
ATOM 2844 N N . VAL B 1 129 ? 4.689 31.162 32.846 1.00 30.23 126 VAL B N 1
ATOM 2845 C CA . VAL B 1 129 ? 5.483 30.028 33.292 1.00 31.28 126 VAL B CA 1
ATOM 2846 C C . VAL B 1 129 ? 6.624 29.891 32.293 1.00 30.84 126 VAL B C 1
ATOM 2847 O O . VAL B 1 129 ? 6.435 30.106 31.100 1.00 29.85 126 VAL B O 1
ATOM 2851 N N . LEU B 1 130 ? 7.811 29.562 32.792 1.00 31.11 127 LEU B N 1
ATOM 2852 C CA . LEU B 1 130 ? 8.930 29.300 31.930 1.00 31.49 127 LEU B CA 1
ATOM 2853 C C . LEU B 1 130 ? 8.957 27.790 31.678 1.00 31.38 127 LEU B C 1
ATOM 2854 O O . LEU B 1 130 ? 9.247 27.006 32.593 1.00 31.87 127 LEU B O 1
ATOM 2859 N N . GLN B 1 131 ? 8.635 27.389 30.448 1.00 31.50 128 GLN B N 1
ATOM 2860 C CA . GLN B 1 131 ? 8.651 25.977 30.063 1.00 32.06 128 GLN B CA 1
ATOM 2861 C C . GLN B 1 131 ? 10.084 25.582 29.666 1.00 30.99 128 GLN B C 1
ATOM 2862 O O . GLN B 1 131 ? 10.621 26.117 28.697 1.00 29.27 128 GLN B O 1
ATOM 2868 N N . PRO B 1 132 ? 10.715 24.681 30.452 1.00 30.27 129 PRO B N 1
ATOM 2869 C CA . PRO B 1 132 ? 12.090 24.244 30.194 1.00 30.12 129 PRO B CA 1
ATOM 2870 C C . PRO B 1 132 ? 12.359 23.669 28.814 1.00 30.68 129 PRO B C 1
ATOM 2871 O O . PRO B 1 132 ? 11.606 22.786 28.346 1.00 29.52 129 PRO B O 1
ATOM 2875 N N . VAL B 1 133 ? 13.434 24.163 28.179 1.00 30.03 130 VAL B N 1
ATOM 2876 C CA . VAL B 1 133 ? 13.987 23.487 27.001 1.00 30.90 130 VAL B CA 1
ATOM 2877 C C . VAL B 1 133 ? 15.358 22.852 27.256 1.00 31.74 130 VAL B C 1
ATOM 2878 O O . VAL B 1 133 ? 15.688 21.813 26.692 1.00 32.28 130 VAL B O 1
ATOM 2882 N N . GLN B 1 134 ? 16.136 23.440 28.159 1.00 31.54 131 GLN B N 1
ATOM 2883 C CA . GLN B 1 134 ? 17.437 22.885 28.518 1.00 31.98 131 GLN B CA 1
ATOM 2884 C C . GLN B 1 134 ? 17.929 23.525 29.784 1.00 31.38 131 GLN B C 1
ATOM 2885 O O . GLN B 1 134 ? 17.547 24.634 30.094 1.00 32.10 131 GLN B O 1
ATOM 2891 N N . TRP B 1 135 ? 18.774 22.821 30.516 1.00 31.27 132 TRP B N 1
ATOM 2892 C CA . TRP B 1 135 ? 19.395 23.430 31.665 1.00 32.10 132 TRP B CA 1
ATOM 2893 C C . TRP B 1 135 ? 20.904 23.302 31.597 1.00 32.97 132 TRP B C 1
ATOM 2894 O O . TRP B 1 135 ? 21.438 22.291 31.097 1.00 32.67 132 TRP B O 1
ATOM 2905 N N . ARG B 1 136 ? 21.601 24.281 32.170 1.00 33.95 133 ARG B N 1
ATOM 2906 C CA . ARG B 1 136 ? 23.023 24.088 32.416 1.00 34.52 133 ARG B CA 1
ATOM 2907 C C . ARG B 1 136 ? 23.450 24.423 33.830 1.00 34.65 133 ARG B C 1
ATOM 2908 O O . ARG B 1 136 ? 23.400 25.595 34.261 1.00 34.64 133 ARG B O 1
ATOM 2916 N N . PHE B 1 137 ? 23.890 23.391 34.538 1.00 34.17 134 PHE B N 1
ATOM 2917 C CA . PHE B 1 137 ? 24.361 23.555 35.889 1.00 34.32 134 PHE B CA 1
ATOM 2918 C C . PHE B 1 137 ? 25.903 23.500 35.925 1.00 34.55 134 PHE B C 1
ATOM 2919 O O . PHE B 1 137 ? 26.540 22.573 35.384 1.00 33.11 134 PHE B O 1
ATOM 2927 N N . ILE B 1 138 ? 26.484 24.497 36.582 1.00 34.74 135 ILE B N 1
ATOM 2928 C CA . ILE B 1 138 ? 27.911 24.523 36.840 1.00 36.12 135 ILE B CA 1
ATOM 2929 C C . ILE B 1 138 ? 28.174 24.616 38.349 1.00 36.52 135 ILE B C 1
ATOM 2930 O O . ILE B 1 138 ? 27.761 25.584 38.993 1.00 36.59 135 ILE B O 1
ATOM 2935 N N . GLY B 1 139 ? 28.859 23.610 38.907 1.00 37.18 136 GLY B N 1
ATOM 2936 C CA . GLY B 1 139 ? 29.224 23.609 40.341 1.00 36.95 136 GLY B CA 1
ATOM 2937 C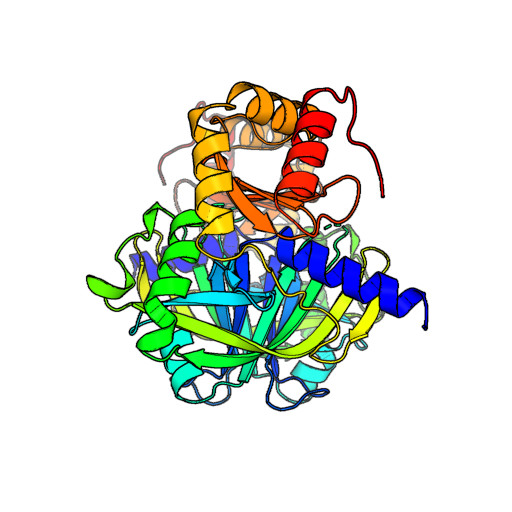 C . GLY B 1 139 ? 30.319 24.608 40.715 1.00 37.14 136 GLY B C 1
ATOM 2938 O O . GLY B 1 139 ? 31.010 25.143 39.836 1.00 37.14 136 GLY B O 1
ATOM 2939 N N . GLY B 1 140 ? 30.492 24.852 42.020 1.00 37.39 137 GLY B N 1
ATOM 2940 C CA . GLY B 1 140 ? 31.622 25.653 42.539 1.00 37.23 137 GLY B CA 1
ATOM 2941 C C . GLY B 1 140 ? 33.005 25.160 42.106 1.00 36.70 137 GLY B C 1
ATOM 2942 O O . GLY B 1 140 ? 33.955 25.945 42.038 1.00 37.28 137 GLY B O 1
ATOM 2943 N N . PHE B 1 141 ? 33.128 23.870 41.789 1.00 35.74 138 PHE B N 1
ATOM 2944 C CA . PHE B 1 141 ? 34.385 23.346 41.223 1.00 34.06 138 PHE B CA 1
ATOM 2945 C C . PHE B 1 141 ? 34.479 23.554 39.683 1.00 34.50 138 PHE B C 1
ATOM 2946 O O . PHE B 1 141 ? 35.548 23.363 39.091 1.00 34.41 138 PHE B O 1
ATOM 2954 N N . GLY B 1 142 ? 33.377 23.960 39.045 1.00 33.85 139 GLY B N 1
ATOM 2955 C CA . GLY B 1 142 ? 33.387 24.299 37.610 1.00 34.12 139 GLY B CA 1
ATOM 2956 C C . GLY B 1 142 ? 32.943 23.161 36.710 1.00 35.04 139 GLY B C 1
ATOM 2957 O O . GLY B 1 142 ? 32.946 23.276 35.496 1.00 34.67 139 GLY B O 1
ATOM 2958 N N . ALA B 1 143 ? 32.544 22.042 37.300 1.00 36.07 140 ALA B N 1
ATOM 2959 C CA . ALA B 1 143 ? 32.044 20.916 36.493 1.00 36.80 140 ALA B CA 1
ATOM 2960 C C . ALA B 1 143 ? 30.782 21.377 35.755 1.00 36.98 140 ALA B C 1
ATOM 2961 O O . ALA B 1 143 ? 29.842 21.887 36.370 1.00 37.02 140 ALA B O 1
ATOM 2963 N N . ILE B 1 144 ? 30.797 21.235 34.428 1.00 37.62 141 ILE B N 1
ATOM 2964 C CA . ILE B 1 144 ? 29.692 21.670 33.577 1.00 37.88 141 ILE B CA 1
ATOM 2965 C C . ILE B 1 144 ? 28.781 20.483 33.286 1.00 38.19 141 ILE B C 1
ATOM 2966 O O . ILE B 1 144 ? 29.243 19.442 32.815 1.00 38.51 141 ILE B O 1
ATOM 297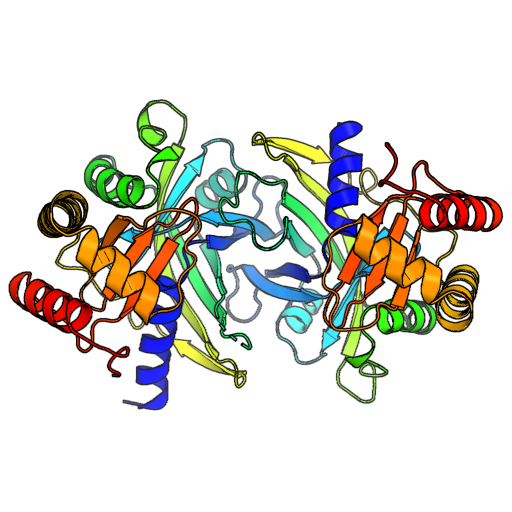1 N N . HIS B 1 145 ? 27.490 20.629 33.576 1.00 37.60 142 HIS B N 1
ATOM 2972 C CA . HIS B 1 145 ? 26.515 19.582 33.269 1.00 36.85 142 HIS B CA 1
ATOM 2973 C C . HIS B 1 145 ? 25.331 20.135 32.511 1.00 36.61 142 HIS B C 1
ATOM 2974 O O . HIS B 1 145 ? 24.465 20.809 33.110 1.00 36.02 142 HIS B O 1
ATOM 2981 N N . TRP B 1 146 ? 25.286 19.845 31.211 1.00 35.59 143 TRP B N 1
ATOM 2982 C CA . TRP B 1 146 ? 24.104 20.105 30.386 1.00 36.22 143 TRP B CA 1
ATOM 2983 C C . TRP B 1 146 ? 23.063 18.996 30.609 1.00 35.75 143 TRP B C 1
ATOM 2984 O O . TRP B 1 146 ? 23.391 17.804 30.563 1.00 35.94 143 TRP B O 1
ATOM 2995 N N . LEU B 1 147 ? 21.818 19.401 30.868 1.00 34.93 144 LEU B N 1
ATOM 2996 C CA . LEU B 1 147 ? 20.718 18.501 31.240 1.00 34.56 144 LEU B CA 1
ATOM 2997 C C . LEU B 1 147 ? 19.451 18.759 30.383 1.00 34.31 144 LEU B C 1
ATOM 2998 O O . LEU B 1 147 ? 19.078 19.910 30.118 1.00 33.76 144 LEU B O 1
ATOM 3003 N N . ALA B 1 148 ? 18.806 17.669 29.964 1.00 33.67 145 ALA B N 1
ATOM 3004 C CA . ALA B 1 148 ? 17.549 17.715 29.204 1.00 33.59 145 ALA B CA 1
ATOM 3005 C C . ALA B 1 148 ? 16.444 18.393 30.002 1.00 33.78 145 ALA B C 1
ATOM 3006 O O . ALA B 1 148 ? 16.458 18.407 31.246 1.00 33.47 145 ALA B O 1
ATOM 3008 N N . ALA B 1 149 ? 15.483 18.947 29.275 1.00 33.51 146 ALA B N 1
ATOM 3009 C CA . ALA B 1 149 ? 14.422 19.721 29.863 1.00 34.01 146 ALA B CA 1
ATOM 3010 C C . ALA B 1 149 ? 13.823 19.112 31.144 1.00 34.61 146 ALA B C 1
ATOM 3011 O O . ALA B 1 149 ? 13.690 19.797 32.157 1.00 33.73 146 ALA B O 1
ATOM 3013 N N . GLU B 1 150 ? 13.480 17.824 31.090 1.00 35.07 147 GLU B N 1
ATOM 3014 C CA . GLU B 1 150 ? 12.684 17.180 32.121 1.00 35.61 147 GLU B CA 1
ATOM 3015 C C . GLU B 1 150 ? 13.535 16.652 33.267 1.00 34.92 147 GLU B C 1
ATOM 3016 O O . GLU B 1 150 ? 13.005 16.187 34.252 1.00 34.31 147 GLU B O 1
ATOM 3022 N N . ARG B 1 151 ? 14.850 16.741 33.150 1.00 34.25 148 ARG B N 1
ATOM 3023 C CA . ARG B 1 151 ? 15.730 16.190 34.195 1.00 35.06 148 ARG B CA 1
ATOM 3024 C C . ARG B 1 151 ? 15.698 16.974 35.534 1.00 33.65 148 ARG B C 1
ATOM 3025 O O . ARG B 1 151 ? 15.861 16.396 36.616 1.00 33.06 148 ARG B O 1
ATOM 3033 N N . VAL B 1 152 ? 15.484 18.286 35.446 1.00 32.80 149 VAL B N 1
ATOM 3034 C CA . VAL B 1 152 ? 15.614 19.144 36.625 1.00 31.51 149 VAL B CA 1
ATOM 3035 C C . VAL B 1 152 ? 14.311 19.302 37.448 1.00 31.36 149 VAL B C 1
ATOM 3036 O O . VAL B 1 152 ? 14.358 19.133 38.683 1.00 31.62 149 VAL B O 1
ATOM 3040 N N . PRO B 1 153 ? 13.177 19.663 36.796 1.00 30.99 150 PRO B N 1
ATOM 3041 C CA . PRO B 1 153 ? 11.955 19.937 37.581 1.00 31.16 150 PRO B CA 1
ATOM 3042 C C . PRO B 1 153 ? 11.440 18.714 38.308 1.00 30.68 150 PRO B C 1
ATOM 3043 O O . PRO B 1 153 ? 11.532 17.612 37.786 1.00 30.80 150 PRO B O 1
ATOM 3047 N N . LEU B 1 154 ? 10.944 18.905 39.521 1.00 30.03 151 LEU B N 1
ATOM 3048 C CA . LEU B 1 154 ? 10.276 17.841 40.220 1.00 29.88 151 LEU B CA 1
ATOM 3049 C C . LEU B 1 154 ? 8.890 18.334 40.616 1.00 30.02 151 LEU B C 1
ATOM 3050 O O . LEU B 1 154 ? 8.758 19.372 41.269 1.00 28.56 151 LEU B O 1
ATOM 3055 N N . ALA B 1 155 ? 7.861 17.590 40.195 1.00 29.83 152 ALA B N 1
ATOM 3056 C CA . ALA B 1 155 ? 6.491 17.938 40.525 1.00 29.83 152 ALA B CA 1
ATOM 3057 C C . ALA B 1 155 ? 6.273 18.013 42.038 1.00 29.28 152 ALA B C 1
ATOM 3058 O O . ALA B 1 155 ? 6.843 17.247 42.812 1.00 28.47 152 ALA B O 1
ATOM 3060 N N . ASN B 1 156 ? 5.421 18.951 42.438 1.00 29.79 153 ASN B N 1
ATOM 3061 C CA . ASN B 1 156 ? 5.037 19.116 43.820 1.00 29.21 153 ASN B CA 1
ATOM 3062 C C . ASN B 1 156 ? 3.572 18.660 44.032 1.00 29.32 153 ASN B C 1
ATOM 3063 O O . ASN B 1 156 ? 2.638 19.424 43.754 1.00 28.46 153 ASN B O 1
ATOM 3068 N N . PRO B 1 157 ? 3.377 17.438 44.566 1.00 30.02 154 PRO B N 1
ATOM 3069 C CA . PRO B 1 157 ? 2.035 16.913 44.765 1.00 30.51 154 PRO B CA 1
ATOM 3070 C C . PRO B 1 157 ? 1.284 17.636 45.870 1.00 31.56 154 PRO B C 1
ATOM 3071 O O . PRO B 1 157 ? 0.074 17.457 45.997 1.00 31.03 154 PRO B O 1
ATOM 3075 N N . PHE B 1 158 ? 1.980 18.445 46.670 1.00 31.45 155 PHE B N 1
ATOM 3076 C CA . PHE B 1 158 ? 1.288 19.230 47.681 1.00 32.38 155 PHE B CA 1
ATOM 3077 C C . PHE B 1 158 ? 0.751 20.568 47.159 1.00 33.22 155 PHE B C 1
ATOM 3078 O O . PHE B 1 158 ? -0.145 21.176 47.787 1.00 33.99 155 PHE B O 1
ATOM 3086 N N . ALA B 1 159 ? 1.272 21.034 46.024 1.00 33.77 156 ALA B N 1
ATOM 3087 C CA . ALA B 1 159 ? 0.971 22.390 45.563 1.00 35.02 156 ALA B CA 1
ATOM 3088 C C . ALA B 1 159 ? -0.538 22.588 45.538 1.00 36.27 156 ALA B C 1
ATOM 3089 O O . ALA B 1 159 ? -1.289 21.714 45.075 1.00 36.97 156 ALA B O 1
ATOM 3091 N N . GLY B 1 160 ? -0.984 23.706 46.104 1.00 36.98 157 GLY B N 1
ATOM 3092 C CA . GLY B 1 160 ? -2.408 23.974 46.232 1.00 37.77 157 GLY B CA 1
ATOM 3093 C C . GLY B 1 160 ? -2.901 23.780 47.663 1.00 38.44 157 GLY B C 1
ATOM 3094 O O . GLY B 1 160 ? -2.255 24.201 48.623 1.00 38.41 157 GLY B O 1
ATOM 3095 N N . GLU B 1 161 ? -4.051 23.123 47.783 1.00 38.02 158 GLU B N 1
ATOM 3096 C CA . GLU B 1 161 ? -4.772 23.001 49.046 1.00 38.14 158 GLU B CA 1
ATOM 3097 C C . GLU B 1 161 ? -4.059 22.223 50.172 1.00 36.81 158 GLU B C 1
ATOM 3098 O O . GLU B 1 161 ? -4.159 22.616 51.357 1.00 36.36 158 GLU B O 1
ATOM 3104 N N . ALA B 1 162 ? -3.336 21.157 49.818 1.00 34.19 159 ALA B N 1
ATOM 3105 C CA . ALA B 1 162 ? -2.669 20.334 50.857 1.00 33.02 159 ALA B CA 1
ATOM 3106 C C . ALA B 1 162 ? -1.584 21.148 51.501 1.00 31.82 159 ALA B C 1
ATOM 3107 O O . ALA B 1 162 ? -1.505 21.237 52.727 1.00 30.26 159 ALA B O 1
ATOM 3109 N N . GLU B 1 163 ? -0.771 21.756 50.636 1.00 30.59 160 GLU B N 1
ATOM 3110 C CA . GLU B 1 163 ? 0.242 22.698 51.010 1.00 30.49 160 GLU B CA 1
ATOM 3111 C C . GLU B 1 163 ? -0.276 23.885 51.835 1.00 28.81 160 GLU B C 1
ATOM 3112 O O . GLU B 1 163 ? 0.342 24.272 52.832 1.00 28.63 160 GLU B O 1
ATOM 3118 N N . ARG B 1 164 ? -1.368 24.491 51.405 1.00 29.00 161 ARG B N 1
ATOM 3119 C CA . ARG B 1 164 ? -1.876 25.684 52.105 1.00 29.54 161 ARG B CA 1
ATOM 3120 C C . ARG B 1 164 ? -2.250 25.385 53.555 1.00 29.65 161 ARG B C 1
ATOM 3121 O O . ARG B 1 164 ? -1.916 26.156 54.464 1.00 29.24 161 ARG B O 1
ATOM 3129 N N . GLY B 1 165 ? -2.975 24.293 53.756 1.00 29.62 162 GLY B N 1
ATOM 3130 C CA . GLY B 1 165 ? -3.334 23.811 55.100 1.00 29.32 162 GLY B CA 1
ATOM 3131 C C . GLY B 1 165 ? -2.112 23.489 55.956 1.00 29.50 162 GLY B C 1
ATOM 3132 O O . GLY B 1 165 ? -2.091 23.817 57.155 1.00 30.38 162 GLY B O 1
ATOM 3133 N N . MET B 1 166 ? -1.106 22.846 55.360 1.00 27.93 163 MET B N 1
ATOM 3134 C CA . MET B 1 166 ? 0.131 22.555 56.075 1.00 27.29 163 MET B CA 1
ATOM 3135 C C . MET B 1 166 ? 0.841 23.837 56.539 1.00 27.13 163 MET B C 1
ATOM 3136 O O . MET B 1 166 ? 1.189 23.977 57.724 1.00 26.37 163 MET B O 1
ATOM 3141 N N . VAL B 1 167 ? 1.015 24.764 55.605 1.00 26.67 164 VAL B N 1
ATOM 3142 C CA . VAL B 1 167 ? 1.676 26.040 55.874 1.00 27.85 164 VAL B CA 1
ATOM 3143 C C . VAL B 1 167 ? 0.911 26.869 56.939 1.00 28.30 164 VAL B C 1
ATOM 3144 O O . VAL B 1 167 ? 1.511 27.403 57.871 1.00 28.49 164 VAL B O 1
ATOM 3148 N N . GLU B 1 168 ? -0.406 26.961 56.793 1.00 27.44 165 GLU B N 1
ATOM 3149 C CA . GLU B 1 168 ? -1.204 27.750 57.756 1.00 29.16 165 GLU B CA 1
ATOM 3150 C C . GLU B 1 168 ? -1.164 27.176 59.181 1.00 27.85 165 GLU B C 1
ATOM 3151 O O . GLU B 1 168 ? -1.037 27.935 60.165 1.00 27.28 165 GLU B O 1
ATOM 3157 N N . HIS B 1 169 ? -1.266 25.855 59.295 1.00 27.50 166 HIS B N 1
ATOM 3158 C CA . HIS B 1 169 ? -1.144 25.189 60.608 1.00 28.69 166 HIS B CA 1
ATOM 3159 C C . HIS B 1 169 ? 0.242 25.389 61.228 1.00 27.72 166 HIS B C 1
ATOM 3160 O O . HIS B 1 169 ? 0.352 25.670 62.413 1.00 28.08 166 HIS B O 1
ATOM 3167 N N . MET B 1 170 ? 1.297 25.228 60.430 1.00 26.63 167 MET B N 1
ATOM 3168 C CA . MET B 1 170 ? 2.646 25.481 60.930 1.00 26.44 167 MET B CA 1
ATOM 3169 C C . MET B 1 170 ? 2.787 26.924 61.450 1.00 26.57 167 MET B C 1
ATOM 3170 O O . MET B 1 170 ? 3.274 27.112 62.572 1.00 26.71 167 MET B O 1
ATOM 3175 N N . ASN B 1 171 ? 2.350 27.925 60.650 1.00 26.10 168 ASN B N 1
ATOM 3176 C CA . ASN B 1 171 ? 2.470 29.361 61.020 1.00 26.24 168 ASN B CA 1
ATOM 3177 C C . ASN B 1 171 ? 1.593 29.760 62.205 1.00 27.40 168 ASN B C 1
ATOM 3178 O O . ASN B 1 171 ? 1.941 30.646 63.004 1.00 27.58 168 ASN B O 1
ATOM 3183 N N . SER B 1 172 ? 0.431 29.135 62.281 1.00 27.14 169 SER B N 1
ATOM 3184 C CA . SER B 1 172 ? -0.476 29.400 63.382 1.00 28.47 169 SER B CA 1
ATOM 3185 C C . SER B 1 172 ? -0.096 28.685 64.685 1.00 28.54 169 SER B C 1
ATOM 3186 O O . SER B 1 172 ? -0.131 29.294 65.754 1.00 27.95 169 SER B O 1
ATOM 3189 N N . ASP B 1 173 ? 0.252 27.400 64.599 1.00 29.13 170 ASP B N 1
ATOM 3190 C CA . ASP B 1 173 ? 0.335 26.571 65.811 1.00 30.31 170 ASP B CA 1
ATOM 3191 C C . ASP B 1 173 ? 1.750 26.121 66.172 1.00 30.24 170 ASP B C 1
ATOM 3192 O O . ASP B 1 173 ? 1.964 25.493 67.222 1.00 30.07 170 ASP B O 1
ATOM 3197 N N . HIS B 1 174 ? 2.711 26.385 65.290 1.00 28.51 171 HIS B N 1
ATOM 3198 C CA . HIS B 1 174 ? 4.063 25.875 65.518 1.00 27.92 171 HIS B CA 1
ATOM 3199 C C . HIS B 1 174 ? 5.128 26.895 65.202 1.00 26.30 171 HIS B C 1
ATOM 3200 O O . HIS B 1 174 ? 6.173 26.532 64.686 1.00 27.12 171 HIS B O 1
ATOM 3207 N N . ALA B 1 175 ? 4.864 28.153 65.529 1.00 26.24 172 ALA B N 1
ATOM 3208 C CA . ALA B 1 175 ? 5.902 29.190 65.491 1.00 24.90 172 ALA B CA 1
ATOM 3209 C C . ALA B 1 175 ? 7.145 28.812 66.301 1.00 24.49 172 ALA B C 1
ATOM 3210 O O . ALA B 1 175 ? 8.231 29.142 65.888 1.00 24.52 172 ALA B O 1
ATOM 3212 N N . ALA B 1 176 ? 6.999 28.141 67.451 1.00 23.44 173 ALA B N 1
ATOM 3213 C CA . ALA B 1 176 ? 8.190 27.705 68.204 1.00 23.93 173 ALA B CA 1
ATOM 3214 C C . ALA B 1 176 ? 9.088 26.790 67.381 1.00 23.42 173 ALA B C 1
ATOM 3215 O O . ALA B 1 176 ? 10.301 26.999 67.348 1.00 24.56 173 ALA B O 1
ATOM 3217 N N . ALA B 1 177 ? 8.507 25.810 66.694 1.00 23.04 174 ALA B N 1
ATOM 3218 C CA . ALA B 1 177 ? 9.293 24.899 65.848 1.00 24.42 174 ALA B CA 1
ATOM 3219 C C . ALA B 1 177 ? 9.977 25.653 64.714 1.00 24.74 174 ALA B C 1
ATOM 3220 O O . ALA B 1 177 ? 11.119 25.328 64.375 1.00 25.59 174 ALA B O 1
ATOM 3222 N N . ILE B 1 178 ? 9.284 26.647 64.139 1.00 24.47 175 ILE B N 1
ATOM 3223 C CA . ILE B 1 178 ? 9.841 27.498 63.079 1.00 24.73 175 ILE B CA 1
ATOM 3224 C C . ILE B 1 178 ? 11.083 28.242 63.578 1.00 24.30 175 ILE B C 1
ATOM 3225 O O . ILE B 1 178 ? 12.092 28.297 62.878 1.00 24.30 175 ILE B O 1
ATOM 3230 N N . ALA B 1 179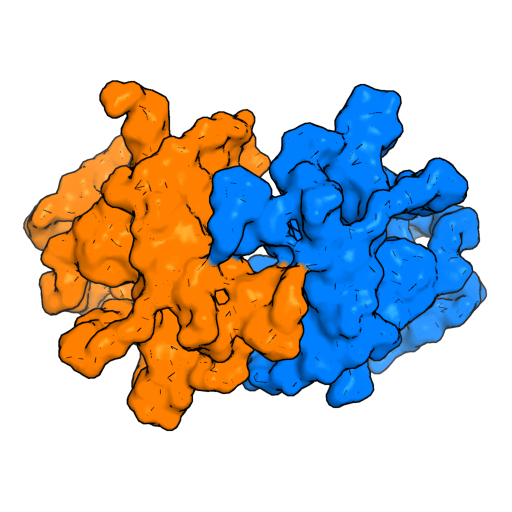 ? 11.028 28.743 64.815 1.00 24.20 176 ALA B N 1
ATOM 3231 C CA . ALA B 1 179 ? 12.197 29.372 65.446 1.00 24.21 176 ALA B CA 1
ATOM 3232 C C . ALA B 1 179 ? 13.372 28.379 65.596 1.00 23.88 176 ALA B C 1
ATOM 3233 O O . ALA B 1 179 ? 14.525 28.767 65.449 1.00 24.25 176 ALA B O 1
ATOM 3235 N N . HIS B 1 180 ? 13.059 27.127 65.921 1.00 23.22 177 HIS B N 1
ATOM 3236 C CA . HIS B 1 180 ? 14.058 26.072 65.999 1.00 23.97 177 HIS B CA 1
ATOM 3237 C C . HIS B 1 180 ? 14.747 25.852 64.654 1.00 23.51 177 HIS B C 1
ATOM 3238 O O . HIS B 1 180 ? 15.950 25.625 64.616 1.00 24.77 177 HIS B O 1
ATOM 3245 N N . TYR B 1 181 ? 13.994 25.883 63.555 1.00 23.37 178 TYR B N 1
ATOM 3246 C CA . TYR B 1 181 ? 14.579 25.671 62.229 1.00 23.06 178 TYR B CA 1
ATOM 3247 C C . TYR B 1 181 ? 15.556 26.767 61.904 1.00 24.05 178 TYR B C 1
ATOM 3248 O O . TYR B 1 181 ? 16.682 26.488 61.472 1.00 24.17 178 TYR B O 1
ATOM 3257 N N . VAL B 1 182 ? 15.128 28.007 62.118 1.00 23.24 179 VAL B N 1
ATOM 3258 C CA . VAL B 1 182 ? 15.987 29.170 61.889 1.00 24.57 179 VAL B CA 1
ATOM 3259 C C . VAL B 1 182 ? 17.282 29.061 62.680 1.00 25.08 179 VAL B C 1
ATOM 3260 O O . VAL B 1 182 ? 18.359 29.243 62.115 1.00 24.91 179 VAL B O 1
ATOM 3264 N N . GLU B 1 183 ? 17.168 28.771 63.987 1.00 24.89 180 GLU B N 1
ATOM 3265 C CA . GLU B 1 183 ? 18.328 28.595 64.880 1.00 25.78 180 GLU B CA 1
ATOM 3266 C C . GLU B 1 183 ? 19.277 27.548 64.329 1.00 26.35 180 GLU B C 1
ATOM 3267 O O . GLU B 1 183 ? 20.452 27.810 64.156 1.00 25.28 180 GLU B O 1
ATOM 3273 N N . LEU B 1 184 ? 18.734 26.359 64.035 1.00 27.24 181 LEU B N 1
ATOM 3274 C CA . LEU B 1 184 ? 19.525 25.186 63.598 1.00 28.66 181 LEU B CA 1
ATOM 3275 C C . LEU B 1 184 ? 20.233 25.447 62.285 1.00 28.39 181 LEU B C 1
ATOM 3276 O O . LEU B 1 184 ? 21.381 25.087 62.139 1.00 28.03 181 LEU B O 1
ATOM 3281 N N . ALA B 1 185 ? 19.562 26.119 61.349 1.00 28.52 182 ALA B N 1
ATOM 3282 C CA . ALA B 1 185 ? 20.156 26.438 60.037 1.00 27.86 182 ALA B CA 1
ATOM 3283 C C . ALA B 1 185 ? 20.950 27.757 59.994 1.00 29.05 182 ALA B C 1
ATOM 3284 O O . ALA B 1 185 ? 21.569 28.065 58.978 1.00 27.38 182 ALA B O 1
ATOM 3286 N N . GLY B 1 186 ? 20.946 28.531 61.082 1.00 28.74 183 GLY B N 1
ATOM 3287 C CA . GLY B 1 186 ? 21.703 29.778 61.079 1.00 29.82 183 GLY B CA 1
ATOM 3288 C C . GLY B 1 186 ? 21.108 30.788 60.113 1.00 29.89 183 GLY B C 1
ATOM 3289 O O . GLY B 1 186 ? 21.833 31.600 59.529 1.00 30.10 183 GLY B O 1
ATOM 3290 N N . LEU B 1 187 ? 19.786 30.763 59.948 1.00 28.76 184 LEU B N 1
ATOM 3291 C CA . LEU B 1 187 ? 19.123 31.749 59.090 1.00 29.28 184 LEU B CA 1
ATOM 3292 C C . LEU B 1 187 ? 19.040 33.120 59.775 1.00 29.08 184 LEU B C 1
ATOM 3293 O O . LEU B 1 187 ? 19.166 33.205 61.011 1.00 29.20 184 LEU B O 1
ATOM 3298 N N . PRO B 1 188 ? 18.814 34.183 58.980 1.00 29.85 185 PRO B N 1
ATOM 3299 C CA . PRO B 1 188 ? 18.668 35.562 59.459 1.00 30.18 185 PRO B CA 1
ATOM 3300 C C . PRO B 1 188 ? 17.572 35.619 60.507 1.00 30.44 185 PRO B C 1
ATOM 3301 O O . PRO B 1 188 ? 16.569 34.900 60.389 1.00 30.14 185 PRO B O 1
ATOM 3305 N N . ALA B 1 189 ? 17.754 36.461 61.515 1.00 29.89 186 ALA B N 1
ATOM 3306 C CA . ALA B 1 189 ? 16.780 36.509 62.595 1.00 30.17 186 ALA B CA 1
ATOM 3307 C C . ALA B 1 189 ? 16.247 37.910 62.886 1.00 30.38 186 ALA B C 1
ATOM 3308 O O . ALA B 1 189 ? 15.737 38.147 63.962 1.00 29.73 186 ALA B O 1
ATOM 3310 N N . HIS B 1 190 ? 16.314 38.828 61.908 1.00 31.64 187 HIS B N 1
ATOM 3311 C CA . HIS B 1 190 ? 15.790 40.183 62.095 1.00 31.69 187 HIS B CA 1
ATOM 3312 C C . HIS B 1 190 ? 14.256 40.210 62.253 1.00 32.46 187 HIS B C 1
ATOM 3313 O O . HIS B 1 190 ? 13.722 41.110 62.907 1.00 33.34 187 HIS B O 1
ATOM 3320 N N . ALA B 1 191 ? 13.559 39.229 61.677 1.00 31.99 188 ALA B N 1
ATOM 3321 C CA . ALA B 1 191 ? 12.128 39.016 61.899 1.00 31.59 188 ALA B CA 1
ATOM 3322 C C . ALA B 1 191 ? 11.892 37.543 62.143 1.00 31.54 188 ALA B C 1
ATOM 3323 O O . ALA B 1 191 ? 12.717 36.731 61.719 1.00 31.31 188 ALA B O 1
ATOM 3325 N N . ALA B 1 192 ? 10.790 37.185 62.821 1.00 30.54 189 ALA B N 1
ATOM 3326 C CA . ALA B 1 192 ? 10.385 35.767 62.900 1.00 30.50 189 ALA B CA 1
ATOM 3327 C C . ALA B 1 192 ? 10.024 35.267 61.484 1.00 30.51 189 ALA B C 1
ATOM 3328 O O . ALA B 1 192 ? 9.533 36.021 60.657 1.00 32.36 189 ALA B O 1
ATOM 3330 N N . ALA B 1 193 ? 10.313 34.010 61.223 1.00 29.69 190 ALA B N 1
ATOM 3331 C CA . ALA B 1 193 ? 10.073 33.388 59.960 1.00 29.17 190 ALA B CA 1
ATOM 3332 C C . ALA B 1 193 ? 8.633 32.901 59.879 1.00 29.03 190 ALA B C 1
ATOM 3333 O O . ALA B 1 193 ? 7.992 32.632 60.918 1.00 27.95 190 ALA B O 1
ATOM 3335 N N . GLN B 1 194 ? 8.129 32.778 58.649 1.00 28.33 191 GLN B N 1
ATOM 3336 C CA . GLN B 1 194 ? 6.878 32.064 58.393 1.00 29.40 191 GLN B CA 1
ATOM 3337 C C . GLN B 1 194 ? 7.105 31.054 57.281 1.00 29.15 191 GLN B C 1
ATOM 3338 O O . GLN B 1 194 ? 7.879 31.328 56.362 1.00 28.75 191 GLN B O 1
ATOM 3344 N N . LEU B 1 195 ? 6.404 29.921 57.308 1.00 27.03 192 LEU B N 1
ATOM 3345 C CA . LEU B 1 195 ? 6.453 29.054 56.130 1.00 27.64 192 LEU B CA 1
ATOM 3346 C C . LEU B 1 195 ? 5.744 29.729 54.985 1.00 26.69 192 LEU B C 1
ATOM 3347 O O . LEU B 1 195 ? 4.701 30.345 55.209 1.00 25.72 192 LEU B O 1
ATOM 3352 N N . ALA B 1 196 ? 6.315 29.592 53.784 1.00 26.06 193 ALA B N 1
ATOM 3353 C CA . ALA B 1 196 ? 5.715 30.058 52.539 1.00 26.50 193 ALA B CA 1
ATOM 3354 C C . ALA B 1 196 ? 5.177 28.873 51.716 1.00 27.31 193 ALA B C 1
ATOM 3355 O O . ALA B 1 196 ? 4.151 28.981 51.078 1.00 27.64 193 ALA B O 1
ATOM 3357 N N . GLY B 1 197 ? 5.896 27.757 51.712 1.00 27.12 194 GLY B N 1
ATOM 3358 C CA . GLY B 1 197 ? 5.471 26.610 50.935 1.00 28.13 194 GLY B CA 1
ATOM 3359 C C . GLY B 1 197 ? 6.264 25.365 51.269 1.00 27.61 194 GLY B C 1
ATOM 3360 O O . GLY B 1 197 ? 7.296 25.435 51.957 1.00 27.11 194 GLY B O 1
ATOM 3361 N N . ILE B 1 198 ? 5.770 24.238 50.759 1.00 27.56 195 ILE B N 1
ATOM 3362 C CA . ILE B 1 198 ? 6.302 22.908 51.036 1.00 27.26 195 ILE B CA 1
ATOM 3363 C C . ILE B 1 198 ? 6.278 22.104 49.722 1.00 27.68 195 ILE B C 1
ATOM 3364 O O . ILE B 1 198 ? 5.311 22.158 48.956 1.00 27.15 195 ILE B O 1
ATOM 3369 N N . ASP B 1 199 ? 7.377 21.395 49.465 1.00 27.45 196 ASP B N 1
ATOM 3370 C CA . ASP B 1 199 ? 7.485 20.508 48.329 1.00 27.54 196 ASP B CA 1
ATOM 3371 C C . ASP B 1 199 ? 7.943 19.143 48.874 1.00 27.27 196 ASP B C 1
ATOM 3372 O O . ASP B 1 199 ? 8.128 19.000 50.082 1.00 27.24 196 ASP B O 1
ATOM 3377 N N . THR B 1 200 ? 8.137 18.135 48.030 1.00 27.52 197 THR B N 1
ATOM 3378 C CA . THR B 1 200 ? 8.552 16.828 48.554 1.00 28.34 197 THR B CA 1
ATOM 3379 C C . THR B 1 200 ? 9.959 16.795 49.160 1.00 28.61 197 THR B C 1
ATOM 3380 O O . THR B 1 200 ? 10.293 15.892 49.932 1.00 28.19 197 THR B O 1
ATOM 3384 N N . GLU B 1 201 ? 10.774 17.798 48.846 1.00 27.81 198 GLU B N 1
ATOM 3385 C CA . GLU B 1 201 ? 12.169 17.781 49.273 1.00 27.13 198 GLU B CA 1
ATOM 3386 C C . GLU B 1 201 ? 12.506 18.673 50.416 1.00 27.25 198 GLU B C 1
ATOM 3387 O O . GLU B 1 201 ? 13.482 18.427 51.086 1.00 27.63 198 GLU B O 1
ATOM 3393 N N . GLY B 1 202 ? 11.683 19.703 50.649 1.00 26.94 199 GLY B N 1
ATOM 3394 C CA . GLY B 1 202 ? 11.913 20.643 51.702 1.00 26.69 199 GLY B CA 1
ATOM 3395 C C . GLY B 1 202 ? 10.793 21.657 51.763 1.00 26.11 199 GLY B C 1
ATOM 3396 O O . GLY B 1 202 ? 9.680 21.429 51.266 1.00 25.11 199 GLY B O 1
ATOM 3397 N N . PHE B 1 203 ? 11.118 22.785 52.371 1.00 26.52 200 PHE B N 1
ATOM 3398 C CA . PHE B 1 203 ? 10.157 23.858 52.611 1.00 26.67 200 PHE B CA 1
ATOM 3399 C C . PHE B 1 203 ? 10.817 25.234 52.585 1.00 26.13 200 PHE B C 1
ATOM 3400 O O . PHE B 1 203 ? 12.017 25.388 52.850 1.00 24.47 200 PHE B O 1
ATOM 3408 N N . HIS B 1 204 ? 10.016 26.228 52.224 1.00 26.32 201 HIS B N 1
ATOM 3409 C CA . HIS B 1 204 ? 10.467 27.601 52.204 1.00 27.07 201 HIS B CA 1
ATOM 3410 C C . HIS B 1 204 ? 10.003 28.344 53.454 1.00 27.22 201 HIS B C 1
ATOM 3411 O O . HIS B 1 204 ? 8.848 28.193 53.931 1.00 28.07 201 HIS B O 1
ATOM 3418 N N . LEU B 1 205 ? 10.915 29.151 53.974 1.00 26.44 202 LEU B N 1
ATOM 3419 C CA . LEU B 1 205 ? 10.610 30.092 55.040 1.00 26.40 202 LEU B CA 1
ATOM 3420 C C . LEU B 1 205 ? 10.805 31.487 54.436 1.00 26.32 202 LEU B C 1
ATOM 3421 O O . LEU B 1 205 ? 11.798 31.723 53.713 1.00 25.13 202 LEU B O 1
ATOM 3426 N N . ARG B 1 206 ? 9.853 32.378 54.710 1.00 26.12 203 ARG B N 1
ATOM 3427 C CA . ARG B 1 206 ? 10.032 33.799 54.458 1.00 27.51 203 ARG B CA 1
ATOM 3428 C C . ARG B 1 206 ? 10.460 34.499 55.736 1.00 26.29 203 ARG B C 1
ATOM 3429 O O . ARG B 1 206 ? 9.816 34.342 56.768 1.00 25.56 203 ARG B O 1
ATOM 3437 N N . ILE B 1 207 ? 11.547 35.260 55.652 1.00 25.99 204 ILE B N 1
ATOM 3438 C CA . ILE B 1 207 ? 12.081 36.095 56.755 1.00 26.09 204 ILE B CA 1
ATOM 3439 C C . ILE B 1 207 ? 12.224 37.547 56.259 1.00 27.24 204 ILE B C 1
ATOM 3440 O O . ILE B 1 207 ? 13.089 37.847 55.445 1.00 26.01 204 ILE B O 1
ATOM 3445 N N . GLY B 1 208 ? 11.362 38.451 56.726 1.00 29.38 205 GLY B N 1
ATOM 3446 C CA . GLY B 1 208 ? 11.274 39.766 56.098 1.00 30.87 205 GLY B CA 1
ATOM 3447 C C . GLY B 1 208 ? 11.080 39.632 54.587 1.00 32.31 205 GLY B C 1
ATOM 3448 O O . GLY B 1 208 ? 10.082 39.077 54.135 1.00 32.24 205 GLY B O 1
ATOM 3449 N N . GLN B 1 209 ? 12.064 40.070 53.809 1.00 34.50 206 GLN B N 1
ATOM 3450 C CA . GLN B 1 209 ? 11.908 40.153 52.331 1.00 37.24 206 GLN B CA 1
ATOM 3451 C C . GLN B 1 209 ? 12.484 39.148 51.225 1.00 37.22 206 GLN B C 1
ATOM 3452 O O . GLN B 1 209 ? 12.094 39.328 50.075 1.00 38.53 206 GLN B O 1
ATOM 3458 N N . GLY B 1 210 ? 13.322 38.114 51.412 1.00 37.31 207 GLY B N 1
ATOM 3459 C CA . GLY B 1 210 ? 13.552 37.271 52.525 1.00 33.93 207 GLY B CA 1
ATOM 3460 C C . GLY B 1 210 ? 13.068 35.816 52.307 1.00 33.10 207 GLY B C 1
ATOM 3461 O O . GLY B 1 210 ? 12.446 35.311 53.195 1.00 33.04 207 GLY B O 1
ATOM 3462 N N . LEU B 1 211 ? 13.343 35.118 51.193 1.00 31.69 208 LEU B N 1
ATOM 3463 C CA . LEU B 1 211 ? 12.998 33.661 51.121 1.00 31.38 208 LEU B CA 1
ATOM 3464 C C . LEU B 1 211 ? 14.180 32.667 51.214 1.00 29.86 208 LEU B C 1
ATOM 3465 O O . LEU B 1 211 ? 15.237 32.892 50.646 1.00 29.20 208 LEU B O 1
ATOM 3470 N N . HIS B 1 212 ? 13.949 31.551 51.903 1.00 29.48 209 HIS B N 1
ATOM 3471 C CA . HIS B 1 212 ? 15.001 30.564 52.192 1.00 28.48 209 HIS B CA 1
ATOM 3472 C C . HIS B 1 212 ? 14.468 29.147 52.129 1.00 29.02 209 HIS B C 1
ATOM 3473 O O . HIS B 1 212 ? 13.389 28.857 52.644 1.00 29.60 209 HIS B O 1
ATOM 3480 N N . TRP B 1 213 ? 15.245 28.244 51.542 1.00 27.68 210 TRP B N 1
ATOM 3481 C CA . TRP B 1 213 ? 14.809 26.849 51.421 1.00 27.59 210 TRP B CA 1
ATOM 3482 C C . TRP B 1 213 ? 15.624 25.947 52.332 1.00 27.27 210 TRP B C 1
ATOM 3483 O O . TRP B 1 213 ? 16.833 26.147 52.443 1.00 25.57 210 TRP B O 1
ATOM 3494 N N . LEU B 1 214 ? 14.942 24.981 52.975 1.00 26.67 211 LEU B N 1
ATOM 3495 C CA . LEU B 1 214 ? 15.539 24.009 53.889 1.00 27.52 211 LEU B CA 1
ATOM 3496 C C . LEU B 1 214 ? 15.139 22.571 53.505 1.00 27.34 211 LEU B C 1
ATOM 3497 O O . LEU B 1 214 ? 13.973 22.280 53.275 1.00 27.93 211 LEU B O 1
ATOM 3502 N N . PRO B 1 215 ? 16.118 21.668 53.430 1.00 27.80 212 PRO B N 1
ATOM 3503 C CA . PRO B 1 215 ? 15.817 20.279 53.026 1.00 28.10 212 PRO B CA 1
ATOM 3504 C C . PRO B 1 215 ? 15.286 19.396 54.181 1.00 28.81 212 PRO B C 1
ATOM 3505 O O . PRO B 1 215 ? 15.770 19.496 55.306 1.00 28.79 212 PRO B O 1
ATOM 3509 N N . PHE B 1 216 ? 14.304 18.547 53.890 1.00 29.20 213 PHE B N 1
ATOM 3510 C CA . PHE B 1 216 ? 13.939 17.441 54.780 1.00 30.90 213 PHE B CA 1
ATOM 3511 C C . PHE B 1 216 ? 15.109 16.429 54.846 1.00 32.11 213 PHE B C 1
ATOM 3512 O O . PHE B 1 216 ? 15.893 16.339 53.904 1.00 31.93 213 PHE B O 1
ATOM 3520 N N . PRO B 1 217 ? 15.202 15.638 55.939 1.00 33.39 214 PRO B N 1
ATOM 3521 C CA . PRO B 1 217 ? 16.275 14.629 56.005 1.00 34.84 214 PRO B CA 1
ATOM 3522 C C . PRO B 1 217 ? 16.161 13.609 54.867 1.00 35.01 214 PRO B C 1
ATOM 3523 O O . PRO B 1 217 ? 17.172 13.111 54.423 1.00 36.23 214 PRO B O 1
ATOM 3527 N N . ALA B 1 218 ? 14.935 13.346 54.396 1.00 34.34 215 ALA B N 1
ATOM 3528 C CA . ALA B 1 218 ? 14.660 12.507 53.218 1.00 34.29 215 ALA B CA 1
ATOM 3529 C C . ALA B 1 218 ? 13.407 13.026 52.536 1.00 34.07 215 ALA B C 1
ATOM 3530 O O . ALA B 1 218 ? 12.666 13.789 53.142 1.00 34.48 215 ALA B O 1
ATOM 3532 N N . ALA B 1 219 ? 13.155 12.607 51.296 1.00 33.81 216 ALA B N 1
ATOM 3533 C CA . ALA B 1 219 ? 11.976 13.053 50.539 1.00 33.90 216 ALA B CA 1
ATOM 3534 C C . ALA B 1 219 ? 10.697 12.619 51.236 1.00 33.82 216 ALA B C 1
ATOM 3535 O O . ALA B 1 219 ? 10.667 11.549 51.854 1.00 33.91 216 ALA B O 1
ATOM 3537 N N . CYS B 1 220 ? 9.654 13.442 51.118 1.00 33.30 217 CYS B N 1
ATOM 3538 C CA . CYS B 1 220 ? 8.373 13.217 51.788 1.00 33.41 217 CYS B CA 1
ATOM 3539 C C . CYS B 1 220 ? 7.247 13.283 50.786 1.00 33.99 217 CYS B C 1
ATOM 3540 O O . CYS B 1 220 ? 6.939 14.359 50.255 1.00 33.87 217 CYS B O 1
ATOM 3543 N N . GLY B 1 221 ? 6.600 12.139 50.568 1.00 34.77 218 GLY B N 1
ATOM 3544 C CA . GLY B 1 221 ? 5.622 11.992 49.495 1.00 34.95 218 GLY B CA 1
ATOM 3545 C C . GLY B 1 221 ? 4.176 12.247 49.876 1.00 34.80 218 GLY B C 1
ATOM 3546 O O . GLY B 1 221 ? 3.318 12.311 49.002 1.00 34.80 218 GLY B O 1
ATOM 3547 N N . ASN B 1 222 ? 3.902 12.387 51.170 1.00 34.13 219 ASN B N 1
ATOM 3548 C CA . ASN B 1 222 ? 2.544 12.617 51.675 1.00 33.80 219 ASN B CA 1
ATOM 3549 C C . ASN B 1 222 ? 2.614 13.508 52.923 1.00 33.02 219 ASN B C 1
ATOM 3550 O O . ASN B 1 222 ? 3.676 13.604 53.547 1.00 33.65 219 ASN B O 1
ATOM 3555 N N . PRO B 1 223 ? 1.494 14.150 53.311 1.00 32.24 220 PRO B N 1
ATOM 3556 C CA . PRO B 1 223 ? 1.478 15.069 54.462 1.00 31.60 220 PRO B CA 1
ATOM 3557 C C . PRO B 1 223 ? 1.963 14.473 55.794 1.00 31.38 220 PRO B C 1
ATOM 3558 O O . PRO B 1 223 ? 2.507 15.199 56.639 1.00 31.19 220 PRO B O 1
ATOM 3562 N N . GLY B 1 224 ? 1.719 13.178 56.002 1.00 31.00 221 GLY B N 1
ATOM 3563 C CA . GLY B 1 224 ? 2.165 12.494 57.223 1.00 30.41 221 GLY B CA 1
ATOM 3564 C C . GLY B 1 224 ? 3.681 12.376 57.299 1.00 29.61 221 GLY B C 1
ATOM 3565 O O . GLY B 1 224 ? 4.272 12.587 58.352 1.00 29.32 221 GLY B O 1
ATOM 3566 N N . ALA B 1 225 ? 4.298 12.010 56.184 1.00 28.86 222 ALA B N 1
ATOM 3567 C CA . ALA B 1 225 ? 5.754 12.038 56.056 1.00 29.26 222 ALA B CA 1
ATOM 3568 C C . ALA B 1 225 ? 6.303 13.472 56.286 1.00 28.66 222 ALA B C 1
ATOM 3569 O O . ALA B 1 225 ? 7.338 13.652 56.929 1.00 29.26 222 ALA B O 1
ATOM 3571 N N . VAL B 1 226 ? 5.596 14.489 55.801 1.00 29.60 223 VAL B N 1
ATOM 3572 C CA . VAL B 1 226 ? 6.025 15.876 56.028 1.00 29.63 223 VAL B CA 1
ATOM 3573 C C . VAL B 1 226 ? 5.926 16.198 57.515 1.00 30.29 223 VAL B C 1
ATOM 3574 O O . VAL B 1 226 ? 6.833 16.788 58.089 1.00 29.98 223 VAL B O 1
ATOM 3578 N N . ARG B 1 227 ? 4.842 15.765 58.153 1.00 30.81 224 ARG B N 1
ATOM 3579 C CA . ARG B 1 227 ? 4.682 15.977 59.587 1.00 32.09 224 ARG B CA 1
ATOM 3580 C C . ARG B 1 227 ? 5.860 15.357 60.318 1.00 30.91 224 ARG B C 1
ATOM 3581 O O . ARG B 1 227 ? 6.491 16.006 61.140 1.00 30.34 224 ARG B O 1
ATOM 3589 N N . GLN B 1 228 ? 6.168 14.107 59.996 1.00 30.79 225 GLN B N 1
ATOM 3590 C CA . GLN B 1 228 ? 7.265 13.402 60.669 1.00 31.39 225 GLN B CA 1
ATOM 3591 C C . GLN B 1 228 ? 8.609 14.104 60.538 1.00 29.59 225 GLN B C 1
ATOM 3592 O O . GLN B 1 228 ? 9.342 14.188 61.504 1.00 29.31 225 GLN B O 1
ATOM 3598 N N . ALA B 1 229 ? 8.904 14.614 59.345 1.00 29.30 226 ALA B N 1
ATOM 3599 C CA . ALA B 1 229 ? 10.170 15.315 59.090 1.00 28.91 226 ALA B CA 1
ATOM 3600 C C . ALA B 1 229 ? 10.257 16.609 59.927 1.00 28.73 226 ALA B C 1
ATOM 3601 O O . ALA B 1 229 ? 11.294 16.913 60.528 1.00 27.86 226 ALA B O 1
ATOM 3603 N N . LEU B 1 230 ? 9.144 17.344 59.973 1.00 28.16 227 LEU B N 1
ATOM 3604 C CA . LEU B 1 230 ? 9.088 18.619 60.652 1.00 28.47 227 LEU B CA 1
ATOM 3605 C C . LEU B 1 230 ? 9.232 18.452 62.174 1.00 28.70 227 LEU B C 1
ATOM 3606 O O . LEU B 1 230 ? 9.900 19.244 62.830 1.00 29.27 227 LEU B O 1
ATOM 3611 N N . VAL B 1 231 ? 8.621 17.405 62.707 1.00 28.63 228 VAL B N 1
ATOM 3612 C CA . VAL B 1 231 ? 8.770 17.021 64.106 1.00 29.48 228 VAL B CA 1
ATOM 3613 C C . VAL B 1 231 ? 10.222 16.628 64.396 1.00 29.96 228 VAL B C 1
ATOM 3614 O O . VAL B 1 231 ? 10.801 17.090 65.385 1.00 29.98 228 VAL B O 1
ATOM 3618 N N . GLN B 1 232 ? 10.806 15.801 63.519 1.00 30.37 229 GLN B N 1
ATOM 3619 C CA . GLN B 1 232 ? 12.201 15.400 63.653 1.00 31.93 229 GLN B CA 1
ATOM 3620 C C . GLN B 1 232 ? 13.099 16.648 63.633 1.00 30.81 229 GLN B C 1
ATOM 3621 O O . GLN B 1 232 ? 14.007 16.770 64.454 1.00 30.67 229 GLN B O 1
ATOM 3627 N N . LEU B 1 233 ? 12.850 17.560 62.694 1.00 30.00 230 LEU B N 1
ATOM 3628 C CA . LEU B 1 233 ? 13.649 18.786 62.608 1.00 29.94 230 LEU B CA 1
ATOM 3629 C C . LEU B 1 233 ? 13.541 19.659 63.851 1.00 29.91 230 LEU B C 1
ATOM 3630 O O . LEU B 1 233 ? 14.523 20.247 64.258 1.00 30.57 230 LEU B O 1
ATOM 3635 N N . ALA B 1 234 ? 12.344 19.721 64.438 1.00 31.39 231 ALA B N 1
ATOM 3636 C CA . ALA B 1 234 ? 12.060 20.542 65.635 1.00 31.91 231 ALA B CA 1
ATOM 3637 C C . ALA B 1 234 ? 12.740 20.026 66.897 1.00 32.39 231 ALA B C 1
ATOM 3638 O O . ALA B 1 234 ? 12.963 20.773 67.833 1.00 31.55 231 ALA B O 1
ATOM 3640 N N . ARG B 1 235 ? 13.005 18.728 66.924 1.00 35.07 232 ARG B N 1
ATOM 3641 C CA . ARG B 1 235 ? 13.695 18.089 68.042 1.00 37.39 232 ARG B CA 1
ATOM 3642 C C . ARG B 1 235 ? 15.213 17.973 67.839 1.00 37.89 232 ARG B C 1
ATOM 3643 O O . ARG B 1 235 ? 15.945 17.736 68.805 1.00 37.90 232 ARG B O 1
ATOM 3651 N N . ALA B 1 236 ? 15.680 18.156 66.603 1.00 37.93 233 ALA B N 1
ATOM 3652 C CA . ALA B 1 236 ? 17.108 17.978 66.265 1.00 39.53 233 ALA B CA 1
ATOM 3653 C C . ALA B 1 236 ? 18.017 19.032 66.915 1.00 40.37 233 ALA B C 1
ATOM 3654 O O . ALA B 1 236 ? 17.611 20.171 67.143 1.00 39.30 233 ALA B O 1
ATOM 3656 N N . GLU B 1 237 ? 19.250 18.641 67.218 1.00 42.07 234 GLU B N 1
ATOM 3657 C CA . GLU B 1 237 ? 20.219 19.568 67.796 1.00 44.35 234 GLU B CA 1
ATOM 3658 C C . GLU B 1 237 ? 21.236 20.042 66.755 1.00 44.99 234 GLU B C 1
ATOM 3659 O O . GLU B 1 237 ? 21.924 21.032 66.969 1.00 45.81 234 GLU B O 1
ATOM 3665 N N . ARG B 1 238 ? 21.328 19.327 65.638 1.00 45.77 235 ARG B N 1
ATOM 3666 C CA . ARG B 1 238 ? 21.938 19.844 64.416 1.00 47.18 235 ARG B CA 1
ATOM 3667 C C . ARG B 1 238 ? 21.172 19.313 63.200 1.00 47.20 235 ARG B C 1
ATOM 3668 O O . ARG B 1 238 ? 20.445 18.319 63.310 1.00 46.57 235 ARG B O 1
ATOM 3676 N N . TRP B 1 239 ? 21.325 19.990 62.062 1.00 47.17 236 TRP B N 1
ATOM 3677 C CA . TRP B 1 239 ? 20.638 19.608 60.834 1.00 48.25 236 TRP B CA 1
ATOM 3678 C C . TRP B 1 239 ? 21.081 18.223 60.323 1.00 49.96 236 TRP B C 1
ATOM 3679 O O . TRP B 1 239 ? 22.251 18.032 60.005 1.00 50.27 236 TRP B O 1
ATOM 3690 N N . PRO B 1 240 ? 20.146 17.251 60.261 1.00 51.82 237 PRO B N 1
ATOM 3691 C CA . PRO B 1 240 ? 20.545 15.934 59.765 1.00 53.19 237 PRO B CA 1
ATOM 3692 C C . PRO B 1 240 ? 20.883 16.013 58.281 1.00 55.15 237 PRO B C 1
ATOM 3693 O O . PRO B 1 240 ? 20.416 16.923 57.584 1.00 55.65 237 PRO B O 1
ATOM 3697 N N . THR B 1 241 ? 21.690 15.077 57.789 1.00 57.11 238 THR B N 1
ATOM 3698 C CA . THR B 1 241 ? 22.108 15.133 56.382 1.00 58.91 238 THR B CA 1
ATOM 3699 C C . THR B 1 241 ? 21.309 14.215 55.449 1.00 59.78 238 THR B C 1
ATOM 3700 O O . THR B 1 241 ? 20.442 13.454 55.911 1.00 60.17 238 THR B O 1
ATOM 3704 N N . VAL B 1 242 ? 21.594 14.330 54.143 1.00 61.24 239 VAL B N 1
ATOM 3705 C CA . VAL B 1 242 ? 21.121 13.414 53.075 1.00 62.08 239 VAL B CA 1
ATOM 3706 C C . VAL B 1 242 ? 19.645 13.651 52.736 1.00 62.36 239 VAL B C 1
ATOM 3707 O O . VAL B 1 242 ? 19.293 14.665 52.119 1.00 62.69 239 VAL B O 1
#

Solvent-accessible surface area: 21333 Å² total; per-residue (Å²): 72,122,125,3,6,63,50,0,28,38,9,1,10,89,17,36,93,3,19,0,0,1,46,7,116,137,78,102,22,15,3,11,4,30,36,4,38,3,5,16,22,48,100,2,54,0,3,0,17,5,13,88,138,26,45,30,1,61,2,2,100,64,27,47,81,0,0,0,8,2,22,77,120,69,16,57,49,19,73,55,31,6,18,1,0,1,0,0,56,5,81,83,19,50,149,146,60,38,78,71,9,10,45,12,7,30,41,4,19,67,140,23,55,88,81,47,165,107,86,35,46,21,3,12,0,0,53,27,35,29,0,16,14,22,14,35,221,35,56,61,55,60,4,60,26,163,95,0,28,85,56,11,88,5,32,17,129,40,0,84,26,36,4,100,121,22,32,97,88,85,67,87,16,4,63,47,0,12,141,34,42,64,42,70,80,195,37,88,9,90,6,1,0,0,14,17,20,0,0,16,0,30,11,50,138,12,6,46,16,18,32,2,28,68,75,6,54,82,71,50,31,3,164,133,8,9,60,81,0,12,190,18,171,208,56,31,129,112,120,103,76,109,33,63,104,3,3,69,58,0,27,38,11,1,10,100,34,12,62,5,21,0,1,0,40,6,124,109,74,104,26,17,1,0,0,5,19,0,18,2,4,15,21,49,94,3,51,0,2,0,9,2,19,93,112,16,25,14,2,80,0,3,102,57,26,55,86,0,2,0,18,2,23,126,102,66,1,74,0,5,0,0,0,70,6,80,85,20,43,149,149,53,25,79,71,8,10,52,11,4,34,41,4,17,69,134,22,52,72,76,35,191,104,79,80,45,25,3,12,0,0,57,27,42,32,0,36,20,49,20,46,202,38,49,108,35,90,7,44,20,132,92,0,27,80,58,10,88,5,28,23,120,47,0,80,22,31,5,84,118,20,40,89,90,90,63,88,19,4,64,57,1,16,137,38,41,67,32,54,84,128,42,89,8,82,6,2,0,0,14,19,19,0,0,14,0,39,0,35,79,0,5,37,14,10,47,5,20,68,80,6,57,80,69,18,27,1,146,118,7,9,60,88,0,29,183,15,152,193,47,37,119,172

InterPro domains:
  IPR011576 Pyridoxamine 5'-phosphate oxidase, N-terminal [PF01243] (7-135)
  IPR012349 FMN-binding split barrel [G3DSA:2.30.110.10] (1-151)
  IPR019595 Domain of unknown function DUF2470 [PF10615] (161-230)
  IPR037119 Haem oxygenase HugZ-like superfamily [G3DSA:3.20.180.10] (152-244)

Organism: Pseudomonas aeruginosa (strain ATCC 15692 / DSM 22644 / CIP 104116 / JCM 14847 / LMG 12228 / 1C / PRS 101 / PAO1) (NCBI:txid208964)

Secondary structure (DSSP, 8-state):
-HHHHHHHHHHHHH-SEEEEEEE-SSSTT-EEEEEEE-EE-TTS-EEEEEETTSHHHHHHHH--EEEEEEE-TT-SSTTSS-EEEEEEEEEEPPHHHHHHHHHHHHHH-GGGTT-BTTBBEEEEEEEEEEEEEE-TT--EEEEETTTS----TTTTHHHHHHHHHHHHH-HHHHHHHHHHH----SS--EEEEE-SSEEEEEETTEEEEEE-SS---SHHHHHHHHHHHHH-SSPPP-/--HHHHHHHHHHHHHHHH--EEEEEEE-SSSTT-EEEEEEE-EE-TTS-EEEEEETTSHHHHHHHH--EEEEEEE----EEEEEEEEEEPPHHHHHHHHHHHHHH-GGGTTHHHHSSEEEEEEEEEEEEEE-TT--EEEEEGGGS----TTTTHHHHHHHHHHHHH-HHHHHHHHHHHT---SS--EEEEE-SSEEEEEETTEEEEEE-SS---SHHHHHHHHHHHHH-SS----

B-factor: mean 36.63, std 9.93, range [14.8, 132.46]

Radius of gyration: 23.86 Å; Cα contacts (8 Å, |Δi|>4): 968; chains: 2; bounding box: 59×63×52 Å

Foldseek 3Di:
DLVQLAVQLVQLQFDFKKWKWFQAPVDGPDIDTDIFGWHAAQQQFTKGKDFPPDRVNVRLVVPQWIKIKTWDPPDPPRLQAKIKIFTFGKDFDDPVCQVLSLVQVCLVVVVCRCCPPVNRITMITTQTQWMWMAHSVGDIDIGGSNSHGHGFPCRDDNFVVVQVCCLVPPLPLVQLLQVQDDADPPDDWGWSTAGQFWTWIADDVRIGTDGFQHGHPDPVSVVVSSVCSSPDPHDDHD/DPPVQLVQLAVQLVQVQFAQKWWKWFQQPVDHPDIDIDMFGFDAAQQQFTKGKDACPDRRNVRLVVPQWIWIWTWAVTKIKIFTFGKDFDDPVCQVLSLVLVCLVVVVCHCCVPPNRITMITTQGQWMWIAHPVGDIHIDGRNSRTHGFPCRDDNWVVLQVCCQPPPLVLQVLLCVQVVHDVPDRWGWSTDGQFWTWIADVPRIGTDGFQHGHDDVVSVVVSSVVSSPDPHDHHD

CATH classification: 2.30.110.10 (+1 more: 3.20.180.10)

Sequence (473 aa):
SVEAAKNARELLLKEYRAVLSTHSKKWPGFPFGSVVPYCLDAEGRPLILISRIAQHTHNLQADPRCSMLVGERRGAEDIQAVGRLTLLAEARQLAEEEVAAAAERYYRYFPESADYHRVHDFDFWVLQPVQWRFIGGFGAIHWLAAERVPLANPFAGEAERGMVEHMNSDHAAAIAHYVELAGLPAHAAAQLAGIDTEGFHLRIGQGLHWLPFPAACGNPGAVRQALVQLARAERWPTVANSMSVEAAKNARELLLKEYRAVLSTHSKKWPGFPFGSVVPYCLDAEGRPLILISRIAQHTHNLQADPRCSMLVGEAVGRLTLLAEARQLAEEEVAAAAERYYRYFPESADYHRVHDFDFWVLQPVQWRFIGGFGAIHWLAAERVPLANPFAGEAERGMVEHMNSDHAAAIAHYVELAGLPAHAAAQLAGIDTEGFHLRIGQGLHWLPFPAACGNPGAVRQALVQLARAERWPTV

Nearest PDB structures (foldseek):
  2arz-assembly1_A  TM=1.004E+00  e=1.528E-54  Pseudomonas aeruginosa PAO1
  2arz-assembly1_B  TM=9.976E-01  e=7.122E-47  Pseudomonas aeruginosa PAO1
  6m0a-assembly2_D  TM=6.001E-01  e=4.870E-21  Arabidopsis thaliana
  3dnh-assembly1_B  TM=8.453E-01  e=4.289E-16  Agrobacterium fabrum str. C58
  3dnh-assembly1_A  TM=8.156E-01  e=7.420E-16  Agrobacterium fabrum str. C58